Protein AF-A0A7X7FBD9-F1 (afdb_monomer)

Foldseek 3Di:
DDPVVVVVVVVVVVVVVVVVVVVVPDPAAEAEEEAEPDPPQWHQDPVRHIHHLVVLLVVVLCVVRRHHYDYDYDHLVVRLVCQLVVVGFKYWFDFDDPVVVVRWAFFDQFLDKKWKFKKFFPPDPDADPQSQAAWEEEEEPPDPRVVVVVVCCVVVVGDHHYHYDHDPVVQVVCRVVVVGGMYMDMPQSVQVVCVVPVRMDTYPDIDDTTGITMIGHVVPDPVSSVSSVVQSVVQLVDQPHSSQVSCCVGRVDHRPDDDDPVVVVVVVVVVVVVVVVVVVVVVVVVVVVVVVVVVVVVVVVVVVVVVVVVVVVVVVVVVVVVVVVVVVVVVVVVLVCVLVVLLVVLVVVLPPPPDDCPDPSVVVSVVSNVVSVVVVVVVVVVVVVVVVVVPDPDFWDWAFVLVLVVVLCVVCVVVVVVVCVVLVAEAAEAEAEDRDFTFTGDSVLVSLLVNLVVVVLSVQCSRYFYWYWYWDDDDQWIKTKIWHQGQWDDPVCVVCLLPFQDDPPPPVDRSCNNVSSQVRLVVQVWHWDKDTDGNRTIMIMIIGGGDDD

Structure (mmCIF, N/CA/C/O backbone):
data_AF-A0A7X7FBD9-F1
#
_entry.id   AF-A0A7X7FBD9-F1
#
loop_
_atom_site.group_PDB
_atom_site.id
_atom_site.type_symbol
_atom_site.label_atom_id
_atom_site.label_alt_id
_atom_site.label_comp_id
_atom_site.label_asym_id
_atom_site.label_entity_id
_atom_site.label_seq_id
_atom_site.pdbx_PDB_ins_code
_atom_site.Cartn_x
_atom_site.Cartn_y
_atom_site.Cartn_z
_atom_site.occupancy
_atom_site.B_iso_or_equiv
_atom_site.auth_seq_id
_atom_site.auth_comp_id
_atom_site.auth_asym_id
_atom_site.auth_atom_id
_atom_site.pdbx_PDB_model_num
ATOM 1 N N . MET A 1 1 ? -2.002 -64.927 -41.400 1.00 47.53 1 MET A N 1
ATOM 2 C CA . MET A 1 1 ? -1.441 -63.571 -41.613 1.00 47.53 1 MET A CA 1
ATOM 3 C C . MET A 1 1 ? -1.045 -63.448 -43.077 1.00 47.53 1 MET A C 1
ATOM 5 O O . MET A 1 1 ? -0.145 -64.154 -43.510 1.00 47.53 1 MET A O 1
ATOM 9 N N . ASN A 1 2 ? -1.786 -62.656 -43.859 1.00 50.75 2 ASN A N 1
ATOM 10 C CA . ASN A 1 2 ? -1.678 -62.627 -45.323 1.00 50.75 2 ASN A CA 1
ATOM 11 C C . ASN A 1 2 ? -0.542 -61.714 -45.808 1.00 50.75 2 ASN A C 1
ATOM 13 O O . ASN A 1 2 ? -0.454 -60.555 -45.403 1.00 50.75 2 ASN A O 1
ATOM 17 N N . LYS A 1 3 ? 0.275 -62.237 -46.736 1.00 54.22 3 LYS A N 1
ATOM 18 C CA . LYS A 1 3 ? 1.401 -61.556 -47.411 1.00 54.22 3 LYS A CA 1
ATOM 19 C C . LYS A 1 3 ? 1.015 -60.222 -48.072 1.00 54.22 3 L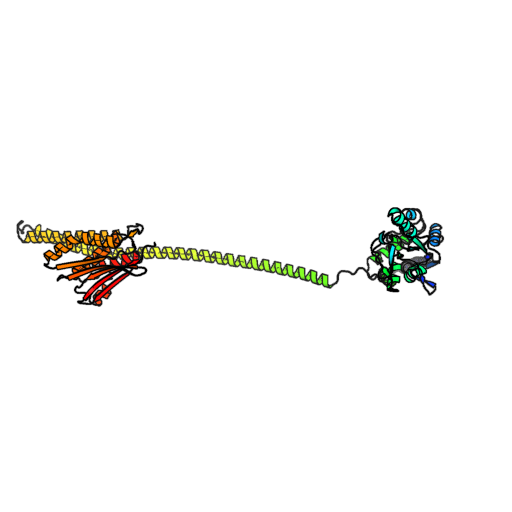YS A C 1
ATOM 21 O O . LYS A 1 3 ? 1.861 -59.352 -48.239 1.00 54.22 3 LYS A O 1
ATOM 26 N N . THR A 1 4 ? -0.264 -60.028 -48.380 1.00 56.97 4 THR A N 1
ATOM 27 C CA . THR A 1 4 ? -0.814 -58.810 -48.989 1.00 56.97 4 THR A CA 1
ATOM 28 C C . THR A 1 4 ? -0.741 -57.587 -48.066 1.00 56.97 4 THR A C 1
ATOM 30 O O . THR A 1 4 ? -0.561 -56.475 -48.549 1.00 56.97 4 THR A O 1
ATOM 33 N N . GLY A 1 5 ? -0.805 -57.775 -46.741 1.00 56.00 5 GLY A N 1
ATOM 34 C CA . GLY A 1 5 ? -0.718 -56.665 -45.781 1.00 56.00 5 GLY A CA 1
ATOM 35 C C . GLY A 1 5 ? 0.683 -56.055 -45.671 1.00 56.00 5 GLY A C 1
ATOM 36 O O . GLY A 1 5 ? 0.817 -54.860 -45.435 1.00 56.00 5 GLY A O 1
ATOM 37 N N . TRP A 1 6 ? 1.731 -56.854 -45.902 1.00 58.47 6 TRP A N 1
ATOM 38 C CA . TRP A 1 6 ? 3.123 -56.396 -45.818 1.00 58.47 6 TRP A CA 1
ATOM 39 C C . TRP A 1 6 ? 3.533 -55.536 -47.020 1.00 58.47 6 TRP A C 1
ATOM 41 O O . TRP A 1 6 ? 4.253 -54.556 -46.855 1.00 58.47 6 TRP A O 1
ATOM 51 N N . ILE A 1 7 ? 3.027 -55.850 -48.216 1.00 68.94 7 ILE A N 1
ATOM 52 C CA . ILE A 1 7 ? 3.335 -55.094 -49.441 1.00 68.94 7 ILE A CA 1
ATOM 53 C C . ILE A 1 7 ? 2.689 -53.704 -49.391 1.00 68.94 7 ILE A C 1
ATOM 55 O O . ILE A 1 7 ? 3.352 -52.714 -49.681 1.00 68.94 7 ILE A O 1
ATOM 59 N N . VAL A 1 8 ? 1.437 -53.608 -48.929 1.00 68.31 8 VAL A N 1
ATOM 60 C CA . VAL A 1 8 ? 0.748 -52.314 -48.777 1.00 68.31 8 VAL A CA 1
ATOM 61 C C . VAL A 1 8 ? 1.434 -51.443 -47.719 1.00 68.31 8 VAL A C 1
ATOM 63 O O . VAL A 1 8 ? 1.601 -50.245 -47.933 1.00 68.31 8 VAL A O 1
ATOM 66 N N . PHE A 1 9 ? 1.909 -52.034 -46.617 1.00 66.50 9 PHE A N 1
ATOM 67 C CA . PHE A 1 9 ? 2.610 -51.293 -45.566 1.00 66.50 9 PHE A CA 1
ATOM 68 C C . PHE A 1 9 ? 3.991 -50.790 -46.020 1.00 66.50 9 PHE A C 1
ATOM 70 O O . PHE A 1 9 ? 4.345 -49.644 -45.754 1.00 66.50 9 PHE A O 1
ATOM 77 N N . ILE A 1 10 ? 4.748 -51.604 -46.764 1.00 73.00 10 ILE A N 1
ATOM 78 C CA . ILE A 1 10 ? 6.050 -51.209 -47.326 1.00 73.00 10 ILE A CA 1
ATOM 79 C C . ILE A 1 10 ? 5.884 -50.127 -48.397 1.00 73.00 10 ILE A C 1
ATOM 81 O O . ILE A 1 10 ? 6.628 -49.150 -48.381 1.00 73.00 10 ILE A O 1
ATOM 85 N N . SER A 1 11 ? 4.896 -50.249 -49.289 1.00 67.62 11 SER A N 1
ATOM 86 C CA . SER A 1 11 ? 4.621 -49.230 -50.308 1.00 67.62 11 SER A CA 1
ATOM 87 C C . SER A 1 11 ? 4.173 -47.903 -49.693 1.00 67.62 11 SER A C 1
ATOM 89 O O . SER A 1 11 ? 4.606 -46.851 -50.158 1.00 67.62 11 SER A O 1
ATOM 91 N N . PHE A 1 12 ? 3.386 -47.934 -48.611 1.00 69.81 12 PHE A N 1
ATOM 92 C CA . PHE A 1 12 ? 3.003 -46.726 -47.877 1.00 69.81 12 PHE A CA 1
ATOM 93 C C . PHE A 1 12 ? 4.204 -46.093 -47.157 1.00 69.81 12 PHE A C 1
ATOM 95 O O . PHE A 1 12 ? 4.378 -44.879 -47.197 1.00 69.81 12 PHE A O 1
ATOM 102 N N . PHE A 1 13 ? 5.088 -46.906 -46.568 1.00 68.00 13 PHE A N 1
ATOM 103 C CA . PHE A 1 13 ? 6.296 -46.425 -45.891 1.00 68.00 13 PHE A CA 1
ATOM 104 C C . PHE A 1 13 ? 7.337 -45.847 -46.868 1.00 68.00 13 PHE A C 1
ATOM 106 O O . PHE A 1 13 ? 7.975 -44.840 -46.564 1.00 68.00 13 PHE A O 1
ATOM 113 N N . LEU A 1 14 ? 7.477 -46.431 -48.064 1.00 66.12 14 LEU A N 1
ATOM 114 C CA . LEU A 1 14 ? 8.334 -45.914 -49.138 1.00 66.12 14 LEU A CA 1
ATOM 115 C C . LEU A 1 14 ? 7.771 -44.634 -49.766 1.00 66.12 14 LEU A C 1
ATOM 117 O O . LEU A 1 14 ? 8.535 -43.693 -49.958 1.00 66.12 14 LEU A O 1
ATOM 121 N N . MET A 1 15 ? 6.456 -44.541 -50.002 1.00 59.59 15 MET A N 1
ATOM 122 C CA . MET A 1 15 ? 5.829 -43.276 -50.420 1.00 59.59 15 MET A CA 1
ATOM 123 C C . MET A 1 15 ? 6.022 -42.183 -49.367 1.00 59.59 15 MET A C 1
ATOM 125 O O . MET A 1 15 ? 6.382 -41.062 -49.713 1.00 59.59 15 MET A O 1
ATOM 129 N N . PHE A 1 16 ? 5.846 -42.508 -48.084 1.00 61.47 16 PHE A N 1
ATOM 130 C CA . PHE A 1 16 ? 6.025 -41.549 -46.994 1.00 61.47 16 PHE A CA 1
ATOM 131 C C . PHE A 1 16 ? 7.481 -41.068 -46.888 1.00 61.47 16 PHE A C 1
ATOM 133 O O . PHE A 1 16 ? 7.728 -39.885 -46.672 1.00 61.47 16 PHE A O 1
ATOM 140 N N . ARG A 1 17 ? 8.458 -41.955 -47.130 1.00 56.06 17 ARG A N 1
ATOM 141 C CA . ARG A 1 17 ? 9.882 -41.591 -47.213 1.00 56.06 17 ARG A CA 1
ATOM 142 C C . ARG A 1 17 ? 10.233 -40.774 -48.455 1.00 56.06 17 ARG A C 1
ATOM 144 O O . ARG A 1 17 ? 11.061 -39.880 -48.342 1.00 56.06 17 ARG A O 1
ATOM 151 N N . CYS A 1 18 ? 9.600 -41.021 -49.600 1.00 52.38 18 CYS A N 1
ATOM 152 C CA . CYS A 1 18 ? 9.787 -40.195 -50.795 1.00 52.38 18 CYS A CA 1
ATOM 153 C C . CYS A 1 18 ? 9.169 -38.796 -50.645 1.00 52.38 18 CYS A C 1
ATOM 155 O O . CYS A 1 18 ? 9.758 -37.834 -51.121 1.00 52.38 18 CYS A O 1
ATOM 157 N N . VAL A 1 19 ? 8.038 -38.660 -49.943 1.00 54.84 19 VAL A N 1
ATOM 158 C CA . VAL A 1 19 ? 7.425 -37.351 -49.643 1.00 54.84 19 VAL A CA 1
ATOM 159 C C . VAL A 1 19 ? 8.254 -36.560 -48.621 1.00 54.84 19 VAL A C 1
ATOM 161 O O . VAL A 1 19 ? 8.403 -35.352 -48.772 1.00 54.84 19 VAL A O 1
ATOM 164 N N . LEU A 1 20 ? 8.861 -37.231 -47.635 1.00 50.38 20 LEU A N 1
ATOM 165 C CA . LEU A 1 20 ? 9.806 -36.606 -46.697 1.00 50.38 20 LEU A CA 1
ATOM 166 C C . LEU A 1 20 ? 11.130 -36.206 -47.368 1.00 50.38 20 LEU A C 1
ATOM 168 O O . LEU A 1 20 ? 11.629 -35.119 -47.109 1.00 50.38 20 LEU A O 1
ATOM 172 N N . ALA A 1 21 ? 11.666 -37.035 -48.268 1.00 45.22 21 ALA A N 1
ATOM 173 C CA . ALA A 1 21 ? 12.884 -36.712 -49.015 1.00 45.22 21 ALA A CA 1
ATOM 174 C C . ALA A 1 21 ? 12.668 -35.604 -50.066 1.00 45.22 21 ALA A C 1
ATOM 176 O O . ALA A 1 21 ? 13.599 -34.875 -50.392 1.00 45.22 21 ALA A O 1
ATOM 177 N N . ALA A 1 22 ? 11.443 -35.436 -50.575 1.00 42.47 22 ALA A N 1
ATOM 178 C CA . ALA A 1 22 ? 11.100 -34.361 -51.506 1.00 42.47 22 ALA A CA 1
ATOM 179 C C . ALA A 1 22 ? 10.991 -32.973 -50.839 1.00 42.47 22 ALA A C 1
ATOM 181 O O . ALA A 1 22 ? 10.987 -31.972 -51.551 1.00 42.47 22 ALA A O 1
ATOM 182 N N . GLN A 1 23 ? 10.933 -32.886 -49.501 1.00 44.50 23 GLN A N 1
ATOM 183 C CA . GLN A 1 23 ? 10.957 -31.607 -48.774 1.00 44.50 23 GLN A CA 1
ATOM 184 C C . GLN A 1 23 ? 12.370 -31.084 -48.461 1.00 44.50 23 GLN A C 1
ATOM 186 O O . GLN A 1 23 ? 12.501 -29.937 -48.047 1.00 44.50 23 GLN A O 1
ATOM 191 N N . GLU A 1 24 ? 13.431 -31.864 -48.681 1.00 42.84 24 GLU A N 1
ATOM 192 C CA . GLU A 1 24 ? 14.817 -31.451 -48.382 1.00 42.84 24 GLU A CA 1
ATOM 193 C C . GLU A 1 24 ? 15.517 -30.733 -49.560 1.00 42.84 24 GLU A C 1
ATOM 195 O O . GLU A 1 24 ? 16.733 -30.556 -49.551 1.00 42.84 24 GLU A O 1
ATOM 200 N N . GLY A 1 25 ? 14.762 -30.308 -50.581 1.00 41.03 25 GLY A N 1
ATOM 201 C CA . GLY A 1 25 ? 15.294 -29.820 -51.861 1.00 41.03 25 GLY A CA 1
ATOM 202 C C . GLY A 1 25 ? 14.973 -28.373 -52.255 1.00 41.03 25 GLY A C 1
ATOM 203 O O . GLY A 1 25 ? 15.138 -28.049 -53.429 1.00 41.03 25 GLY A O 1
ATOM 204 N N . GLU A 1 26 ? 14.521 -27.498 -51.352 1.00 52.09 26 GLU A N 1
ATOM 205 C CA . GLU A 1 26 ? 14.501 -26.051 -51.631 1.00 52.09 26 GLU A CA 1
ATOM 206 C C . GLU A 1 26 ? 15.860 -25.452 -51.250 1.00 52.09 26 GLU A C 1
ATOM 208 O O . GLU A 1 26 ? 16.254 -25.460 -50.084 1.00 52.09 26 GLU A O 1
ATOM 213 N N . GLY A 1 27 ? 16.613 -24.966 -52.242 1.00 58.50 27 GLY A N 1
ATOM 214 C CA . GLY A 1 27 ? 17.882 -24.278 -52.004 1.00 58.50 27 GLY A CA 1
ATOM 215 C C . GLY A 1 27 ? 17.705 -23.146 -50.989 1.00 58.50 27 GLY A C 1
ATOM 216 O O . GLY A 1 27 ? 16.727 -22.403 -51.058 1.00 58.50 27 GLY A O 1
ATOM 217 N N . ALA A 1 28 ? 18.642 -23.031 -50.042 1.00 72.62 28 ALA A N 1
ATOM 218 C CA . ALA A 1 28 ? 18.588 -22.021 -48.989 1.00 72.62 28 ALA A CA 1
ATOM 219 C C . ALA A 1 28 ? 18.350 -20.632 -49.597 1.00 72.62 28 ALA A C 1
ATOM 221 O O . ALA A 1 28 ? 19.135 -20.159 -50.422 1.00 72.62 28 ALA A O 1
ATOM 222 N N . ARG A 1 29 ? 17.250 -19.987 -49.196 1.00 87.62 29 ARG A N 1
ATOM 223 C CA . ARG A 1 29 ? 16.892 -18.640 -49.642 1.00 87.62 29 ARG A CA 1
ATOM 224 C C . ARG A 1 29 ? 18.055 -17.687 -49.363 1.00 87.62 29 ARG A C 1
ATOM 226 O O . ARG A 1 29 ? 18.434 -17.525 -48.205 1.00 87.62 29 ARG A O 1
ATOM 233 N N . ILE A 1 30 ? 18.588 -17.038 -50.397 1.00 94.31 30 ILE A N 1
ATOM 234 C CA . ILE A 1 30 ? 19.600 -15.990 -50.233 1.00 94.31 30 ILE A CA 1
ATOM 235 C C . ILE A 1 30 ? 18.884 -14.681 -49.893 1.00 94.31 30 ILE A C 1
ATOM 237 O O . ILE A 1 30 ? 17.932 -14.309 -50.573 1.00 94.31 30 ILE A O 1
ATOM 241 N N . VAL A 1 31 ? 19.323 -14.006 -48.833 1.00 96.25 31 VAL A N 1
ATOM 242 C CA . VAL A 1 31 ? 18.813 -12.701 -48.405 1.00 96.25 31 VAL A CA 1
ATOM 243 C C . VAL A 1 31 ? 19.967 -11.707 -48.386 1.00 96.25 31 VAL A C 1
ATOM 245 O O . VAL A 1 31 ? 20.907 -11.836 -47.595 1.00 96.25 31 VAL A O 1
ATOM 248 N N . LYS A 1 32 ? 19.884 -10.697 -49.249 1.00 97.50 32 LYS A N 1
ATOM 249 C CA . LYS A 1 32 ? 20.846 -9.604 -49.364 1.00 97.50 32 LYS A CA 1
ATOM 250 C C . LYS A 1 32 ? 20.523 -8.502 -48.365 1.00 97.50 32 LYS A C 1
ATOM 252 O O . LYS A 1 32 ? 19.458 -7.891 -48.420 1.00 97.50 32 LYS A O 1
ATOM 257 N N . VAL A 1 33 ? 21.454 -8.219 -47.462 1.00 97.88 33 VAL A N 1
ATOM 258 C CA . VAL A 1 33 ? 21.277 -7.256 -46.371 1.00 97.88 33 VAL A CA 1
ATOM 259 C C . VAL A 1 33 ? 22.287 -6.122 -46.504 1.00 97.88 33 VAL A C 1
ATOM 261 O O . VAL A 1 33 ? 23.493 -6.356 -46.553 1.00 97.88 33 VAL A O 1
ATOM 264 N N . GLY A 1 34 ? 21.809 -4.882 -46.533 1.00 97.44 34 GLY A N 1
ATOM 265 C CA . GLY A 1 34 ? 22.657 -3.693 -46.548 1.00 97.44 34 GLY A CA 1
ATOM 266 C C . GLY A 1 34 ? 23.445 -3.524 -45.247 1.00 97.44 34 GLY A C 1
ATOM 267 O O . GLY A 1 34 ? 22.921 -3.753 -44.158 1.00 97.44 34 GLY A O 1
ATOM 268 N N . VAL A 1 35 ? 24.703 -3.092 -45.348 1.00 96.19 35 VAL A N 1
ATOM 269 C CA . VAL A 1 35 ? 25.569 -2.781 -44.199 1.00 96.19 35 VAL A CA 1
ATOM 270 C C . VAL A 1 35 ? 26.308 -1.471 -44.451 1.00 96.19 35 VAL A C 1
ATOM 272 O O . VAL A 1 35 ? 26.928 -1.283 -45.497 1.00 96.19 35 VAL A O 1
ATOM 275 N N . TYR A 1 36 ? 26.269 -0.576 -43.469 1.00 92.56 36 TYR A N 1
ATOM 276 C CA . TYR A 1 36 ? 26.965 0.712 -43.474 1.00 92.56 36 TYR A CA 1
ATOM 277 C C . TYR A 1 36 ? 27.557 0.988 -42.090 1.00 92.56 36 TYR A C 1
ATOM 279 O O . TYR A 1 36 ? 27.255 0.267 -41.145 1.00 92.56 36 TYR A O 1
ATOM 287 N N . GLN A 1 37 ? 28.406 2.007 -41.961 1.00 90.75 37 GLN A N 1
ATOM 288 C CA . GLN A 1 37 ? 29.139 2.281 -40.724 1.00 90.75 37 GLN A CA 1
ATOM 289 C C . GLN A 1 37 ? 28.299 3.072 -39.702 1.00 90.75 37 GLN A C 1
ATOM 291 O O . GLN A 1 37 ? 28.312 4.301 -39.704 1.00 90.75 37 GLN A O 1
ATOM 296 N N . ASN A 1 38 ? 27.586 2.374 -38.810 1.00 90.38 38 ASN A N 1
ATOM 297 C CA . ASN A 1 38 ? 26.875 2.967 -37.667 1.00 90.38 38 ASN A CA 1
ATOM 298 C C . ASN A 1 38 ? 26.948 2.086 -36.400 1.00 90.38 38 ASN A C 1
ATOM 300 O O . ASN A 1 38 ? 25.963 1.441 -36.004 1.00 90.38 38 ASN A O 1
ATOM 304 N N . PRO A 1 39 ? 28.124 2.000 -35.752 1.00 90.94 39 PRO A N 1
ATOM 305 C CA . PRO A 1 39 ? 28.258 1.234 -34.524 1.00 90.94 39 PRO A CA 1
ATOM 306 C C . PRO A 1 39 ? 27.417 1.845 -33.385 1.00 90.94 39 PRO A C 1
ATOM 308 O O . PRO A 1 39 ? 27.215 3.054 -33.342 1.00 90.94 39 PRO A O 1
ATOM 311 N N . PRO A 1 40 ? 26.904 1.034 -32.446 1.00 92.75 40 PRO A N 1
ATOM 312 C CA . PRO A 1 40 ? 26.991 -0.423 -32.389 1.00 92.75 40 PRO A CA 1
ATOM 313 C C . PRO A 1 40 ? 25.793 -1.136 -33.063 1.00 92.75 40 PRO A C 1
ATOM 315 O O . PRO A 1 40 ? 25.562 -2.325 -32.839 1.00 92.75 40 PRO A O 1
ATOM 318 N N . LYS A 1 41 ? 24.982 -0.428 -33.864 1.00 93.56 41 LYS A N 1
ATOM 319 C CA . LYS A 1 41 ? 23.730 -0.960 -34.432 1.00 93.56 41 LYS A CA 1
ATOM 320 C C . LYS A 1 41 ? 23.961 -1.864 -35.640 1.00 93.56 41 LYS A C 1
ATOM 322 O O . LYS A 1 41 ? 23.413 -2.963 -35.695 1.00 93.56 41 LYS A O 1
ATOM 327 N N . CYS A 1 42 ? 24.746 -1.386 -36.596 1.00 94.12 42 CYS A N 1
ATOM 328 C CA . CYS A 1 42 ? 25.107 -2.073 -37.829 1.00 94.12 42 CYS A CA 1
ATOM 329 C C . CYS A 1 42 ? 26.394 -1.429 -38.339 1.00 94.12 42 CYS A C 1
ATOM 331 O O . CYS A 1 42 ? 26.420 -0.220 -38.537 1.00 94.12 42 CYS A O 1
ATOM 333 N N . PHE A 1 43 ? 27.464 -2.200 -38.491 1.00 94.38 43 PHE A N 1
ATOM 334 C CA . PHE A 1 43 ? 28.764 -1.705 -38.941 1.00 94.38 43 PHE A CA 1
ATOM 335 C C . PHE A 1 43 ? 29.639 -2.853 -39.442 1.00 94.38 43 PHE A C 1
ATOM 337 O O . PHE A 1 43 ? 29.275 -4.021 -39.307 1.00 94.38 43 PHE A O 1
ATOM 344 N N . VAL A 1 44 ? 30.788 -2.522 -40.025 1.00 93.50 44 VAL A N 1
ATOM 345 C CA . VAL A 1 44 ? 31.835 -3.501 -40.334 1.00 93.50 44 VAL A CA 1
ATOM 346 C C . VAL A 1 44 ? 32.924 -3.360 -39.277 1.00 93.50 44 VAL A C 1
ATOM 348 O O . VAL A 1 44 ? 33.411 -2.257 -39.026 1.00 93.50 44 VAL A O 1
ATOM 351 N N . ASP A 1 45 ? 33.260 -4.456 -38.600 1.00 90.69 45 ASP A N 1
ATOM 352 C CA . ASP A 1 45 ? 34.268 -4.444 -37.545 1.00 90.69 45 ASP A CA 1
ATOM 353 C C . ASP A 1 45 ? 35.704 -4.411 -38.103 1.00 90.69 45 ASP A C 1
ATOM 355 O O . ASP A 1 45 ? 35.941 -4.430 -39.312 1.00 90.69 45 ASP A O 1
ATOM 359 N N . LYS A 1 46 ? 36.695 -4.366 -37.205 1.00 87.75 46 LYS A N 1
ATOM 360 C CA . LYS A 1 46 ? 38.118 -4.307 -37.579 1.00 87.75 46 LYS A CA 1
ATOM 361 C C . LYS A 1 46 ? 38.608 -5.549 -38.336 1.00 87.75 46 LYS A C 1
ATOM 363 O O . LYS A 1 46 ? 39.637 -5.466 -38.996 1.00 87.75 46 LYS A O 1
ATOM 368 N N . SER A 1 47 ? 37.909 -6.681 -38.229 1.00 90.31 47 SER A N 1
ATOM 369 C CA . SER A 1 47 ? 38.220 -7.902 -38.985 1.00 90.31 47 SER A CA 1
ATOM 370 C C . SER A 1 47 ? 37.629 -7.887 -40.397 1.00 90.31 47 SER A C 1
ATOM 372 O O . SER A 1 47 ? 37.951 -8.747 -41.211 1.00 90.31 47 SER A O 1
ATOM 374 N N . GLY A 1 48 ? 36.809 -6.880 -40.708 1.00 89.88 48 GLY A N 1
ATOM 375 C CA . GLY A 1 48 ? 36.114 -6.766 -41.977 1.00 89.88 48 GLY A CA 1
ATOM 376 C C . GLY A 1 48 ? 34.773 -7.492 -41.993 1.00 89.88 48 GL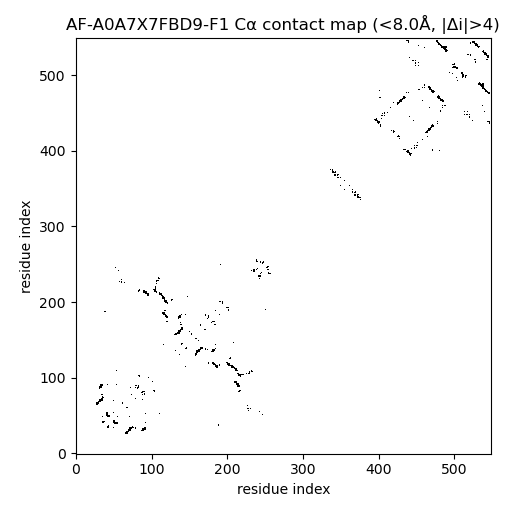Y A C 1
ATOM 377 O O . GLY A 1 48 ? 34.181 -7.579 -43.065 1.00 89.88 48 GLY A O 1
ATOM 378 N N . GLU A 1 49 ? 34.268 -7.974 -40.857 1.00 94.31 49 GLU A N 1
ATOM 379 C CA . GLU A 1 49 ? 32.998 -8.696 -40.771 1.00 94.31 49 GLU A CA 1
ATOM 380 C C . GLU A 1 49 ? 31.837 -7.772 -40.365 1.00 94.31 49 GLU A C 1
ATOM 382 O O . GLU A 1 49 ? 32.010 -6.878 -39.531 1.00 94.31 49 GLU A O 1
ATOM 387 N N . PRO A 1 50 ? 30.622 -7.969 -40.913 1.00 96.44 50 PRO A N 1
ATOM 388 C CA . PRO A 1 50 ? 29.429 -7.284 -40.430 1.00 96.44 50 PRO A CA 1
ATOM 389 C C . PRO A 1 50 ? 29.153 -7.604 -38.957 1.00 96.44 50 PRO A C 1
ATOM 391 O O . PRO A 1 50 ? 29.136 -8.770 -38.544 1.00 96.44 50 PRO A O 1
ATOM 394 N N . ALA A 1 51 ? 28.883 -6.566 -38.173 1.00 96.12 51 ALA A N 1
ATOM 395 C CA . ALA A 1 51 ? 28.662 -6.633 -36.738 1.00 96.12 51 ALA A CA 1
ATOM 396 C C . ALA A 1 51 ? 27.607 -5.615 -36.274 1.00 96.12 51 ALA A C 1
ATOM 398 O O . ALA A 1 51 ? 27.259 -4.662 -36.974 1.00 96.12 51 ALA A O 1
ATOM 399 N N . GLY A 1 52 ? 27.084 -5.831 -35.069 1.00 95.69 52 GLY A N 1
ATOM 400 C CA . GLY A 1 52 ? 26.120 -4.949 -34.417 1.00 95.69 52 GLY A CA 1
ATOM 401 C C . GLY A 1 52 ? 24.783 -5.617 -34.125 1.00 95.69 52 GLY A C 1
ATOM 402 O O . GLY A 1 52 ? 24.541 -6.771 -34.486 1.00 95.69 52 GLY A O 1
ATOM 403 N N . VAL A 1 53 ? 23.904 -4.874 -33.452 1.00 96.75 53 VAL A N 1
ATOM 404 C CA . VAL A 1 53 ? 22.607 -5.387 -32.988 1.00 96.75 53 VAL A CA 1
ATOM 405 C C . VAL A 1 53 ? 21.756 -5.930 -34.136 1.00 96.75 53 VAL A C 1
ATOM 407 O O . VAL A 1 53 ? 21.285 -7.061 -34.052 1.00 96.75 53 VAL A O 1
ATOM 410 N N . PHE A 1 54 ? 21.585 -5.172 -35.221 1.00 97.69 54 PHE A N 1
ATOM 411 C CA . PHE A 1 54 ? 20.788 -5.611 -36.371 1.00 97.69 54 PHE A CA 1
ATOM 412 C C . PHE A 1 54 ? 21.399 -6.850 -37.036 1.00 97.69 54 PHE A C 1
ATOM 414 O O . PHE A 1 54 ? 20.672 -7.774 -37.395 1.00 97.69 54 PHE A O 1
ATOM 421 N N . ILE A 1 55 ? 22.728 -6.911 -37.134 1.00 97.88 55 ILE A N 1
ATOM 422 C CA . ILE A 1 55 ? 23.435 -8.028 -37.766 1.00 97.88 55 ILE A CA 1
ATOM 423 C C . ILE A 1 55 ? 23.290 -9.320 -36.953 1.00 97.88 55 ILE A C 1
ATOM 425 O O . ILE A 1 55 ? 22.953 -10.364 -37.511 1.00 97.88 55 ILE A O 1
ATOM 429 N N . ASP A 1 56 ? 23.480 -9.256 -35.633 1.00 97.62 56 ASP A N 1
ATOM 430 C CA . ASP A 1 56 ? 23.320 -10.420 -34.752 1.00 97.62 56 ASP A CA 1
ATOM 431 C C . ASP A 1 56 ? 21.877 -10.962 -34.804 1.00 97.62 56 ASP A C 1
ATOM 433 O O . ASP A 1 56 ? 21.660 -12.173 -34.739 1.00 97.62 56 ASP A O 1
ATOM 437 N N . LEU A 1 57 ? 20.881 -10.079 -34.954 1.00 97.69 57 LEU A N 1
ATOM 438 C CA . LEU A 1 57 ? 19.475 -10.475 -35.042 1.00 97.69 57 LEU A CA 1
ATOM 439 C C . LEU A 1 57 ? 19.115 -11.093 -36.387 1.00 97.69 57 LEU A C 1
ATOM 441 O O . LEU A 1 57 ? 18.467 -12.137 -36.392 1.00 97.69 57 LEU A O 1
ATOM 445 N N . ILE A 1 58 ? 19.534 -10.502 -37.510 1.00 97.69 58 ILE A N 1
ATOM 446 C CA . ILE A 1 58 ? 19.214 -11.069 -38.826 1.00 97.69 58 ILE A CA 1
ATOM 447 C C . ILE A 1 58 ? 19.935 -12.399 -39.054 1.00 97.69 58 ILE A C 1
ATOM 449 O O . ILE A 1 58 ? 19.322 -13.315 -39.591 1.00 97.69 58 ILE A O 1
ATOM 453 N N . ARG A 1 59 ? 21.169 -12.565 -38.550 1.00 97.69 59 ARG A N 1
ATOM 454 C CA . ARG A 1 59 ? 21.858 -13.870 -38.515 1.00 97.69 59 ARG A CA 1
ATOM 455 C C . ARG A 1 59 ? 21.048 -14.903 -37.736 1.00 97.69 59 ARG A C 1
ATOM 457 O O . ARG A 1 59 ? 20.771 -15.978 -38.247 1.00 97.69 59 ARG A O 1
ATOM 464 N N . ALA A 1 60 ? 20.573 -14.550 -36.541 1.00 97.19 60 ALA A N 1
ATOM 465 C CA . ALA A 1 60 ? 19.757 -15.459 -35.740 1.00 97.19 60 ALA A CA 1
ATOM 466 C C . ALA A 1 60 ? 18.394 -15.791 -36.378 1.00 97.19 60 ALA A C 1
ATOM 468 O O . ALA A 1 60 ? 17.858 -16.871 -36.129 1.00 97.19 60 ALA A O 1
ATOM 469 N N . VAL A 1 61 ? 17.812 -14.876 -37.163 1.00 96.88 61 VAL A N 1
ATOM 470 C CA . VAL A 1 61 ? 16.602 -15.153 -37.956 1.00 96.88 61 VAL A CA 1
ATOM 471 C C . VAL A 1 61 ? 16.942 -16.102 -39.102 1.00 96.88 61 VAL A C 1
ATOM 473 O O . VAL A 1 61 ? 16.272 -17.120 -39.246 1.00 96.88 61 VAL A O 1
ATOM 476 N N . ALA A 1 62 ? 18.003 -15.817 -39.857 1.00 96.50 62 ALA A N 1
ATOM 477 C CA . ALA A 1 62 ? 18.462 -16.640 -40.969 1.00 96.50 62 ALA A CA 1
ATOM 478 C C . ALA A 1 62 ? 18.764 -18.079 -40.537 1.00 96.50 62 ALA A C 1
ATOM 480 O O . ALA A 1 62 ? 18.250 -19.011 -41.145 1.00 96.50 62 ALA A O 1
ATOM 481 N N . ASP A 1 63 ? 19.464 -18.267 -39.416 1.00 95.81 63 ASP A N 1
ATOM 482 C CA . ASP A 1 63 ? 19.741 -19.588 -38.839 1.00 95.81 63 ASP A CA 1
ATOM 483 C C . ASP A 1 63 ? 18.458 -20.368 -38.498 1.00 95.81 63 ASP A C 1
ATOM 485 O O . ASP A 1 63 ? 18.439 -21.599 -38.515 1.00 95.81 63 ASP A O 1
ATOM 489 N N . LYS A 1 64 ? 17.375 -19.668 -38.132 1.00 95.38 64 LYS A N 1
ATOM 490 C CA . LYS A 1 64 ? 16.090 -20.282 -37.760 1.00 95.38 64 LYS A CA 1
ATOM 491 C C . LYS A 1 64 ? 15.163 -20.529 -38.939 1.00 95.38 64 LYS A C 1
ATOM 493 O O . LYS A 1 64 ? 14.323 -21.419 -38.837 1.00 95.38 64 LYS A O 1
ATOM 498 N N . GLU A 1 65 ? 15.286 -19.736 -39.991 1.00 94.81 65 GLU A N 1
ATOM 499 C CA . GLU A 1 65 ? 14.463 -19.822 -41.199 1.00 94.81 65 GLU A CA 1
ATOM 500 C C . GLU A 1 65 ? 15.209 -20.516 -42.360 1.00 94.81 65 GLU A C 1
ATOM 502 O O . GLU A 1 65 ? 14.633 -20.706 -43.425 1.00 94.81 65 GLU A O 1
ATOM 507 N N . GLY A 1 66 ? 16.471 -20.921 -42.161 1.00 94.25 66 GLY A N 1
ATOM 508 C CA . GLY A 1 66 ? 17.288 -21.611 -43.165 1.00 94.25 66 GLY A CA 1
ATOM 509 C C . GLY A 1 66 ? 17.780 -20.706 -44.300 1.00 94.25 66 GLY A C 1
ATOM 510 O O . GLY A 1 66 ? 17.925 -21.169 -45.430 1.00 94.25 66 GLY A O 1
ATOM 511 N N . TRP A 1 67 ? 17.995 -19.415 -44.035 1.00 95.62 67 TRP A N 1
ATOM 512 C CA . TRP A 1 67 ? 18.433 -18.448 -45.049 1.00 95.62 67 TRP A CA 1
ATOM 513 C C . TRP A 1 67 ? 19.958 -18.356 -45.133 1.00 95.62 67 TRP A C 1
ATOM 515 O O . TRP A 1 67 ? 20.655 -18.412 -44.121 1.00 95.62 67 TRP A O 1
ATOM 525 N N . ALA A 1 68 ? 20.473 -18.127 -46.337 1.00 96.19 68 ALA A N 1
ATOM 526 C CA . ALA A 1 68 ? 21.848 -17.704 -46.564 1.00 96.19 68 ALA A CA 1
ATOM 527 C C . ALA A 1 68 ? 21.899 -16.171 -46.621 1.00 96.19 68 ALA A C 1
ATOM 529 O O . ALA A 1 68 ? 21.145 -15.555 -47.369 1.00 96.19 68 ALA A O 1
ATOM 530 N N . LEU A 1 69 ? 22.769 -15.535 -45.836 1.00 96.56 69 LEU A N 1
ATOM 531 C CA . LEU A 1 69 ? 22.883 -14.074 -45.815 1.00 96.56 69 LEU A CA 1
ATOM 532 C C . LEU A 1 69 ? 24.039 -13.589 -46.688 1.00 96.56 69 LEU A C 1
ATOM 534 O O . LEU A 1 69 ? 25.169 -14.050 -46.534 1.00 96.56 69 LEU A O 1
ATOM 538 N N . GLU A 1 70 ? 23.769 -12.596 -47.530 1.00 97.12 70 GLU A N 1
ATOM 539 C CA . GLU A 1 70 ? 24.779 -11.860 -48.290 1.00 97.12 70 GLU A CA 1
ATOM 540 C C . GLU A 1 70 ? 24.784 -10.399 -47.832 1.00 97.12 70 GLU A C 1
ATOM 542 O O . GLU A 1 70 ? 23.786 -9.693 -47.951 1.00 97.12 70 GLU A O 1
ATOM 547 N N . PHE A 1 71 ? 25.900 -9.922 -47.284 1.00 97.44 71 PHE A N 1
ATOM 548 C CA . PHE A 1 71 ? 25.985 -8.555 -46.772 1.00 97.44 71 PHE A CA 1
ATOM 549 C C . PHE A 1 71 ? 26.566 -7.602 -47.816 1.00 97.44 71 PHE A C 1
ATOM 551 O O . PHE A 1 71 ? 27.733 -7.710 -48.195 1.00 97.44 71 PHE A O 1
ATOM 558 N N . VAL A 1 72 ? 25.769 -6.619 -48.227 1.00 96.88 72 VAL A N 1
ATOM 559 C CA . VAL A 1 72 ? 26.126 -5.649 -49.263 1.00 96.88 72 VAL A CA 1
ATOM 560 C C . VAL A 1 72 ? 26.546 -4.332 -48.614 1.00 96.88 72 VAL A C 1
ATOM 562 O O . VAL A 1 72 ? 25.750 -3.645 -47.974 1.00 96.88 72 VAL A O 1
ATOM 565 N N . ARG A 1 73 ? 27.818 -3.963 -48.784 1.00 95.00 73 ARG A N 1
ATOM 566 C CA . ARG A 1 73 ? 28.410 -2.771 -48.156 1.00 95.00 73 ARG A CA 1
ATOM 567 C C . ARG A 1 73 ? 28.107 -1.502 -48.954 1.00 95.00 73 ARG A C 1
ATOM 569 O O . ARG A 1 73 ? 28.091 -1.519 -50.188 1.00 95.00 73 ARG A O 1
ATOM 576 N N . GLY A 1 74 ? 27.911 -0.389 -48.255 1.00 91.31 74 GLY A N 1
ATOM 577 C CA . GLY A 1 74 ? 27.716 0.921 -48.873 1.00 91.31 74 GLY A CA 1
ATOM 578 C C . GLY A 1 74 ? 27.456 2.029 -47.857 1.00 91.31 74 GLY A C 1
ATOM 579 O O . GLY A 1 74 ? 27.537 1.818 -46.647 1.00 91.31 74 GLY A O 1
ATOM 580 N N . SER A 1 75 ? 27.135 3.223 -48.353 1.00 89.69 75 SER A N 1
ATOM 581 C CA . SER A 1 75 ? 26.578 4.282 -47.510 1.00 89.69 75 SER A CA 1
ATOM 582 C C . SER A 1 75 ? 25.113 3.987 -47.189 1.00 89.69 75 SER A C 1
ATOM 584 O O . SER A 1 75 ? 24.445 3.224 -47.890 1.00 89.69 75 SER A O 1
ATOM 586 N N . TRP A 1 76 ? 24.583 4.628 -46.150 1.00 89.31 76 TRP A N 1
ATOM 587 C CA . TRP A 1 76 ? 23.178 4.472 -45.777 1.00 89.31 76 TRP A CA 1
ATOM 588 C C . TRP A 1 76 ? 22.219 4.868 -46.918 1.00 89.31 76 TRP A C 1
ATOM 590 O O . TRP A 1 76 ? 21.258 4.155 -47.201 1.00 89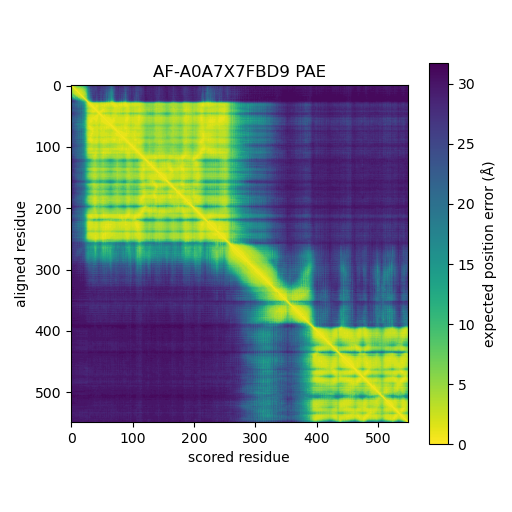.31 76 TRP A O 1
ATOM 600 N N . MET A 1 77 ? 22.524 5.953 -47.641 1.00 87.94 77 MET A N 1
ATOM 601 C CA . MET A 1 77 ? 21.725 6.405 -48.789 1.00 87.94 77 MET A CA 1
ATOM 602 C C . MET A 1 77 ? 21.804 5.475 -49.994 1.00 87.94 77 MET A C 1
ATOM 604 O O . MET A 1 77 ? 20.806 5.283 -50.686 1.00 87.94 77 MET A O 1
ATOM 608 N N . GLU A 1 78 ? 22.970 4.886 -50.243 1.00 92.56 78 GLU A N 1
ATOM 609 C CA . GLU A 1 78 ? 23.118 3.862 -51.271 1.00 92.56 78 GLU A CA 1
ATOM 610 C C . GLU A 1 78 ? 22.294 2.617 -50.915 1.00 92.56 78 GLU A C 1
ATOM 612 O O . GLU A 1 78 ? 21.543 2.130 -51.752 1.00 92.56 78 GLU A O 1
ATOM 617 N N . GLY A 1 79 ? 22.347 2.158 -49.659 1.00 93.62 79 GLY A N 1
ATOM 618 C CA . GLY A 1 79 ? 21.536 1.032 -49.186 1.00 93.62 79 GLY A CA 1
ATOM 619 C C . GLY A 1 79 ? 20.031 1.266 -49.348 1.00 93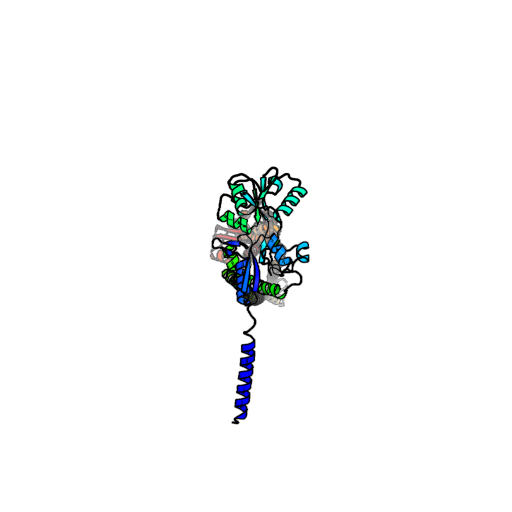.62 79 GLY A C 1
ATOM 620 O O . GLY A 1 79 ? 19.322 0.390 -49.837 1.00 93.62 79 GLY A O 1
ATOM 621 N N . LEU A 1 80 ? 19.547 2.471 -49.031 1.00 92.88 80 LEU A N 1
ATOM 622 C CA . LEU A 1 80 ? 18.146 2.838 -49.251 1.00 92.88 80 LEU A CA 1
ATOM 623 C C . LEU A 1 80 ? 17.747 2.836 -50.736 1.00 92.88 80 LEU A C 1
ATOM 625 O O . LEU A 1 80 ? 16.695 2.305 -51.086 1.00 92.88 80 LEU A O 1
ATOM 629 N N . ARG A 1 81 ? 18.603 3.345 -51.630 1.00 94.62 81 ARG A N 1
ATOM 630 C CA . ARG A 1 81 ? 18.353 3.254 -53.079 1.00 94.62 81 ARG A CA 1
ATOM 631 C C . ARG A 1 81 ? 18.326 1.803 -53.566 1.00 94.62 81 ARG A C 1
ATOM 633 O O . ARG A 1 81 ? 17.444 1.451 -54.342 1.00 94.62 81 ARG A O 1
ATOM 640 N N . ARG A 1 82 ? 19.238 0.958 -53.073 1.00 96.62 82 ARG A N 1
ATOM 641 C CA . ARG A 1 82 ? 19.324 -0.467 -53.434 1.00 96.62 82 ARG A CA 1
ATOM 642 C C . ARG A 1 82 ? 18.116 -1.277 -52.976 1.00 96.62 82 ARG A C 1
ATOM 644 O O . ARG A 1 82 ? 17.649 -2.133 -53.718 1.00 96.62 82 ARG A O 1
ATOM 651 N N . VAL A 1 83 ? 17.586 -1.024 -51.776 1.00 95.94 83 VAL A N 1
ATOM 652 C CA . VAL A 1 83 ? 16.380 -1.737 -51.313 1.00 95.94 83 VAL A CA 1
ATOM 653 C C . VAL A 1 83 ? 15.133 -1.255 -52.056 1.00 95.94 83 VAL A C 1
ATOM 655 O O . VAL A 1 83 ? 14.233 -2.046 -52.328 1.00 95.94 83 VAL A O 1
ATOM 658 N N . GLN A 1 84 ? 15.093 0.020 -52.459 1.00 95.44 84 GLN A N 1
ATOM 659 C CA . GLN A 1 84 ? 14.017 0.546 -53.299 1.00 95.44 84 GLN A CA 1
ATOM 660 C C . GLN A 1 84 ? 14.021 -0.081 -54.701 1.00 95.44 84 GLN A C 1
ATOM 662 O O . GLN A 1 84 ? 12.955 -0.386 -55.229 1.00 95.44 84 GLN A O 1
ATOM 667 N N . SER A 1 85 ? 15.201 -0.279 -55.302 1.00 94.44 85 SER A N 1
ATOM 668 C CA . SER A 1 85 ? 15.351 -0.907 -56.622 1.00 94.44 85 SER A CA 1
ATOM 669 C C . SER A 1 85 ? 15.274 -2.439 -56.600 1.00 94.44 85 SER A C 1
ATOM 671 O O . SER A 1 85 ? 15.210 -3.048 -57.665 1.00 94.44 85 SER A O 1
ATOM 673 N N . GLY A 1 86 ? 15.284 -3.060 -55.414 1.00 93.56 86 GLY A N 1
ATOM 674 C CA . GLY A 1 86 ? 15.299 -4.516 -55.243 1.00 93.56 86 GLY A CA 1
ATOM 675 C C . GLY A 1 86 ? 16.675 -5.167 -55.444 1.00 93.56 86 GLY A C 1
ATOM 676 O O . GLY A 1 86 ? 16.763 -6.379 -55.606 1.00 93.56 86 GLY A O 1
ATOM 677 N N . GLU A 1 87 ? 17.763 -4.389 -55.449 1.00 95.31 87 GLU A N 1
ATOM 678 C CA . GLU A 1 87 ? 19.137 -4.913 -55.516 1.00 95.31 87 GLU A CA 1
ATOM 679 C C . GLU A 1 87 ? 19.561 -5.600 -54.204 1.00 95.31 87 GLU A C 1
ATOM 681 O O . GLU A 1 87 ? 20.344 -6.555 -54.221 1.00 95.31 87 GLU A O 1
ATOM 686 N N . ILE A 1 88 ? 19.018 -5.133 -53.074 1.00 96.75 88 ILE A N 1
ATOM 687 C CA . ILE A 1 88 ? 19.104 -5.792 -51.765 1.00 96.75 88 ILE A CA 1
ATOM 688 C C . ILE A 1 88 ? 17.700 -6.034 -51.209 1.00 96.75 88 ILE A C 1
ATOM 690 O O . ILE A 1 88 ? 16.794 -5.237 -51.444 1.00 96.75 88 ILE A O 1
ATOM 694 N N . ASP A 1 89 ? 17.538 -7.097 -50.427 1.00 96.38 89 ASP A N 1
ATOM 695 C CA . ASP A 1 89 ? 16.248 -7.487 -49.852 1.00 96.38 89 ASP A CA 1
ATOM 696 C C . ASP A 1 89 ? 15.921 -6.713 -48.572 1.00 96.38 89 ASP A C 1
ATOM 698 O O . ASP A 1 89 ? 14.756 -6.452 -48.276 1.00 96.38 89 ASP A O 1
ATOM 702 N N . LEU A 1 90 ? 16.950 -6.369 -47.790 1.00 97.38 90 LEU A N 1
ATOM 703 C CA . LEU A 1 90 ? 16.800 -5.747 -46.481 1.00 97.38 90 LEU A CA 1
ATOM 704 C C . LEU A 1 90 ? 17.775 -4.602 -46.258 1.00 97.38 90 LEU A C 1
ATOM 706 O O . LEU A 1 90 ? 18.986 -4.766 -46.399 1.00 97.38 90 LEU A O 1
ATOM 710 N N . MET A 1 91 ? 17.260 -3.484 -45.756 1.00 97.06 91 MET A N 1
ATOM 711 C CA . MET A 1 91 ? 18.072 -2.415 -45.184 1.00 97.06 91 MET A CA 1
ATOM 712 C C . MET A 1 91 ? 17.797 -2.288 -43.673 1.00 97.06 91 MET A C 1
ATOM 714 O O . MET A 1 91 ? 16.648 -2.053 -43.292 1.00 97.06 91 MET A O 1
ATOM 718 N N . PRO A 1 92 ? 18.804 -2.465 -42.795 1.00 96.75 92 PRO A N 1
ATOM 719 C CA . PRO A 1 92 ? 18.663 -2.281 -41.349 1.00 96.75 92 PRO A CA 1
ATOM 720 C C . PRO A 1 92 ? 18.703 -0.803 -40.928 1.00 96.75 92 PRO A C 1
ATOM 722 O O . PRO A 1 92 ? 19.097 0.068 -41.700 1.00 96.75 92 PRO A O 1
ATOM 725 N N . ASP A 1 93 ? 18.369 -0.545 -39.657 1.00 94.06 93 ASP A N 1
ATOM 726 C CA . ASP A 1 93 ? 18.484 0.766 -38.992 1.00 94.06 93 ASP A CA 1
ATOM 727 C C . ASP A 1 93 ? 17.749 1.906 -39.722 1.00 94.06 93 ASP A C 1
ATOM 729 O O . ASP A 1 93 ? 18.247 3.024 -39.868 1.00 94.06 93 ASP A O 1
ATOM 733 N N . VAL A 1 94 ? 16.532 1.630 -40.200 1.00 93.19 94 VAL A N 1
ATOM 734 C CA . VAL A 1 94 ? 15.707 2.630 -40.887 1.00 93.19 94 VAL A CA 1
ATOM 735 C C . VAL A 1 94 ? 14.593 3.116 -39.970 1.00 93.19 94 VAL A C 1
ATOM 737 O O . VAL A 1 94 ? 13.769 2.339 -39.486 1.00 93.19 94 VAL A O 1
ATOM 740 N N . ALA A 1 95 ? 14.560 4.429 -39.736 1.00 90.88 95 ALA A N 1
ATOM 741 C CA . ALA A 1 95 ? 13.490 5.069 -38.979 1.00 90.88 95 ALA A CA 1
ATOM 742 C C . ALA A 1 95 ? 12.183 5.102 -39.784 1.00 90.88 95 ALA A C 1
ATOM 744 O O . ALA A 1 95 ? 12.185 5.517 -40.949 1.00 90.88 95 ALA A O 1
ATOM 745 N N . HIS A 1 96 ? 11.084 4.715 -39.135 1.00 88.25 96 HIS A N 1
ATOM 746 C CA . HIS A 1 96 ? 9.737 4.748 -39.705 1.00 88.25 96 HIS A CA 1
ATOM 747 C C . HIS A 1 96 ? 9.201 6.184 -39.800 1.00 88.25 96 HIS A C 1
ATOM 749 O O . HIS A 1 96 ? 9.045 6.861 -38.781 1.00 88.25 96 HIS A O 1
ATOM 755 N N . THR A 1 97 ? 8.874 6.642 -41.010 1.00 86.00 97 THR A N 1
ATOM 756 C CA . THR A 1 97 ? 8.242 7.947 -41.271 1.00 86.00 97 THR A CA 1
ATOM 757 C C . THR A 1 97 ? 7.174 7.801 -42.359 1.00 86.00 97 THR A C 1
ATOM 759 O O . THR A 1 97 ? 7.338 6.926 -43.209 1.00 86.00 97 THR A O 1
ATOM 762 N N . PRO A 1 98 ? 6.132 8.659 -42.399 1.00 85.25 98 PRO A N 1
ATOM 763 C CA . PRO A 1 98 ? 5.086 8.568 -43.425 1.00 85.25 98 PRO A CA 1
ATOM 764 C C . PRO A 1 98 ? 5.645 8.574 -44.855 1.00 85.25 98 PRO A C 1
ATOM 766 O O . PRO A 1 98 ? 5.326 7.705 -45.652 1.00 85.25 98 PRO A O 1
ATOM 769 N N . LEU A 1 99 ? 6.598 9.472 -45.140 1.00 85.69 99 LEU A N 1
ATOM 770 C CA . LEU A 1 99 ? 7.260 9.547 -46.449 1.00 85.69 99 LEU A CA 1
ATOM 771 C C . LEU A 1 99 ? 7.990 8.246 -46.833 1.00 85.69 99 LEU A C 1
ATOM 773 O O . LEU A 1 99 ? 8.105 7.923 -48.008 1.00 85.69 99 LEU A O 1
ATOM 777 N N . ARG A 1 100 ? 8.535 7.512 -45.856 1.00 89.44 100 ARG A N 1
ATOM 778 C CA . ARG A 1 100 ? 9.247 6.251 -46.110 1.00 89.44 100 ARG A CA 1
ATOM 779 C C . ARG A 1 100 ? 8.311 5.059 -46.192 1.00 89.44 100 ARG A C 1
ATOM 781 O O . ARG A 1 100 ? 8.649 4.110 -46.883 1.00 89.44 100 ARG A O 1
ATOM 788 N N . GLU A 1 101 ? 7.174 5.095 -45.514 1.00 88.50 101 GLU A N 1
ATOM 789 C CA . GLU A 1 101 ? 6.148 4.052 -45.596 1.00 88.50 101 GLU A CA 1
ATOM 790 C C . GLU A 1 101 ? 5.554 3.954 -47.014 1.00 88.50 101 GLU A C 1
ATOM 792 O O . GLU A 1 101 ? 5.231 2.864 -47.488 1.00 88.50 101 GLU A O 1
ATOM 797 N N . ASP A 1 102 ? 5.526 5.077 -47.740 1.00 90.88 102 ASP A N 1
ATOM 798 C CA . ASP A 1 102 ? 5.166 5.108 -49.161 1.00 90.88 102 ASP A CA 1
ATOM 799 C C . ASP A 1 102 ? 6.230 4.450 -50.062 1.00 90.88 102 ASP A C 1
ATOM 801 O O . ASP A 1 102 ? 5.900 3.880 -51.104 1.00 90.88 102 ASP A O 1
ATOM 805 N N . LEU A 1 103 ? 7.507 4.501 -49.665 1.00 92.06 103 LEU A N 1
ATOM 806 C CA . LEU A 1 103 ? 8.651 4.057 -50.474 1.00 92.06 103 LEU A CA 1
ATOM 807 C C . LEU A 1 103 ? 9.144 2.641 -50.143 1.00 92.06 103 LEU A C 1
ATOM 809 O O . LEU A 1 103 ? 9.727 1.985 -51.005 1.00 92.06 103 LEU A O 1
ATOM 813 N N . TYR A 1 104 ? 8.930 2.167 -48.916 1.00 95.38 104 TYR A N 1
ATOM 814 C CA . TYR A 1 104 ? 9.492 0.919 -48.399 1.00 95.38 104 TYR A CA 1
ATOM 815 C C . TYR A 1 104 ? 8.456 0.115 -47.613 1.00 95.38 104 TYR A C 1
ATOM 817 O O . TYR A 1 104 ? 7.530 0.666 -47.025 1.00 95.38 104 TYR A O 1
ATOM 825 N N . ALA A 1 105 ? 8.635 -1.204 -47.556 1.00 95.81 105 ALA A N 1
ATOM 826 C CA . ALA A 1 105 ? 7.857 -2.065 -46.674 1.00 95.81 105 ALA A CA 1
ATOM 827 C C . ALA A 1 105 ? 8.548 -2.183 -45.305 1.00 95.81 105 ALA A C 1
ATOM 829 O O . ALA A 1 105 ? 9.714 -2.570 -45.221 1.00 95.81 105 ALA A O 1
ATOM 830 N N . PHE A 1 106 ? 7.827 -1.861 -44.231 1.00 95.69 106 PHE A N 1
ATOM 831 C CA . PHE A 1 106 ? 8.298 -1.991 -42.851 1.00 95.69 106 PHE A CA 1
ATOM 832 C C . PHE A 1 106 ? 7.692 -3.232 -42.196 1.00 95.69 106 PHE A C 1
ATOM 834 O O . PHE A 1 106 ? 6.498 -3.493 -42.332 1.00 95.69 106 PHE A O 1
ATOM 841 N N . HIS A 1 107 ? 8.492 -3.965 -41.422 1.00 95.38 107 HIS A N 1
ATOM 842 C CA . HIS A 1 107 ? 7.940 -4.924 -40.460 1.00 95.38 107 HIS A CA 1
ATOM 843 C C . HIS A 1 107 ? 7.394 -4.182 -39.223 1.00 95.38 107 HIS A C 1
ATOM 845 O O . HIS A 1 107 ? 7.825 -3.067 -38.920 1.00 95.38 107 HIS A O 1
ATOM 851 N N . ALA A 1 108 ? 6.453 -4.772 -38.489 1.00 94.19 108 ALA A N 1
ATOM 852 C CA . ALA A 1 108 ? 5.683 -4.075 -37.458 1.00 94.19 108 ALA A CA 1
ATOM 853 C C . ALA A 1 108 ? 6.418 -3.912 -36.114 1.00 94.19 108 ALA A C 1
ATOM 855 O O . ALA A 1 108 ? 6.250 -2.900 -35.432 1.00 94.19 108 ALA A O 1
ATOM 856 N N . GLU A 1 109 ? 7.199 -4.905 -35.691 1.00 95.38 109 GLU A N 1
ATOM 857 C CA . GLU A 1 109 ? 7.864 -4.924 -34.384 1.00 95.38 109 GLU A CA 1
ATOM 858 C C . GLU A 1 109 ? 9.227 -4.222 -34.465 1.00 95.38 109 GLU A C 1
ATOM 860 O O . GLU A 1 109 ? 10.152 -4.824 -34.990 1.00 95.38 109 GLU A O 1
ATOM 865 N N . PRO A 1 110 ? 9.430 -3.004 -33.930 1.00 96.25 110 PRO A N 1
ATOM 866 C CA . PRO A 1 110 ? 10.696 -2.282 -34.091 1.00 96.25 110 PRO A CA 1
ATOM 867 C C . PRO A 1 110 ? 11.880 -3.063 -33.524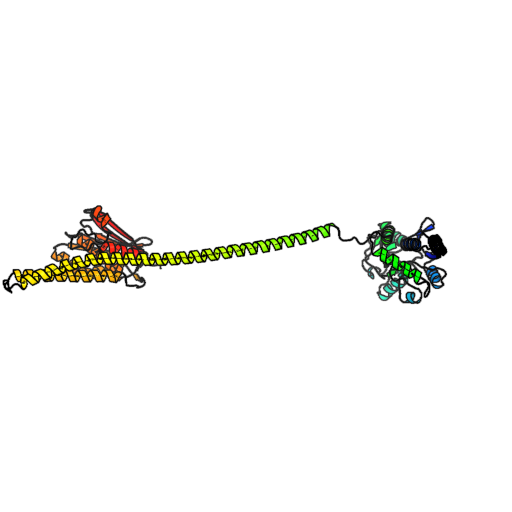 1.00 96.25 110 PRO A C 1
ATOM 869 O O . PRO A 1 110 ? 11.766 -3.697 -32.480 1.00 96.25 110 PRO A O 1
ATOM 872 N N . VAL A 1 111 ? 13.050 -2.980 -34.145 1.00 96.00 111 VAL A N 1
ATOM 873 C CA . VAL A 1 111 ? 14.265 -3.609 -33.612 1.00 96.00 111 VAL A CA 1
ATOM 874 C C . VAL A 1 111 ? 14.795 -2.813 -32.423 1.00 96.00 111 VAL A C 1
ATOM 876 O O . VAL A 1 111 ? 15.040 -3.387 -31.369 1.00 96.00 111 VAL A O 1
ATOM 879 N N . LEU A 1 112 ? 14.924 -1.492 -32.565 1.00 93.81 112 LEU A N 1
ATOM 880 C CA . LEU A 1 112 ? 15.409 -0.585 -31.522 1.00 93.81 112 LEU A CA 1
ATOM 881 C C . LEU A 1 112 ? 14.550 0.682 -31.457 1.00 93.81 112 LEU A C 1
ATOM 883 O O . LEU A 1 112 ? 13.930 1.077 -32.445 1.00 93.81 112 LEU A O 1
ATOM 887 N N . SER A 1 113 ? 14.566 1.333 -30.295 1.00 92.50 113 SER A N 1
ATOM 888 C CA . SER A 1 113 ? 14.068 2.701 -30.118 1.00 92.50 113 SER A CA 1
ATOM 889 C C . SER A 1 113 ? 15.241 3.617 -29.799 1.00 92.50 113 SER A C 1
ATOM 891 O O . SER A 1 113 ? 16.004 3.338 -28.868 1.00 92.50 113 SER A O 1
ATOM 893 N N . ASP A 1 114 ? 15.367 4.697 -30.556 1.00 92.06 114 ASP A N 1
ATOM 894 C CA . ASP A 1 114 ? 16.517 5.596 -30.547 1.00 92.06 114 ASP A CA 1
ATOM 895 C C . ASP A 1 114 ? 16.083 7.065 -30.525 1.00 92.06 114 ASP A C 1
ATOM 897 O O . ASP A 1 114 ? 14.905 7.378 -30.693 1.00 92.06 114 ASP A O 1
ATOM 901 N N . TRP A 1 115 ? 17.033 7.960 -30.291 1.00 94.19 115 TRP A N 1
ATOM 902 C CA . TRP A 1 115 ? 16.876 9.409 -30.380 1.00 94.19 115 TRP A CA 1
ATOM 903 C C . TRP A 1 115 ? 18.237 10.059 -30.620 1.00 94.19 115 TRP A C 1
ATOM 905 O O . TRP A 1 115 ? 19.285 9.448 -30.382 1.00 94.19 115 TRP A O 1
ATOM 915 N N . PHE A 1 116 ? 18.224 11.312 -31.062 1.00 94.31 116 PHE A N 1
ATOM 916 C CA . PHE A 1 116 ? 19.428 12.131 -31.096 1.00 94.31 116 PHE A CA 1
ATOM 917 C C . PHE A 1 116 ? 19.642 12.799 -29.747 1.00 94.31 116 PHE A C 1
ATOM 919 O O . PHE A 1 116 ? 18.687 13.213 -29.085 1.00 94.31 116 PHE A O 1
ATOM 926 N N . GLN A 1 117 ? 20.902 12.873 -29.340 1.00 94.25 117 GLN A N 1
ATOM 927 C CA . GLN A 1 117 ? 21.317 13.457 -28.077 1.00 94.25 117 GLN A CA 1
ATOM 928 C C . GLN A 1 117 ? 22.578 14.286 -28.290 1.00 94.25 117 GLN A C 1
ATOM 930 O O . GLN A 1 117 ? 23.409 13.974 -29.150 1.00 94.25 117 GLN A O 1
ATOM 935 N N . ILE A 1 118 ? 22.686 15.357 -27.514 1.00 94.12 118 ILE A N 1
ATOM 936 C CA . ILE A 1 118 ? 23.811 16.284 -27.577 1.00 94.12 118 ILE A CA 1
ATOM 937 C C . ILE A 1 118 ? 24.839 15.887 -26.521 1.00 94.12 118 ILE A C 1
ATOM 939 O O . ILE A 1 118 ? 24.489 15.650 -25.362 1.00 94.12 118 ILE A O 1
ATOM 943 N N . TYR A 1 119 ? 26.097 15.824 -26.937 1.00 93.06 119 TYR A N 1
ATOM 944 C CA . TYR A 1 119 ? 27.251 15.560 -26.089 1.00 93.06 119 TYR A CA 1
ATOM 945 C C . TYR A 1 119 ? 28.159 16.780 -26.079 1.00 93.06 119 TYR A C 1
ATOM 947 O O . TYR A 1 119 ? 28.368 17.417 -27.114 1.00 93.06 119 TYR A O 1
ATOM 955 N N . VAL A 1 120 ? 28.697 17.089 -24.908 1.00 93.31 120 VAL A N 1
ATOM 956 C CA . VAL A 1 120 ? 29.567 18.242 -24.666 1.00 93.31 120 VAL A CA 1
ATOM 957 C C . VAL A 1 120 ? 30.813 17.790 -23.917 1.00 93.31 120 VAL A C 1
ATOM 959 O O . VAL A 1 120 ? 30.876 16.669 -23.414 1.00 93.31 120 VAL A O 1
ATOM 962 N N . ARG A 1 121 ? 31.830 18.647 -23.855 1.00 90.88 121 ARG A N 1
ATOM 963 C CA . ARG A 1 121 ? 32.995 18.407 -22.998 1.00 90.88 121 ARG A CA 1
ATOM 964 C C . ARG A 1 121 ? 32.576 18.411 -21.525 1.00 90.88 121 ARG A C 1
ATOM 966 O O . ARG A 1 121 ? 31.724 19.211 -21.145 1.00 90.88 121 ARG A O 1
ATOM 973 N N . ASP A 1 122 ? 33.208 17.564 -20.719 1.00 85.25 122 ASP A N 1
ATOM 974 C CA . ASP A 1 122 ? 33.014 17.543 -19.265 1.00 85.25 122 ASP A CA 1
ATOM 975 C C . ASP A 1 122 ? 33.169 18.952 -18.653 1.00 85.25 122 ASP A C 1
ATOM 977 O O . ASP A 1 122 ? 34.125 19.679 -18.953 1.00 85.25 122 ASP A O 1
ATOM 981 N N . GLY A 1 123 ? 32.190 19.358 -17.840 1.00 83.56 123 GLY A N 1
ATOM 982 C CA . GLY A 1 123 ? 32.123 20.684 -17.217 1.00 83.56 123 GLY A CA 1
ATOM 983 C C . GLY A 1 123 ? 31.537 21.809 -18.083 1.00 83.56 123 GLY A C 1
ATOM 984 O O . GLY A 1 123 ? 31.523 22.962 -17.643 1.00 83.56 123 GLY A O 1
ATOM 985 N N . ALA A 1 124 ? 31.048 21.525 -19.294 1.00 87.44 124 ALA A N 1
ATOM 986 C CA . ALA A 1 124 ? 30.322 22.508 -20.097 1.00 87.44 124 ALA A CA 1
ATOM 987 C C . ALA A 1 124 ? 28.906 22.761 -19.537 1.00 87.44 124 ALA A C 1
ATOM 989 O O . ALA A 1 124 ? 28.129 21.834 -19.325 1.00 87.44 124 ALA A O 1
ATOM 990 N N . ASP A 1 125 ? 28.530 24.030 -19.343 1.00 88.31 125 ASP A N 1
ATOM 991 C CA . ASP A 1 125 ? 27.197 24.407 -18.845 1.00 88.31 125 ASP A CA 1
ATOM 992 C C . ASP A 1 125 ? 26.174 24.461 -19.995 1.00 88.31 125 ASP A C 1
ATOM 994 O O . ASP A 1 125 ? 25.836 25.532 -20.496 1.00 88.31 125 ASP A O 1
ATOM 998 N N . VAL A 1 126 ? 25.734 23.287 -20.462 1.00 91.81 126 VAL A N 1
ATOM 999 C CA . VAL A 1 126 ? 24.705 23.131 -21.507 1.00 91.81 126 VAL A CA 1
ATOM 1000 C C . VAL A 1 126 ? 23.597 22.219 -20.984 1.00 91.81 126 VAL A C 1
ATOM 1002 O O . VAL A 1 126 ? 23.728 20.995 -20.965 1.00 91.81 126 VAL A O 1
ATOM 1005 N N . LYS A 1 127 ? 22.486 22.814 -20.543 1.00 90.31 127 LYS A N 1
ATOM 1006 C CA . LYS A 1 127 ? 21.345 22.105 -19.932 1.00 90.31 127 LYS A CA 1
ATOM 1007 C C . LYS A 1 127 ? 20.091 22.155 -20.796 1.00 90.31 127 LYS A C 1
ATOM 1009 O O . LYS A 1 127 ? 19.226 21.288 -20.680 1.00 90.31 127 LYS A O 1
ATOM 1014 N N . SER A 1 128 ? 19.988 23.162 -21.653 1.00 90.88 128 SER A N 1
ATOM 1015 C CA . SER A 1 128 ? 18.854 23.431 -22.522 1.00 90.88 128 SER A CA 1
ATOM 1016 C C . SER A 1 128 ? 19.302 23.663 -23.964 1.00 90.88 128 SER A C 1
ATOM 1018 O O . SER A 1 128 ? 20.449 24.013 -24.234 1.00 90.88 128 SER A O 1
ATOM 1020 N N . ILE A 1 129 ? 18.380 23.482 -24.912 1.00 87.94 129 ILE A N 1
ATOM 1021 C CA . ILE A 1 129 ? 18.659 23.701 -26.338 1.00 87.94 129 ILE A CA 1
ATOM 1022 C C . ILE A 1 129 ? 19.099 25.148 -26.629 1.00 87.94 129 ILE A C 1
ATOM 1024 O O . ILE A 1 129 ? 19.909 25.366 -27.522 1.00 87.94 129 ILE A O 1
ATOM 1028 N N . THR A 1 130 ? 18.615 26.122 -25.852 1.00 88.19 130 THR A N 1
ATOM 1029 C CA . THR A 1 130 ? 18.980 27.540 -25.981 1.00 88.19 130 THR A CA 1
ATOM 1030 C C . THR A 1 130 ? 20.395 27.841 -25.490 1.00 88.19 130 THR A C 1
ATOM 1032 O O . THR A 1 130 ? 20.988 28.805 -25.952 1.00 88.19 130 THR A O 1
ATOM 1035 N N . ASP A 1 131 ? 20.990 26.991 -24.645 1.00 92.25 131 ASP A N 1
ATOM 1036 C CA . ASP A 1 131 ? 22.384 27.160 -24.189 1.00 92.25 131 ASP A CA 1
ATOM 1037 C C . ASP A 1 131 ? 23.406 26.895 -25.317 1.00 92.25 131 ASP A C 1
ATOM 1039 O O . ASP A 1 131 ? 24.608 27.120 -25.156 1.00 92.25 131 ASP A O 1
ATOM 1043 N N . LEU A 1 132 ? 22.927 26.423 -26.476 1.00 92.00 132 LEU A N 1
ATOM 1044 C CA . LEU A 1 132 ? 23.697 26.290 -27.715 1.00 92.00 132 LEU A CA 1
ATOM 1045 C C . LEU A 1 132 ? 23.813 27.604 -28.498 1.00 92.00 132 LEU A C 1
ATOM 1047 O O . LEU A 1 132 ? 24.415 27.623 -29.573 1.00 92.00 132 LEU A O 1
ATOM 1051 N N . GLU A 1 133 ? 23.235 28.697 -28.001 1.00 92.25 133 GLU A N 1
ATOM 1052 C CA . GLU A 1 133 ? 23.350 29.999 -28.643 1.00 92.25 133 GLU A CA 1
ATOM 1053 C C . GLU A 1 133 ? 24.824 30.429 -28.758 1.00 92.25 133 GLU A C 1
ATOM 1055 O O . GLU A 1 133 ? 25.598 30.366 -27.803 1.00 92.25 133 GLU A O 1
ATOM 1060 N N . ASN A 1 134 ? 25.223 30.846 -29.960 1.00 92.12 134 ASN A N 1
ATOM 1061 C CA . ASN A 1 134 ? 26.587 31.206 -30.353 1.00 92.12 134 ASN A CA 1
ATOM 1062 C C . ASN A 1 134 ? 27.635 30.087 -30.182 1.00 92.12 134 ASN A C 1
ATOM 1064 O O . ASN A 1 134 ? 28.835 30.362 -30.191 1.00 92.12 134 ASN A O 1
ATOM 1068 N N . ARG A 1 135 ? 27.207 28.827 -30.044 1.00 94.06 135 ARG A N 1
ATOM 1069 C CA . ARG A 1 135 ? 28.090 27.654 -29.966 1.00 94.06 135 ARG A CA 1
ATOM 1070 C C . ARG A 1 135 ? 28.276 27.008 -31.338 1.00 94.06 135 ARG A C 1
ATOM 1072 O O . ARG A 1 135 ? 27.385 27.068 -32.190 1.00 94.06 135 ARG A O 1
ATOM 1079 N N . ARG A 1 136 ? 29.407 26.320 -31.518 1.00 95.38 136 ARG A N 1
ATOM 1080 C CA . ARG A 1 136 ? 29.673 25.447 -32.670 1.00 95.38 136 ARG A CA 1
ATOM 1081 C C . ARG A 1 136 ? 29.177 24.041 -32.369 1.00 95.38 136 ARG A C 1
ATOM 1083 O O . ARG A 1 136 ? 29.651 23.407 -31.427 1.00 95.38 136 ARG A O 1
ATOM 1090 N N . VAL A 1 137 ? 28.236 23.549 -33.163 1.00 95.44 137 VAL A N 1
ATOM 1091 C CA . VAL A 1 137 ? 27.600 22.244 -32.964 1.00 95.44 137 VAL A CA 1
ATOM 1092 C C . VAL A 1 137 ? 27.895 21.346 -34.157 1.00 95.44 137 VAL A C 1
ATOM 1094 O O . VAL A 1 137 ? 27.451 21.614 -35.273 1.00 95.44 137 VAL A O 1
ATOM 1097 N N . ALA A 1 138 ? 28.636 20.265 -33.922 1.00 95.00 138 ALA A N 1
ATOM 1098 C CA . ALA A 1 138 ? 28.953 19.265 -34.930 1.00 95.00 138 ALA A CA 1
ATOM 1099 C C . ALA A 1 138 ? 27.748 18.369 -35.236 1.00 95.00 138 ALA A C 1
ATOM 1101 O O . ALA A 1 138 ? 27.155 17.767 -34.332 1.00 95.00 138 ALA A O 1
ATOM 1102 N N . VAL A 1 139 ? 27.413 18.224 -36.521 1.00 94.19 139 VAL A N 1
ATOM 1103 C CA . VAL A 1 139 ? 26.279 17.410 -36.977 1.00 94.19 139 VAL A CA 1
ATOM 1104 C C . VAL A 1 139 ? 26.642 16.618 -38.239 1.00 94.19 139 VAL A C 1
ATOM 1106 O O . VAL A 1 139 ? 27.175 17.173 -39.190 1.00 94.19 139 VAL A O 1
ATOM 1109 N N . LEU A 1 140 ? 26.342 15.316 -38.270 1.00 90.62 140 LEU A N 1
ATOM 1110 C CA . LEU A 1 140 ? 26.585 14.433 -39.412 1.00 90.62 140 LEU A CA 1
ATOM 1111 C C . LEU A 1 140 ? 25.870 14.950 -40.664 1.00 90.62 140 LEU A C 1
ATOM 1113 O O . LEU A 1 140 ? 24.643 15.062 -40.667 1.00 90.62 140 LEU A O 1
ATOM 1117 N N . GLU A 1 141 ? 26.613 15.210 -41.732 1.00 88.12 141 GLU A N 1
ATOM 1118 C CA . GLU A 1 141 ? 26.056 15.682 -43.000 1.00 88.12 141 GLU A CA 1
ATOM 1119 C C . GLU A 1 141 ? 25.167 14.624 -43.679 1.00 88.12 141 GLU A C 1
ATOM 1121 O O . GLU A 1 141 ? 25.302 13.423 -43.440 1.00 88.12 141 GLU A O 1
ATOM 1126 N N . ASN A 1 142 ? 24.245 15.065 -44.543 1.00 81.69 142 ASN A N 1
ATOM 1127 C CA . ASN A 1 142 ? 23.348 14.186 -45.311 1.00 81.69 142 ASN A CA 1
ATOM 1128 C C . ASN A 1 142 ? 22.560 13.183 -44.443 1.00 81.69 142 ASN A C 1
ATOM 1130 O O . ASN A 1 142 ? 22.355 12.027 -44.825 1.00 81.69 142 ASN A O 1
ATOM 1134 N N . SER A 1 143 ? 22.128 13.612 -43.254 1.00 83.62 143 SER A N 1
ATOM 1135 C CA . SER A 1 143 ? 21.457 12.754 -42.281 1.00 83.62 143 SER A CA 1
ATOM 1136 C C . SER A 1 143 ? 20.176 13.388 -41.738 1.00 83.62 143 SER A C 1
ATOM 1138 O O . SER A 1 143 ? 20.035 14.607 -41.674 1.00 83.62 143 SER A O 1
ATOM 1140 N N . VAL A 1 144 ? 19.256 12.545 -41.256 1.00 83.50 144 VAL A N 1
ATOM 1141 C CA . VAL A 1 144 ? 18.009 12.994 -40.603 1.00 83.50 144 VAL A CA 1
ATOM 1142 C C . VAL A 1 144 ? 18.298 13.926 -39.423 1.00 83.50 144 VAL A C 1
ATOM 1144 O O . VAL A 1 144 ? 17.522 14.837 -39.133 1.00 83.50 144 VAL A O 1
ATOM 1147 N N . GLN A 1 145 ? 19.419 13.697 -38.739 1.00 89.69 145 GLN A N 1
ATOM 1148 C CA . GLN A 1 145 ? 19.837 14.475 -37.582 1.00 89.69 145 GLN A CA 1
ATOM 1149 C C . GLN A 1 145 ? 20.193 15.917 -37.981 1.00 89.69 145 GLN A C 1
ATOM 1151 O O . GLN A 1 145 ? 19.840 16.843 -37.255 1.00 89.69 145 GLN A O 1
ATOM 1156 N N . PHE A 1 146 ? 20.808 16.105 -39.155 1.00 90.50 146 PHE A N 1
ATOM 1157 C CA . PHE A 1 146 ? 21.119 17.415 -39.725 1.00 90.50 146 PHE A CA 1
ATOM 1158 C C . PHE A 1 146 ? 19.842 18.185 -40.036 1.00 90.50 146 PHE A C 1
ATOM 1160 O O . PHE A 1 146 ? 19.606 19.239 -39.453 1.00 90.50 146 PHE A O 1
ATOM 1167 N N . ASP A 1 147 ? 18.959 17.600 -40.849 1.00 88.81 147 ASP A N 1
ATOM 1168 C CA . ASP A 1 147 ? 17.709 18.247 -41.262 1.00 88.81 147 ASP A CA 1
ATOM 1169 C C . ASP A 1 147 ? 16.825 18.626 -40.067 1.00 88.81 147 ASP A C 1
ATOM 1171 O O . ASP A 1 147 ? 16.206 19.694 -40.039 1.00 88.81 147 ASP A O 1
ATOM 1175 N N . THR A 1 148 ? 16.759 17.739 -39.068 1.00 89.56 148 THR A N 1
ATOM 1176 C CA . THR A 1 148 ? 15.943 17.952 -37.869 1.00 89.56 148 THR A CA 1
ATOM 1177 C C . THR A 1 148 ? 16.532 19.050 -36.995 1.00 89.56 148 THR A C 1
ATOM 1179 O O . THR A 1 148 ? 15.800 19.948 -36.585 1.00 89.56 148 THR A O 1
ATOM 1182 N N . PHE A 1 149 ? 17.841 19.020 -36.736 1.00 93.00 149 PHE A N 1
ATOM 1183 C CA . PHE A 1 149 ? 18.482 20.028 -35.899 1.00 93.00 149 PHE A CA 1
ATOM 1184 C C . PHE A 1 149 ? 18.471 21.407 -36.565 1.00 93.00 149 PHE A C 1
ATOM 1186 O O . PHE A 1 149 ? 18.074 22.379 -35.931 1.00 93.00 149 PHE A O 1
ATOM 1193 N N . THR A 1 150 ? 18.782 21.504 -37.863 1.00 92.31 150 THR A N 1
ATOM 1194 C CA . THR A 1 150 ? 18.700 22.769 -38.611 1.00 92.31 150 THR A CA 1
ATOM 1195 C C . THR A 1 150 ? 17.299 23.376 -38.548 1.00 92.31 150 THR A C 1
ATOM 1197 O O . THR A 1 150 ? 17.152 24.588 -38.386 1.00 92.31 150 THR A O 1
ATOM 1200 N N . ARG A 1 151 ? 16.254 22.544 -38.631 1.00 90.75 151 ARG A N 1
ATOM 1201 C CA . ARG A 1 151 ? 14.871 22.999 -38.465 1.00 90.75 151 ARG A CA 1
ATOM 1202 C C . ARG A 1 151 ? 14.594 23.483 -37.045 1.00 90.75 151 ARG A C 1
ATOM 1204 O O . ARG A 1 151 ? 14.033 24.560 -36.893 1.00 90.75 151 ARG A O 1
ATOM 1211 N N . MET A 1 152 ? 15.027 22.733 -36.032 1.00 90.38 152 MET A N 1
ATOM 1212 C CA . MET A 1 152 ? 14.866 23.115 -34.625 1.00 90.38 152 MET A CA 1
ATOM 1213 C C . MET A 1 152 ? 15.551 24.445 -34.297 1.00 90.38 152 MET A C 1
ATOM 1215 O O . MET A 1 152 ? 14.965 25.258 -33.593 1.00 90.38 152 MET A O 1
ATOM 1219 N N . VAL A 1 153 ? 16.749 24.693 -34.829 1.00 90.81 153 VAL A N 1
ATOM 1220 C CA . VAL A 1 153 ? 17.471 25.969 -34.671 1.00 90.81 153 VAL A CA 1
ATOM 1221 C C . VAL A 1 153 ? 16.689 27.107 -35.331 1.00 90.81 153 VAL A C 1
ATOM 1223 O O . VAL A 1 153 ? 16.432 28.139 -34.713 1.00 90.81 153 VAL A O 1
ATOM 1226 N N . LYS A 1 154 ? 16.232 26.895 -36.573 1.00 89.19 154 LYS A N 1
ATOM 1227 C CA . LYS A 1 154 ? 15.471 27.893 -37.336 1.00 89.19 154 LYS A CA 1
ATOM 1228 C C . LYS A 1 154 ? 14.124 28.242 -36.691 1.00 89.19 154 LYS A C 1
ATOM 1230 O O . LYS A 1 154 ? 13.750 29.409 -36.675 1.00 89.19 154 LYS A O 1
ATOM 1235 N N . GLU A 1 155 ? 13.390 27.248 -36.199 1.00 90.38 155 GLU A N 1
ATOM 1236 C CA . GLU A 1 155 ? 12.081 27.427 -35.553 1.00 90.38 155 GLU A CA 1
ATOM 1237 C C . GLU A 1 155 ? 12.211 27.905 -34.100 1.00 90.38 155 GLU A C 1
ATOM 1239 O O . GLU A 1 155 ? 11.362 28.654 -33.623 1.00 90.38 155 GLU A O 1
ATOM 1244 N N . GLY A 1 156 ? 13.276 27.495 -33.408 1.00 84.19 156 GLY A N 1
ATOM 1245 C CA . GLY A 1 156 ? 13.557 27.854 -32.019 1.00 84.19 156 GLY A CA 1
ATOM 1246 C C . GLY A 1 156 ? 14.098 29.271 -31.830 1.00 84.19 156 GLY A C 1
ATOM 1247 O O . GLY A 1 156 ? 14.083 29.769 -30.709 1.00 84.19 156 GLY A O 1
ATOM 1248 N N . GLY A 1 157 ? 14.554 29.931 -32.898 1.00 83.06 157 GLY A N 1
ATOM 1249 C CA . GLY A 1 157 ? 14.933 31.346 -32.869 1.00 83.06 157 GLY A CA 1
ATOM 1250 C C . GLY A 1 157 ? 16.247 31.658 -32.144 1.00 83.06 157 GLY A C 1
ATOM 1251 O O . GLY A 1 157 ? 16.451 32.808 -31.767 1.00 83.06 157 GLY A O 1
ATOM 1252 N N . PHE A 1 158 ? 17.131 30.673 -31.963 1.00 86.69 158 PHE A N 1
ATOM 1253 C CA . PHE A 1 158 ? 18.485 30.863 -31.429 1.00 86.69 158 PHE A CA 1
ATOM 1254 C C . PHE A 1 158 ? 19.520 30.637 -32.536 1.00 86.69 158 PHE A C 1
ATOM 1256 O O . PHE A 1 158 ? 19.322 29.810 -33.427 1.00 86.69 158 PHE A O 1
ATOM 1263 N N . ALA A 1 159 ? 20.623 31.382 -32.509 1.00 87.81 159 ALA A N 1
ATOM 1264 C CA . ALA A 1 159 ? 21.681 31.255 -33.507 1.00 87.81 159 ALA A CA 1
ATOM 1265 C C . ALA A 1 159 ? 22.757 30.280 -33.015 1.00 87.81 159 ALA A C 1
ATOM 1267 O O . ALA A 1 159 ? 23.361 30.516 -31.977 1.00 87.81 159 ALA A O 1
ATOM 1268 N N . CYS A 1 160 ? 23.037 29.212 -33.763 1.00 92.56 160 CYS A N 1
ATOM 1269 C CA . CYS A 1 160 ? 24.194 28.343 -33.525 1.00 92.56 160 CYS A CA 1
ATOM 1270 C C . CYS A 1 160 ? 24.930 28.057 -34.838 1.00 92.56 160 CYS A C 1
ATOM 1272 O O . CYS A 1 160 ? 24.309 27.971 -35.902 1.00 92.56 160 CYS A O 1
ATOM 1274 N N . GLU A 1 161 ? 26.246 27.873 -34.772 1.00 94.12 161 GLU A N 1
ATOM 1275 C CA . GLU A 1 161 ? 27.047 27.497 -35.935 1.00 94.12 161 GLU A CA 1
ATOM 1276 C C . GLU A 1 161 ? 26.988 25.976 -36.118 1.00 94.12 161 GLU A C 1
ATOM 1278 O O . GLU A 1 161 ? 27.519 25.218 -35.308 1.00 94.12 161 GLU A O 1
ATOM 1283 N N . ILE A 1 162 ? 26.314 25.515 -37.174 1.00 94.06 162 ILE A N 1
ATOM 1284 C CA . ILE A 1 162 ? 26.228 24.087 -37.500 1.00 94.06 162 ILE A CA 1
ATOM 1285 C C . ILE A 1 162 ? 27.472 23.696 -38.296 1.00 94.06 162 ILE A C 1
ATOM 1287 O O . ILE A 1 162 ? 27.647 24.139 -39.431 1.00 94.06 162 ILE A O 1
ATOM 1291 N N . VAL A 1 163 ? 28.304 22.832 -37.718 1.00 94.62 163 VAL A N 1
ATOM 1292 C CA . VAL A 1 163 ? 29.537 22.340 -38.338 1.00 94.62 163 VAL A CA 1
ATOM 1293 C C . VAL A 1 163 ? 29.288 20.926 -38.886 1.00 94.62 163 VAL A C 1
ATOM 1295 O O . VAL A 1 163 ? 29.172 19.979 -38.104 1.00 94.62 163 VAL A O 1
ATOM 1298 N N . PRO A 1 164 ? 29.152 20.740 -40.212 1.00 92.75 164 PRO A N 1
ATOM 1299 C CA . PRO A 1 164 ? 28.925 19.419 -40.784 1.00 92.75 164 PRO A CA 1
ATOM 1300 C C . PRO A 1 164 ? 30.167 18.528 -40.652 1.00 92.75 164 PRO A C 1
ATOM 1302 O O . PRO A 1 164 ? 31.294 19.001 -40.800 1.00 92.75 164 PRO A O 1
ATOM 1305 N N . PHE A 1 165 ? 29.967 17.228 -40.428 1.00 90.25 165 PHE A N 1
ATOM 1306 C CA . PHE A 1 165 ? 31.038 16.229 -40.512 1.00 90.25 165 PHE A CA 1
ATOM 1307 C C . PHE A 1 165 ? 30.616 15.006 -41.344 1.00 90.25 165 PHE A C 1
ATOM 1309 O O . PHE A 1 165 ? 29.440 14.635 -41.319 1.00 90.25 165 PHE A O 1
ATOM 1316 N N . PRO A 1 166 ? 31.552 14.338 -42.049 1.00 84.00 166 PRO A N 1
ATOM 1317 C CA . PRO A 1 166 ? 31.229 13.278 -43.010 1.00 84.00 166 PRO A CA 1
ATOM 1318 C C . PRO A 1 166 ? 30.952 11.906 -42.381 1.00 84.00 166 PRO A C 1
ATOM 1320 O O . PRO A 1 166 ? 30.258 11.076 -42.966 1.00 84.00 166 PRO A O 1
ATOM 1323 N N . ASN A 1 167 ? 31.526 11.618 -41.210 1.00 81.38 167 ASN A N 1
ATOM 1324 C CA . ASN A 1 167 ? 31.381 10.325 -40.543 1.00 81.38 167 ASN A CA 1
ATOM 1325 C C . ASN A 1 167 ? 31.553 10.424 -39.021 1.00 81.38 167 ASN A C 1
ATOM 1327 O O . ASN A 1 167 ? 32.174 11.344 -38.492 1.00 81.38 167 ASN A O 1
ATOM 1331 N N . TYR A 1 168 ? 31.014 9.435 -38.311 1.00 81.44 168 TYR A N 1
ATOM 1332 C CA . TYR A 1 168 ? 31.008 9.405 -36.851 1.00 81.44 168 TYR A CA 1
ATOM 1333 C C . TYR A 1 168 ? 32.398 9.309 -36.195 1.00 81.44 168 TYR A C 1
ATOM 1335 O O . TYR A 1 168 ? 32.505 9.610 -35.004 1.00 81.44 168 TYR A O 1
ATOM 1343 N N . ASP A 1 169 ? 33.453 8.929 -36.921 1.00 75.00 169 ASP A N 1
ATOM 1344 C CA . ASP A 1 169 ? 34.806 8.828 -36.354 1.00 75.00 169 ASP A CA 1
ATOM 1345 C C . ASP A 1 169 ? 35.377 10.204 -35.981 1.00 75.00 169 ASP A C 1
ATOM 1347 O O . ASP A 1 169 ? 36.131 10.314 -35.018 1.00 75.00 169 ASP A O 1
ATOM 1351 N N . LEU A 1 170 ? 34.955 11.262 -36.682 1.00 81.12 170 LEU A N 1
ATOM 1352 C CA . LEU A 1 170 ? 35.351 12.644 -36.391 1.00 81.12 170 LEU A CA 1
ATOM 1353 C C . LEU A 1 170 ? 34.470 13.320 -35.331 1.00 81.12 170 LEU A C 1
ATOM 1355 O O . LEU A 1 170 ? 34.894 14.295 -34.719 1.00 81.12 170 LEU A O 1
ATOM 1359 N N . ALA A 1 171 ? 33.269 12.789 -35.082 1.00 80.00 171 ALA A N 1
ATOM 1360 C CA . ALA A 1 171 ? 32.239 13.424 -34.259 1.00 80.00 171 ALA A CA 1
ATOM 1361 C C . ALA A 1 171 ? 32.750 13.837 -32.864 1.00 80.00 171 ALA A C 1
ATOM 1363 O O . ALA A 1 171 ? 32.569 14.974 -32.437 1.00 80.00 171 ALA A O 1
ATOM 1364 N N . PHE A 1 172 ? 33.411 12.916 -32.161 1.00 81.94 172 PHE A N 1
ATOM 1365 C CA . PHE A 1 172 ? 33.901 13.156 -30.802 1.00 81.94 172 PHE A CA 1
ATOM 1366 C C . PHE A 1 172 ? 35.273 13.829 -30.766 1.00 81.94 172 PHE A C 1
ATOM 1368 O O . PHE A 1 172 ? 35.496 14.694 -29.921 1.00 81.94 172 PHE A O 1
ATOM 1375 N N . ALA A 1 173 ? 36.143 13.520 -31.734 1.00 84.94 173 ALA A N 1
ATOM 1376 C CA . ALA A 1 173 ? 37.459 14.144 -31.853 1.00 84.94 173 ALA A CA 1
ATOM 1377 C C . ALA A 1 173 ? 37.357 15.678 -31.938 1.00 84.94 173 ALA A C 1
ATOM 1379 O O . ALA A 1 173 ? 38.120 16.372 -31.275 1.00 84.94 173 ALA A O 1
ATOM 1380 N N . MET A 1 174 ? 36.353 16.200 -32.656 1.00 87.94 174 MET A N 1
ATOM 1381 C CA . MET A 1 174 ? 36.123 17.644 -32.798 1.00 87.94 174 MET A CA 1
ATOM 1382 C C . MET A 1 174 ? 35.715 18.345 -31.486 1.00 87.94 174 MET A C 1
ATOM 1384 O O . MET A 1 174 ? 35.942 19.543 -31.323 1.00 87.94 174 MET A O 1
ATOM 1388 N N . VAL A 1 175 ? 35.071 17.640 -30.548 1.00 88.69 175 VAL A N 1
ATOM 1389 C CA . VAL A 1 175 ? 34.719 18.202 -29.225 1.00 88.69 175 VAL A CA 1
ATOM 1390 C C . VAL A 1 175 ? 35.931 18.149 -28.292 1.00 88.69 175 VAL A C 1
ATOM 1392 O O . VAL A 1 175 ? 36.191 19.078 -27.518 1.00 88.69 175 VAL A O 1
ATOM 1395 N N . GLU A 1 176 ? 36.700 17.064 -28.378 1.00 85.38 176 GLU A N 1
ATOM 1396 C CA . GLU A 1 176 ? 37.917 16.846 -27.596 1.00 85.38 176 GLU A CA 1
ATOM 1397 C C . GLU A 1 176 ? 39.007 17.865 -27.949 1.00 85.38 176 GLU A C 1
ATOM 1399 O O . GLU A 1 176 ? 39.567 18.500 -27.054 1.00 85.38 176 GLU A O 1
ATOM 1404 N N . ASP A 1 177 ? 39.255 18.092 -29.241 1.00 87.50 177 ASP A N 1
ATOM 1405 C CA . ASP A 1 177 ? 40.247 19.060 -29.722 1.00 87.50 177 ASP A CA 1
ATOM 1406 C C . ASP A 1 177 ? 39.776 20.528 -29.626 1.00 87.50 177 ASP A C 1
ATOM 1408 O O . ASP A 1 177 ? 40.583 21.453 -29.730 1.00 87.50 177 ASP A O 1
ATOM 1412 N N . GLY A 1 178 ? 38.487 20.756 -29.343 1.00 87.38 178 GLY A N 1
ATOM 1413 C CA . GLY A 1 178 ? 37.890 22.085 -29.185 1.00 87.38 178 GLY A CA 1
ATOM 1414 C C . GLY A 1 178 ? 37.525 22.784 -30.495 1.00 87.38 178 GLY A C 1
ATOM 1415 O O . GLY A 1 178 ? 37.231 23.984 -30.486 1.00 87.38 178 GLY A O 1
ATOM 1416 N N . SER A 1 179 ? 37.512 22.059 -31.613 1.00 90.06 179 SER A N 1
ATOM 1417 C CA . SER A 1 179 ? 37.004 22.540 -32.902 1.00 90.06 179 SER A CA 1
ATOM 1418 C C . SER A 1 179 ? 35.504 22.830 -32.864 1.00 90.06 179 SER A C 1
ATOM 1420 O O . SER A 1 179 ? 35.037 23.699 -33.597 1.00 90.06 179 SER A O 1
ATOM 1422 N N . VAL A 1 180 ? 34.752 22.152 -31.993 1.00 94.00 180 VAL A N 1
ATOM 1423 C CA . VAL A 1 180 ? 33.333 22.424 -31.718 1.00 94.00 180 VAL A CA 1
ATOM 1424 C C . VAL A 1 180 ? 33.040 22.373 -30.219 1.00 94.00 180 VAL A C 1
ATOM 1426 O O . VAL A 1 180 ? 33.786 21.777 -29.444 1.00 94.00 180 VAL A O 1
ATOM 1429 N N . ASP A 1 181 ? 31.943 23.001 -29.809 1.00 93.44 181 ASP A N 1
ATOM 1430 C CA . ASP A 1 181 ? 31.495 23.046 -28.415 1.00 93.44 181 ASP A CA 1
ATOM 1431 C C . ASP A 1 181 ? 30.595 21.856 -28.046 1.00 93.44 181 ASP A C 1
ATOM 1433 O O . ASP A 1 181 ? 30.560 21.431 -26.890 1.00 93.44 181 ASP A O 1
ATOM 1437 N N . ALA A 1 182 ? 29.861 21.320 -29.023 1.00 94.12 182 ALA A N 1
ATOM 1438 C CA . ALA A 1 182 ? 28.945 20.201 -28.839 1.00 94.12 182 ALA A CA 1
ATOM 1439 C C . ALA A 1 182 ? 28.891 19.313 -30.087 1.00 94.12 182 ALA A C 1
ATOM 1441 O O . ALA A 1 182 ? 29.129 19.778 -31.201 1.00 94.12 182 ALA A O 1
ATOM 1442 N N . VAL A 1 183 ? 28.510 18.048 -29.917 1.00 94.06 183 VAL A N 1
ATOM 1443 C CA . VAL A 1 183 ? 28.248 17.122 -31.023 1.00 94.06 183 VAL A CA 1
ATOM 1444 C C . VAL A 1 183 ? 26.911 16.418 -30.859 1.00 94.06 183 VAL A C 1
ATOM 1446 O O . VAL A 1 183 ? 26.513 16.040 -29.758 1.00 94.06 183 VAL A O 1
ATOM 1449 N N . ILE A 1 184 ? 26.218 16.220 -31.977 1.00 94.69 184 ILE A N 1
ATOM 1450 C CA . ILE A 1 184 ? 24.952 15.493 -32.033 1.00 94.69 184 ILE A CA 1
ATOM 1451 C C . ILE A 1 184 ? 25.194 14.108 -32.613 1.00 94.69 184 ILE A C 1
ATOM 1453 O O . ILE A 1 184 ? 25.671 13.959 -33.742 1.00 94.69 184 ILE A O 1
ATOM 1457 N N . VAL A 1 185 ? 24.808 13.082 -31.862 1.00 92.81 185 VAL A N 1
ATOM 1458 C CA . VAL A 1 185 ? 24.862 11.688 -32.312 1.00 92.81 185 VAL A CA 1
ATOM 1459 C C . VAL A 1 185 ? 23.628 10.922 -31.845 1.00 92.81 185 VAL A C 1
ATOM 1461 O O . VAL A 1 185 ? 22.845 11.397 -31.022 1.00 92.81 185 VAL A O 1
ATOM 1464 N N . ASN A 1 186 ? 23.432 9.716 -32.379 1.00 92.25 186 ASN A N 1
ATOM 1465 C CA . ASN A 1 186 ? 22.416 8.812 -31.851 1.00 92.25 186 ASN A CA 1
ATOM 1466 C C . ASN A 1 186 ? 22.803 8.288 -30.457 1.00 92.25 186 ASN A C 1
ATOM 1468 O O . ASN A 1 186 ? 23.994 8.133 -30.165 1.00 92.25 186 ASN A O 1
ATOM 1472 N N . ARG A 1 187 ? 21.809 7.967 -29.617 1.00 91.75 187 ARG A N 1
ATOM 1473 C CA . ARG A 1 187 ? 22.026 7.525 -28.226 1.00 91.75 187 ARG A CA 1
ATOM 1474 C C . ARG A 1 187 ? 23.017 6.373 -28.123 1.00 91.75 187 ARG A C 1
ATOM 1476 O O . ARG A 1 187 ? 23.849 6.343 -27.218 1.00 91.75 187 ARG A O 1
ATOM 1483 N N . PHE A 1 188 ? 22.896 5.385 -29.007 1.00 90.38 188 PHE A N 1
ATOM 1484 C CA . PHE A 1 188 ? 23.705 4.172 -28.921 1.00 90.38 188 PHE A CA 1
ATOM 1485 C C . PHE A 1 188 ? 25.180 4.448 -29.217 1.00 90.38 188 PHE A C 1
ATOM 1487 O O . PHE A 1 188 ? 26.037 3.985 -28.463 1.00 90.38 188 PHE A O 1
ATOM 1494 N N . TYR A 1 189 ? 25.476 5.228 -30.260 1.00 89.25 189 TYR A N 1
ATOM 1495 C CA . TYR A 1 189 ? 26.844 5.636 -30.579 1.00 89.25 189 TYR A CA 1
ATOM 1496 C C . TYR A 1 189 ? 27.426 6.526 -29.478 1.00 89.25 189 TYR A C 1
ATOM 1498 O O . TYR A 1 189 ? 28.535 6.277 -29.005 1.00 89.25 189 TYR A O 1
ATOM 1506 N N . GLY A 1 190 ? 26.657 7.515 -29.014 1.00 88.69 190 GLY A N 1
ATOM 1507 C CA . GLY A 1 190 ? 27.140 8.457 -28.013 1.00 88.69 190 GLY A CA 1
ATOM 1508 C C . GLY A 1 190 ? 27.444 7.814 -26.667 1.00 88.69 190 GLY A C 1
ATOM 1509 O O . GLY A 1 190 ? 28.522 8.015 -26.112 1.00 88.69 190 GLY A O 1
ATOM 1510 N N . ARG A 1 191 ? 26.563 6.933 -26.184 1.00 86.69 191 ARG A N 1
ATOM 1511 C CA . ARG A 1 191 ? 26.793 6.179 -24.945 1.00 86.69 191 ARG A CA 1
ATOM 1512 C C . ARG A 1 191 ? 27.961 5.198 -25.060 1.00 86.69 191 ARG A C 1
ATOM 1514 O O . ARG A 1 191 ? 28.677 4.997 -24.081 1.00 86.69 191 ARG A O 1
ATOM 1521 N N . MET A 1 192 ? 28.146 4.560 -26.218 1.00 86.31 192 MET A N 1
ATOM 1522 C CA . MET A 1 192 ? 29.297 3.682 -26.460 1.00 86.31 192 MET A CA 1
ATOM 1523 C C . MET A 1 192 ? 30.607 4.471 -26.342 1.00 86.31 192 MET A C 1
ATOM 1525 O O . MET A 1 192 ? 31.496 4.055 -25.607 1.00 86.31 192 MET A O 1
ATOM 1529 N N . ARG A 1 193 ? 30.691 5.638 -26.992 1.00 85.19 193 ARG A N 1
ATOM 1530 C CA . ARG A 1 193 ? 31.889 6.490 -26.985 1.00 85.19 193 ARG A CA 1
ATOM 1531 C C . ARG A 1 193 ? 32.149 7.174 -25.647 1.00 85.19 193 ARG A C 1
ATOM 1533 O O . ARG A 1 193 ? 33.280 7.141 -25.190 1.00 85.19 193 ARG A O 1
ATOM 1540 N N . SER A 1 194 ? 31.128 7.700 -24.973 1.00 82.06 194 SER A N 1
ATOM 1541 C CA . SER A 1 194 ? 31.277 8.300 -23.634 1.00 82.06 194 SER A CA 1
ATOM 1542 C C . SER A 1 194 ? 31.776 7.286 -22.585 1.00 82.06 194 SER A C 1
ATOM 1544 O O . SER A 1 194 ? 32.507 7.640 -21.666 1.00 82.06 194 SER A O 1
ATOM 1546 N N . ARG A 1 195 ? 31.479 5.985 -22.746 1.00 81.31 195 ARG A N 1
ATOM 1547 C CA . ARG A 1 195 ? 32.089 4.927 -21.913 1.00 81.31 195 ARG A CA 1
ATOM 1548 C C . ARG A 1 195 ? 33.562 4.666 -22.232 1.00 81.31 195 ARG A C 1
ATOM 1550 O O . ARG A 1 195 ? 34.296 4.255 -21.339 1.00 81.31 195 ARG A O 1
ATOM 1557 N N . GLU A 1 196 ? 33.968 4.831 -23.488 1.00 82.56 196 GLU A N 1
ATOM 1558 C CA . GLU A 1 196 ? 35.361 4.681 -23.929 1.00 82.56 196 GLU A CA 1
ATOM 1559 C C . GLU A 1 196 ? 36.203 5.920 -23.590 1.00 82.56 196 GLU A C 1
ATOM 1561 O O . GLU A 1 196 ? 37.395 5.782 -23.317 1.00 82.56 196 GLU A O 1
ATOM 1566 N N . ASN A 1 197 ? 35.589 7.109 -23.574 1.00 78.38 197 ASN A N 1
ATOM 1567 C CA . ASN A 1 197 ? 36.235 8.377 -23.260 1.00 78.38 197 ASN A CA 1
ATOM 1568 C C . ASN A 1 197 ? 35.449 9.182 -22.198 1.00 78.38 197 ASN A C 1
ATOM 1570 O O . ASN A 1 197 ? 34.432 9.794 -22.530 1.00 78.38 197 ASN A O 1
ATOM 1574 N N . PRO A 1 198 ? 35.930 9.243 -20.940 1.00 73.19 198 PRO A N 1
ATOM 1575 C CA . PRO A 1 198 ? 35.247 9.934 -19.846 1.00 73.19 198 PRO A CA 1
ATOM 1576 C C . PRO A 1 198 ? 35.295 11.472 -19.918 1.00 73.19 198 PRO A C 1
ATOM 1578 O O . PRO A 1 198 ? 34.661 12.114 -19.091 1.00 73.19 198 PRO A O 1
ATOM 1581 N N . GLY A 1 199 ? 36.012 12.083 -20.873 1.00 80.44 199 GLY A N 1
ATOM 1582 C CA . GLY A 1 199 ? 36.086 13.549 -21.029 1.00 80.44 199 GLY A CA 1
ATOM 1583 C C . GLY A 1 199 ? 34.860 14.207 -21.684 1.00 80.44 199 GLY A C 1
ATOM 1584 O O . GLY A 1 199 ? 34.893 15.400 -21.998 1.00 80.44 199 GLY A O 1
ATOM 1585 N N . LEU A 1 200 ? 33.801 13.433 -21.930 1.00 83.31 200 LEU A N 1
ATOM 1586 C CA . LEU A 1 200 ? 32.582 13.838 -22.629 1.00 83.31 200 LEU A CA 1
ATOM 1587 C C . LEU A 1 200 ? 31.346 13.517 -21.790 1.00 83.31 200 LEU A C 1
ATOM 1589 O O . LEU A 1 200 ? 31.150 12.375 -21.363 1.00 83.31 200 LEU A O 1
ATOM 1593 N N . GLU A 1 201 ? 30.477 14.509 -21.640 1.00 87.75 201 GLU A N 1
ATOM 1594 C CA . GLU A 1 201 ? 29.243 14.434 -20.866 1.00 87.75 201 GLU A CA 1
ATOM 1595 C C . GLU A 1 201 ? 28.018 14.324 -21.788 1.00 87.75 201 GLU A C 1
ATOM 1597 O O . GLU A 1 201 ? 27.900 15.020 -22.804 1.00 87.75 201 GLU A O 1
ATOM 1602 N N . GLU A 1 202 ? 27.091 13.426 -21.437 1.00 90.31 202 GLU A N 1
ATOM 1603 C CA . GLU A 1 202 ? 25.787 13.327 -22.093 1.00 90.31 202 GLU A CA 1
ATOM 1604 C C . GLU A 1 202 ? 24.829 14.389 -21.534 1.00 90.31 202 GLU A C 1
ATOM 1606 O O . GLU A 1 202 ? 24.525 14.399 -20.344 1.00 90.31 202 GLU A O 1
ATOM 1611 N N . THR A 1 203 ? 24.311 15.279 -22.384 1.00 92.81 203 THR A N 1
ATOM 1612 C CA . THR A 1 203 ? 23.333 16.285 -21.931 1.00 92.81 203 THR A CA 1
ATOM 1613 C C . THR A 1 203 ? 21.930 15.683 -21.825 1.00 92.81 203 THR A C 1
ATOM 1615 O O . THR A 1 203 ? 21.610 14.677 -22.465 1.00 92.81 203 THR A O 1
ATOM 1618 N N . GLY A 1 204 ? 21.032 16.339 -21.086 1.00 91.44 204 GLY A N 1
ATOM 1619 C CA . GLY A 1 204 ? 19.603 15.992 -21.063 1.00 91.44 204 GLY A CA 1
ATOM 1620 C C . GLY A 1 204 ? 18.835 16.362 -22.341 1.00 91.44 204 GLY A C 1
ATOM 1621 O O . GLY A 1 204 ? 17.634 16.103 -22.427 1.00 91.44 204 GLY A O 1
ATOM 1622 N N . ILE A 1 205 ? 19.496 16.975 -23.330 1.00 92.31 205 ILE A N 1
ATOM 1623 C CA . ILE A 1 205 ? 18.862 17.466 -24.554 1.00 92.31 205 ILE A CA 1
ATOM 1624 C C . ILE A 1 205 ? 18.717 16.301 -25.535 1.00 92.31 205 ILE A C 1
ATOM 1626 O O . ILE A 1 205 ? 19.653 15.937 -26.251 1.00 92.31 205 ILE A O 1
ATOM 1630 N N . ILE A 1 206 ? 17.518 15.719 -25.559 1.00 93.75 206 ILE A N 1
ATOM 1631 C CA . ILE A 1 206 ? 17.134 14.644 -26.476 1.00 93.75 206 ILE A CA 1
ATOM 1632 C C . ILE A 1 206 ? 16.075 15.129 -27.463 1.00 93.75 206 ILE A C 1
ATOM 1634 O O . ILE A 1 206 ? 15.191 15.910 -27.110 1.00 93.75 206 ILE A O 1
ATOM 1638 N N . PHE A 1 207 ? 16.126 14.642 -28.699 1.00 92.25 207 PHE A N 1
ATOM 1639 C CA . PHE A 1 207 ? 15.119 14.966 -29.705 1.00 92.25 207 PHE A CA 1
ATOM 1640 C C . PHE A 1 207 ? 14.971 13.863 -30.754 1.00 92.25 207 PHE A C 1
ATOM 1642 O O . PHE A 1 207 ? 15.817 12.984 -30.904 1.00 92.25 207 PHE A O 1
ATOM 1649 N N . HIS A 1 208 ? 13.854 13.917 -31.480 1.00 90.31 208 HIS A N 1
ATOM 1650 C CA . HIS A 1 208 ? 13.500 12.972 -32.539 1.00 90.31 208 HIS A CA 1
ATOM 1651 C C . HIS A 1 208 ? 13.512 11.490 -32.099 1.00 90.31 208 HIS A C 1
ATOM 1653 O O . HIS A 1 208 ? 14.304 10.692 -32.608 1.00 90.31 208 HIS A O 1
ATOM 1659 N N . PRO A 1 209 ? 12.632 11.088 -31.158 1.00 92.00 209 PRO A N 1
ATOM 1660 C CA . PRO A 1 209 ? 12.470 9.682 -30.816 1.00 92.00 209 PRO A CA 1
ATOM 1661 C C . PRO A 1 209 ? 12.003 8.899 -32.047 1.00 92.00 209 PRO A C 1
ATOM 1663 O O . PRO A 1 209 ? 10.974 9.207 -32.650 1.00 92.00 209 PRO A O 1
ATOM 1666 N N . THR A 1 210 ? 12.762 7.876 -32.420 1.00 90.19 210 THR A N 1
ATOM 1667 C CA . THR A 1 210 ? 12.535 7.076 -33.622 1.00 90.19 210 THR A CA 1
ATOM 1668 C C . THR A 1 210 ? 12.508 5.594 -33.299 1.00 90.19 210 THR A C 1
ATOM 1670 O O . THR A 1 210 ? 13.217 5.088 -32.430 1.00 90.19 210 THR A O 1
ATOM 1673 N N . ARG A 1 211 ? 11.648 4.882 -34.023 1.00 93.44 211 ARG A N 1
ATOM 1674 C CA . ARG A 1 211 ? 11.592 3.424 -34.024 1.00 93.44 211 ARG A CA 1
ATOM 1675 C C . ARG A 1 211 ? 12.315 2.932 -35.265 1.00 93.44 211 ARG A C 1
ATOM 1677 O O . ARG A 1 211 ? 12.019 3.397 -36.366 1.00 93.44 211 ARG A O 1
ATOM 1684 N N . LEU A 1 212 ? 13.270 2.035 -35.065 1.00 94.94 212 LEU A N 1
ATOM 1685 C CA . LEU A 1 212 ? 14.188 1.565 -36.092 1.00 94.94 212 LEU A CA 1
ATOM 1686 C C . LEU A 1 212 ? 13.814 0.148 -36.503 1.00 94.94 212 LEU A C 1
ATOM 1688 O O . LEU A 1 212 ? 13.655 -0.730 -35.653 1.00 94.94 212 LEU A O 1
ATOM 1692 N N . HIS A 1 213 ? 13.694 -0.063 -37.804 1.00 96.88 213 HIS A N 1
ATOM 1693 C CA . HIS A 1 213 ? 13.233 -1.306 -38.405 1.00 96.88 213 HIS A CA 1
ATOM 1694 C C . HIS A 1 213 ? 14.227 -1.778 -39.468 1.00 96.88 213 HIS A C 1
ATOM 1696 O O . HIS A 1 213 ? 15.066 -1.010 -39.947 1.00 96.88 213 HIS A O 1
ATOM 1702 N N . PHE A 1 214 ? 14.117 -3.047 -39.841 1.00 97.12 214 PHE A N 1
ATOM 1703 C CA . PHE A 1 214 ? 14.478 -3.471 -41.183 1.00 97.12 214 PHE A CA 1
ATOM 1704 C C . PHE A 1 214 ? 13.405 -2.987 -42.158 1.00 97.12 214 PHE A C 1
ATOM 1706 O O . PHE A 1 214 ? 12.213 -2.987 -41.841 1.00 97.12 214 PHE A O 1
ATOM 1713 N N . VAL A 1 215 ? 13.817 -2.609 -43.356 1.00 96.62 215 VAL A N 1
ATOM 1714 C CA . VAL A 1 215 ? 12.891 -2.334 -44.454 1.00 96.62 215 VAL A CA 1
ATOM 1715 C C . VAL A 1 215 ? 13.209 -3.222 -45.635 1.00 96.62 215 VAL A C 1
ATOM 1717 O O . VAL A 1 215 ? 14.378 -3.520 -45.877 1.00 96.62 215 VAL A O 1
ATOM 1720 N N . GLY A 1 216 ? 12.168 -3.630 -46.349 1.00 96.38 216 GLY A N 1
ATOM 1721 C CA . GLY A 1 216 ? 12.265 -4.306 -47.637 1.00 96.38 216 GLY A CA 1
ATOM 1722 C C . GLY A 1 216 ? 11.678 -3.457 -48.762 1.00 96.38 216 GLY A C 1
ATOM 1723 O O . GLY A 1 216 ? 11.133 -2.370 -48.536 1.00 96.38 216 GLY A O 1
ATOM 1724 N N . THR A 1 217 ? 11.775 -3.962 -49.988 1.00 95.00 217 THR A N 1
ATOM 1725 C CA . THR A 1 217 ? 11.174 -3.330 -51.169 1.00 95.00 217 THR A CA 1
ATOM 1726 C C . THR A 1 217 ? 9.654 -3.228 -51.018 1.00 95.00 217 THR A C 1
ATOM 1728 O O . THR A 1 217 ? 8.993 -4.165 -50.563 1.00 95.00 217 THR A O 1
ATOM 1731 N N . ARG A 1 218 ? 9.068 -2.086 -51.397 1.00 91.19 218 ARG A N 1
ATOM 1732 C CA . ARG A 1 218 ? 7.613 -1.887 -51.348 1.00 91.19 218 ARG A CA 1
ATOM 1733 C C . ARG A 1 218 ? 6.906 -2.857 -52.300 1.00 91.19 218 ARG A C 1
ATOM 1735 O O . ARG A 1 218 ? 7.255 -2.926 -53.472 1.00 91.19 218 ARG A O 1
ATOM 1742 N N . GLY A 1 219 ? 5.911 -3.592 -51.793 1.00 84.75 219 GLY A N 1
ATOM 1743 C CA . GLY A 1 219 ? 5.226 -4.641 -52.563 1.00 84.75 219 GLY A CA 1
ATOM 1744 C C . GLY A 1 219 ? 6.109 -5.857 -52.877 1.00 84.75 219 GLY A C 1
ATOM 1745 O O . GLY A 1 219 ? 5.771 -6.629 -53.770 1.00 84.75 219 GLY A O 1
ATOM 1746 N N . GLY A 1 220 ? 7.248 -5.986 -52.188 1.00 83.31 220 GLY A N 1
ATOM 1747 C CA . GLY A 1 220 ? 8.163 -7.117 -52.288 1.00 83.31 220 GLY A CA 1
ATOM 1748 C C . GLY A 1 220 ? 7.747 -8.285 -51.391 1.00 83.31 220 GLY A C 1
ATOM 1749 O O . GLY A 1 220 ? 6.572 -8.625 -51.275 1.00 83.31 220 GLY A O 1
ATOM 1750 N N . ASP A 1 221 ? 8.725 -8.931 -50.760 1.00 83.44 221 ASP A N 1
ATOM 1751 C CA . ASP A 1 221 ? 8.488 -10.143 -49.976 1.00 83.44 221 ASP A CA 1
ATOM 1752 C C . ASP A 1 221 ? 8.022 -9.852 -48.539 1.00 83.44 221 ASP A C 1
ATOM 1754 O O . ASP A 1 221 ? 8.816 -9.714 -47.601 1.00 83.44 221 ASP A O 1
ATOM 1758 N N . ASP A 1 222 ? 6.704 -9.825 -48.355 1.00 87.12 222 ASP A N 1
ATOM 1759 C CA . ASP A 1 222 ? 6.080 -9.660 -47.040 1.00 87.12 222 ASP A CA 1
ATOM 1760 C C . ASP A 1 222 ? 6.350 -10.842 -46.089 1.00 87.12 222 ASP A C 1
ATOM 1762 O O . ASP A 1 222 ? 6.338 -10.673 -44.864 1.00 87.12 222 ASP A O 1
ATOM 1766 N N . ALA A 1 223 ? 6.623 -12.046 -46.608 1.00 90.81 223 ALA A N 1
ATOM 1767 C CA . ALA A 1 223 ? 6.880 -13.224 -45.780 1.00 90.81 223 ALA A CA 1
ATOM 1768 C C . ALA A 1 223 ? 8.217 -13.106 -45.035 1.00 90.81 223 ALA A C 1
ATOM 1770 O O . ALA A 1 223 ? 8.319 -13.531 -43.878 1.00 90.81 223 ALA A O 1
ATOM 1771 N N . LEU A 1 224 ? 9.213 -12.478 -45.663 1.00 93.56 224 LEU A N 1
ATOM 1772 C CA . LEU A 1 224 ? 10.501 -12.172 -45.049 1.00 93.56 224 LEU A CA 1
ATOM 1773 C C . LEU A 1 224 ? 10.352 -11.199 -43.870 1.00 93.56 224 LEU A C 1
ATOM 1775 O O . LEU A 1 224 ? 10.848 -11.475 -42.774 1.00 93.56 224 LEU A O 1
ATOM 1779 N N . LEU A 1 225 ? 9.618 -10.098 -44.053 1.00 95.81 225 LEU A N 1
ATOM 1780 C CA . LEU A 1 225 ? 9.371 -9.117 -42.988 1.00 95.81 225 LEU A CA 1
ATOM 1781 C C . LEU A 1 225 ? 8.517 -9.715 -41.857 1.00 95.81 225 LEU A C 1
ATOM 1783 O O . LEU A 1 225 ? 8.824 -9.537 -40.674 1.00 95.81 225 LEU A O 1
ATOM 1787 N N . ALA A 1 226 ? 7.502 -10.512 -42.203 1.00 96.12 226 ALA A N 1
ATOM 1788 C CA . ALA A 1 226 ? 6.682 -11.224 -41.228 1.00 96.12 226 ALA A CA 1
ATOM 1789 C C . ALA A 1 226 ? 7.493 -12.244 -40.409 1.00 96.12 226 ALA A C 1
ATOM 1791 O O . ALA A 1 226 ? 7.230 -12.434 -39.217 1.00 96.12 226 ALA A O 1
ATOM 1792 N N . ALA A 1 227 ? 8.489 -12.904 -41.010 1.00 95.81 227 ALA A N 1
ATOM 1793 C CA . ALA A 1 227 ? 9.379 -13.810 -40.291 1.00 95.81 227 ALA A CA 1
ATOM 1794 C C . ALA A 1 227 ? 10.217 -13.072 -39.239 1.00 95.81 227 ALA A C 1
ATOM 1796 O O . ALA A 1 227 ? 10.275 -13.518 -38.088 1.00 95.81 227 ALA A O 1
ATOM 1797 N N . ILE A 1 228 ? 10.773 -11.907 -39.588 1.00 97.00 228 ILE A N 1
ATOM 1798 C CA . ILE A 1 228 ? 11.492 -11.041 -38.641 1.00 97.00 228 ILE A CA 1
ATOM 1799 C C . ILE A 1 228 ? 10.582 -10.676 -37.457 1.00 97.00 228 ILE A C 1
ATOM 1801 O O . ILE A 1 228 ? 10.966 -10.893 -36.304 1.00 97.00 228 ILE A O 1
ATOM 1805 N N . ASP A 1 229 ? 9.346 -10.234 -37.712 1.00 97.69 229 ASP A N 1
ATOM 1806 C CA . ASP A 1 229 ? 8.381 -9.899 -36.655 1.00 97.69 229 ASP A CA 1
ATOM 1807 C C . ASP A 1 229 ? 8.079 -11.078 -35.718 1.00 97.69 229 ASP A C 1
ATOM 1809 O O . ASP A 1 229 ? 8.069 -10.919 -34.491 1.00 97.69 229 ASP A O 1
ATOM 1813 N N . ARG A 1 230 ? 7.863 -12.286 -36.264 1.00 97.31 230 ARG A N 1
ATOM 1814 C CA . ARG A 1 230 ? 7.613 -13.493 -35.452 1.00 97.31 230 ARG A CA 1
ATOM 1815 C C . ARG A 1 230 ? 8.767 -13.790 -34.497 1.00 97.31 230 ARG A C 1
ATOM 1817 O O . ARG A 1 230 ? 8.535 -14.245 -33.372 1.00 97.31 230 ARG A O 1
ATOM 1824 N N . HIS A 1 231 ? 10.013 -13.606 -34.930 1.00 97.50 231 HIS A N 1
ATOM 1825 C CA . HIS A 1 231 ? 11.186 -13.844 -34.083 1.00 97.50 231 HIS A CA 1
ATOM 1826 C C . HIS A 1 231 ? 11.394 -12.729 -33.066 1.00 97.50 231 HIS A C 1
ATOM 1828 O O . HIS A 1 231 ? 11.544 -13.030 -31.879 1.00 97.50 231 HIS A O 1
ATOM 1834 N N . LEU A 1 232 ? 11.311 -11.463 -33.484 1.00 97.12 232 LEU A N 1
ATOM 1835 C CA . LEU A 1 232 ? 11.487 -10.315 -32.593 1.00 97.12 232 LEU A CA 1
ATOM 1836 C C . LEU A 1 232 ? 10.474 -10.322 -31.447 1.00 97.12 232 LEU A C 1
ATOM 1838 O O . LEU A 1 232 ? 10.883 -10.227 -30.288 1.00 97.12 232 LEU A O 1
ATOM 1842 N N . ARG A 1 233 ? 9.180 -10.538 -31.730 1.00 96.62 233 ARG A N 1
ATOM 1843 C CA . ARG A 1 233 ? 8.145 -10.632 -30.683 1.00 96.62 233 ARG A CA 1
ATOM 1844 C C . ARG A 1 233 ? 8.474 -11.732 -29.674 1.00 96.62 233 ARG A C 1
ATOM 1846 O O . ARG A 1 233 ? 8.476 -11.500 -28.466 1.00 96.62 233 ARG A O 1
ATOM 1853 N N . ARG A 1 234 ? 8.839 -12.930 -30.149 1.00 95.25 234 ARG A N 1
ATOM 1854 C CA . ARG A 1 234 ? 9.211 -14.057 -29.273 1.00 95.25 234 ARG A CA 1
ATOM 1855 C C . ARG A 1 234 ? 10.440 -13.759 -28.417 1.00 95.25 234 ARG A C 1
ATOM 1857 O O . ARG A 1 234 ? 10.477 -14.155 -27.251 1.00 95.25 234 ARG A O 1
ATOM 1864 N N . TRP A 1 235 ? 11.452 -13.101 -28.977 1.00 96.00 235 TRP A N 1
ATOM 1865 C CA . TRP A 1 235 ? 12.684 -12.792 -28.258 1.00 96.00 235 TRP A CA 1
ATOM 1866 C C . TRP A 1 235 ? 12.506 -11.664 -27.242 1.00 96.00 235 TRP A C 1
ATOM 1868 O O . TRP A 1 235 ? 13.017 -11.784 -26.128 1.00 96.00 235 TRP A O 1
ATOM 1878 N N . LYS A 1 236 ? 11.732 -10.623 -27.557 1.00 93.25 236 LYS A N 1
ATOM 1879 C CA . LYS A 1 236 ? 11.458 -9.516 -26.629 1.00 93.25 236 LYS A CA 1
ATOM 1880 C C . LYS A 1 236 ? 10.653 -9.929 -25.396 1.00 93.25 236 LYS A C 1
ATOM 1882 O O . LYS A 1 236 ? 10.849 -9.364 -24.329 1.00 93.25 236 LYS A O 1
ATOM 1887 N N . HIS A 1 237 ? 9.824 -10.969 -25.479 1.00 90.62 237 HIS A N 1
ATOM 1888 C CA . HIS A 1 237 ? 9.135 -11.514 -24.299 1.00 90.62 237 HIS A CA 1
ATOM 1889 C C . HIS A 1 237 ? 10.031 -12.354 -23.369 1.00 90.62 237 HIS A C 1
ATOM 1891 O O . HIS A 1 237 ? 9.585 -12.770 -22.301 1.00 90.62 237 HIS A O 1
ATOM 1897 N N . ARG A 1 238 ? 11.283 -12.645 -23.752 1.00 90.50 238 ARG A N 1
ATOM 1898 C CA . ARG A 1 238 ? 12.182 -13.531 -22.998 1.00 90.50 238 ARG A CA 1
ATOM 1899 C C . ARG A 1 238 ? 13.502 -12.821 -22.680 1.00 90.50 238 ARG A C 1
ATOM 1901 O O . ARG A 1 238 ? 14.351 -12.752 -23.564 1.00 90.50 238 ARG A O 1
ATOM 1908 N N . PRO A 1 239 ? 13.746 -12.393 -21.426 1.00 87.75 239 PRO A N 1
ATOM 1909 C CA . PRO A 1 239 ? 14.988 -11.728 -21.006 1.00 87.75 239 PRO A CA 1
ATOM 1910 C C . PRO A 1 239 ? 16.299 -12.437 -21.392 1.00 87.75 239 PRO A C 1
ATOM 1912 O O . PRO A 1 239 ? 17.312 -11.780 -21.590 1.00 87.75 239 PRO A O 1
ATOM 1915 N N . GLY A 1 240 ? 16.296 -13.771 -21.517 1.00 89.31 240 GLY A N 1
ATOM 1916 C CA . GLY A 1 240 ? 17.466 -14.567 -21.926 1.00 89.31 240 GLY A CA 1
ATOM 1917 C C . GLY A 1 240 ? 17.616 -14.790 -23.439 1.00 89.31 240 GLY A C 1
ATOM 1918 O O . GLY A 1 240 ? 18.420 -15.621 -23.858 1.00 89.31 240 GLY A O 1
ATOM 1919 N N . SER A 1 241 ? 16.812 -14.130 -24.273 1.00 94.69 241 SER A N 1
ATOM 1920 C CA . SER A 1 241 ? 16.830 -14.321 -25.726 1.00 94.69 241 SER A CA 1
ATOM 1921 C C . SER A 1 241 ? 18.096 -13.768 -26.392 1.00 94.69 241 SER A C 1
ATOM 1923 O O . SER A 1 241 ? 18.884 -13.035 -25.795 1.00 94.69 241 SER A O 1
ATOM 1925 N N . ILE A 1 242 ? 18.306 -14.108 -27.671 1.00 95.50 242 ILE A N 1
ATOM 1926 C CA . ILE A 1 242 ? 19.375 -13.493 -28.475 1.00 95.50 242 ILE A CA 1
ATOM 1927 C C . ILE A 1 242 ? 19.225 -11.969 -28.564 1.00 95.50 242 ILE A C 1
ATOM 1929 O O . ILE A 1 242 ? 20.237 -11.281 -28.548 1.00 95.50 242 ILE A O 1
ATOM 1933 N N . TYR A 1 243 ? 17.991 -11.452 -28.544 1.00 95.75 243 TYR A N 1
ATOM 1934 C CA . TYR A 1 243 ? 17.718 -10.016 -28.545 1.00 95.75 243 TYR A CA 1
ATOM 1935 C C . TYR A 1 243 ? 18.400 -9.293 -27.392 1.00 95.75 243 TYR A C 1
ATOM 1937 O O . TYR A 1 243 ? 19.228 -8.417 -27.621 1.00 95.75 243 TYR A O 1
ATOM 1945 N N . TYR A 1 244 ? 18.134 -9.713 -26.158 1.00 94.06 244 TYR A N 1
ATOM 1946 C CA . TYR A 1 244 ? 18.734 -9.062 -24.998 1.00 94.06 244 TYR A CA 1
ATOM 1947 C C . TYR A 1 244 ? 20.219 -9.375 -24.827 1.00 94.06 244 TYR A C 1
ATOM 1949 O O . TYR A 1 244 ? 20.949 -8.530 -24.322 1.00 94.06 244 TYR A O 1
ATOM 1957 N N . ARG A 1 245 ? 20.699 -10.543 -25.277 1.00 94.81 245 ARG A N 1
ATOM 1958 C CA . ARG A 1 245 ? 22.142 -10.844 -25.294 1.00 94.81 245 ARG A CA 1
ATOM 1959 C C . ARG A 1 245 ? 22.898 -9.933 -26.261 1.00 94.81 245 ARG A C 1
ATOM 1961 O O . ARG A 1 245 ? 23.940 -9.406 -25.889 1.00 94.81 245 ARG A O 1
ATOM 1968 N N . SER A 1 246 ? 22.360 -9.730 -27.465 1.00 95.19 246 SER A N 1
ATOM 1969 C CA . SER A 1 246 ? 22.907 -8.806 -28.463 1.00 95.19 246 SER A CA 1
ATOM 1970 C C . SER A 1 246 ? 22.837 -7.360 -27.964 1.00 95.19 246 SER A C 1
ATOM 1972 O O . SER A 1 246 ? 23.848 -6.661 -27.955 1.00 95.19 246 SER A O 1
ATOM 1974 N N . LEU A 1 247 ? 21.685 -6.940 -27.431 1.00 92.94 247 LEU A N 1
ATOM 1975 C CA . LEU A 1 247 ? 21.509 -5.605 -26.867 1.00 92.94 247 LEU A CA 1
ATOM 1976 C C . LEU A 1 247 ? 22.498 -5.340 -25.719 1.00 92.94 247 LEU A C 1
ATOM 1978 O O . LEU A 1 247 ? 23.174 -4.314 -25.724 1.00 92.94 247 LEU A O 1
ATOM 1982 N N . LEU A 1 248 ? 22.654 -6.280 -24.783 1.00 91.88 248 LEU A N 1
ATOM 1983 C CA . LEU A 1 248 ? 23.616 -6.171 -23.685 1.00 91.88 248 LEU A CA 1
ATOM 1984 C C . LEU A 1 248 ? 25.064 -6.126 -24.190 1.00 91.88 248 LEU A C 1
ATOM 1986 O O . LEU A 1 248 ? 25.828 -5.283 -23.732 1.00 91.88 248 LEU A O 1
ATOM 1990 N N . LYS A 1 249 ? 25.433 -6.993 -25.143 1.00 92.69 249 LYS A N 1
ATOM 1991 C CA . LYS A 1 249 ? 26.776 -7.043 -25.747 1.00 92.69 249 LYS A CA 1
ATOM 1992 C C . LYS A 1 249 ? 27.166 -5.708 -26.383 1.00 92.69 249 LYS A C 1
ATOM 1994 O O . LYS A 1 249 ? 28.281 -5.245 -26.182 1.00 92.69 249 LYS A O 1
ATOM 1999 N N . TRP A 1 250 ? 26.256 -5.110 -27.147 1.00 91.81 250 TRP A N 1
ATOM 2000 C CA . TRP A 1 250 ? 26.552 -3.957 -27.999 1.00 91.81 250 TRP A CA 1
ATOM 2001 C C . TRP A 1 250 ? 26.253 -2.603 -27.354 1.00 91.81 250 TRP A C 1
ATOM 2003 O O . TRP A 1 250 ? 26.891 -1.612 -27.690 1.00 91.81 250 TRP A O 1
ATOM 2013 N N . THR A 1 251 ? 25.295 -2.537 -26.429 1.00 87.81 251 THR A N 1
ATOM 2014 C CA . THR A 1 251 ? 24.830 -1.267 -25.833 1.00 87.81 251 THR A CA 1
ATOM 2015 C C . THR A 1 251 ? 25.011 -1.223 -24.313 1.00 87.81 251 THR A C 1
ATOM 2017 O O . THR A 1 251 ? 24.937 -0.161 -23.689 1.00 87.81 251 THR A O 1
ATOM 2020 N N . GLY A 1 252 ? 25.266 -2.370 -23.675 1.00 84.31 252 GLY A N 1
ATOM 2021 C CA . GLY A 1 252 ? 25.298 -2.515 -22.218 1.00 84.31 252 GLY A CA 1
ATOM 2022 C C . GLY A 1 252 ? 23.927 -2.401 -21.544 1.00 84.31 252 GLY A C 1
ATOM 2023 O O . GLY A 1 252 ? 23.862 -2.323 -20.317 1.00 84.31 252 GLY A O 1
ATOM 2024 N N . GLU A 1 253 ? 22.832 -2.367 -22.309 1.00 82.25 253 GLU A N 1
ATOM 2025 C CA . GLU A 1 253 ? 21.480 -2.341 -21.752 1.00 82.25 253 GLU A CA 1
ATOM 2026 C C . GLU A 1 253 ? 21.084 -3.710 -21.220 1.00 82.25 253 GLU A C 1
ATOM 2028 O O . GLU A 1 253 ? 21.159 -4.733 -21.904 1.00 82.25 253 GLU A O 1
ATOM 2033 N N . LYS A 1 254 ? 20.657 -3.721 -19.958 1.00 82.81 254 LYS A N 1
ATOM 2034 C CA . LYS A 1 254 ? 20.222 -4.937 -19.282 1.00 82.81 254 LYS A CA 1
ATOM 2035 C C . LYS A 1 254 ? 18.776 -5.248 -19.665 1.00 82.81 254 LYS A C 1
ATOM 2037 O O . LYS A 1 254 ? 17.972 -4.323 -19.805 1.00 82.81 254 LYS A O 1
ATOM 2042 N N . PRO A 1 255 ? 18.417 -6.534 -19.806 1.00 82.56 255 PRO A N 1
ATOM 2043 C CA . PRO A 1 255 ? 17.026 -6.906 -19.991 1.00 82.56 255 PRO A CA 1
ATOM 2044 C C . PRO A 1 255 ? 16.174 -6.411 -18.814 1.00 82.56 255 PRO A C 1
ATOM 2046 O O . PRO A 1 255 ? 16.677 -6.351 -17.686 1.00 82.56 255 PRO A O 1
ATOM 2049 N N . PRO A 1 256 ? 14.884 -6.109 -19.041 1.00 76.75 256 PRO A N 1
ATOM 2050 C CA . PRO A 1 256 ? 13.962 -5.809 -17.959 1.00 76.75 256 PRO A CA 1
ATOM 2051 C C . PRO A 1 256 ? 13.960 -6.982 -16.975 1.00 76.75 256 PRO A C 1
ATOM 2053 O O . PRO A 1 256 ? 13.678 -8.129 -17.335 1.00 76.75 256 PRO A O 1
ATOM 2056 N N . THR A 1 257 ? 14.337 -6.706 -15.730 1.00 70.44 257 THR A N 1
ATOM 2057 C CA . THR A 1 257 ? 14.360 -7.713 -14.674 1.00 70.44 257 THR A CA 1
ATOM 2058 C C . THR A 1 257 ? 12.940 -7.941 -14.179 1.00 70.44 257 THR A C 1
ATOM 2060 O O . THR A 1 257 ? 12.252 -6.988 -13.813 1.00 70.44 257 THR A O 1
ATOM 2063 N N . ALA A 1 258 ? 12.502 -9.200 -14.127 1.00 66.69 258 ALA A N 1
ATOM 2064 C CA . ALA A 1 258 ? 11.309 -9.555 -13.367 1.00 66.69 258 ALA A CA 1
ATOM 2065 C C . ALA A 1 258 ? 11.487 -9.133 -11.899 1.00 66.69 258 ALA A C 1
ATOM 2067 O O . ALA A 1 258 ? 12.620 -9.064 -11.408 1.00 66.69 258 ALA A O 1
ATOM 2068 N N . LEU A 1 259 ? 10.375 -8.871 -11.202 1.00 73.12 259 LEU A N 1
ATOM 2069 C CA . LEU A 1 259 ? 10.408 -8.567 -9.773 1.00 73.12 259 LEU A CA 1
ATOM 2070 C C . LEU A 1 259 ? 11.261 -9.612 -9.032 1.00 73.12 259 LEU A C 1
ATOM 2072 O O . LEU A 1 259 ? 11.148 -10.812 -9.320 1.00 73.12 259 LEU A O 1
ATOM 2076 N N . PRO A 1 260 ? 12.109 -9.182 -8.085 1.00 80.50 260 PRO A N 1
ATOM 2077 C CA . PRO A 1 260 ? 12.956 -10.096 -7.340 1.00 80.50 260 PRO A CA 1
ATOM 2078 C C . PRO A 1 260 ? 12.132 -11.206 -6.685 1.00 80.50 260 PRO A C 1
ATOM 2080 O O . PRO A 1 260 ? 11.058 -10.946 -6.144 1.00 80.50 260 PRO A O 1
ATOM 2083 N N . LYS A 1 261 ? 12.644 -12.443 -6.657 1.00 81.81 261 LYS A N 1
ATOM 2084 C CA . LYS A 1 261 ? 11.926 -13.579 -6.042 1.00 81.81 261 LYS A CA 1
ATOM 2085 C C . LYS A 1 261 ? 11.542 -13.319 -4.577 1.00 81.81 261 LYS A C 1
ATOM 2087 O O . LYS A 1 261 ? 10.499 -13.789 -4.135 1.00 81.81 261 LYS A O 1
ATOM 2092 N N . TYR A 1 262 ? 12.339 -12.534 -3.844 1.00 84.88 262 TYR A N 1
ATOM 2093 C CA . TYR A 1 262 ? 12.024 -12.152 -2.465 1.00 84.88 262 TYR A CA 1
ATOM 2094 C C . TYR A 1 262 ? 10.765 -11.280 -2.358 1.00 84.88 262 TYR A C 1
ATOM 2096 O O . TYR A 1 262 ? 10.074 -11.360 -1.351 1.00 84.88 262 TYR A O 1
ATOM 2104 N N . ALA A 1 263 ? 10.421 -10.490 -3.382 1.00 88.62 263 ALA A N 1
ATOM 2105 C CA . ALA A 1 263 ? 9.224 -9.649 -3.364 1.00 88.62 263 ALA A CA 1
ATOM 2106 C C . ALA A 1 263 ? 7.947 -10.501 -3.293 1.00 88.62 263 ALA A C 1
ATOM 2108 O O . ALA A 1 263 ? 7.018 -10.167 -2.562 1.00 88.62 263 ALA A O 1
ATOM 2109 N N . TRP A 1 264 ? 7.937 -11.653 -3.974 1.00 88.75 264 TRP A N 1
ATOM 2110 C CA . TRP A 1 264 ? 6.851 -12.631 -3.871 1.00 88.75 264 TRP A CA 1
ATOM 2111 C C . TRP A 1 264 ? 6.768 -13.265 -2.481 1.00 88.75 264 TRP A C 1
ATOM 2113 O O . TRP A 1 264 ? 5.672 -13.416 -1.949 1.00 88.75 264 TRP A O 1
ATOM 2123 N N . ALA A 1 265 ? 7.909 -13.589 -1.866 1.00 91.69 265 ALA A N 1
ATOM 2124 C CA . ALA A 1 265 ? 7.941 -14.113 -0.501 1.00 91.69 265 ALA A CA 1
ATOM 2125 C C . ALA A 1 265 ? 7.431 -13.082 0.523 1.00 91.69 265 ALA A C 1
ATOM 2127 O O . ALA A 1 265 ? 6.648 -13.430 1.403 1.00 91.69 265 ALA A O 1
ATOM 2128 N N . VAL A 1 266 ? 7.814 -11.808 0.373 1.00 95.00 266 VAL A N 1
ATOM 2129 C CA . VAL A 1 266 ? 7.313 -10.700 1.203 1.00 95.00 266 VAL A CA 1
ATOM 2130 C C . VAL A 1 266 ? 5.804 -10.532 1.030 1.00 95.00 266 VAL A C 1
ATOM 2132 O O . VAL A 1 266 ? 5.089 -10.451 2.025 1.00 95.00 266 VAL A O 1
ATOM 2135 N N . ALA A 1 267 ? 5.300 -10.538 -0.207 1.00 93.44 267 ALA A N 1
ATOM 2136 C CA . ALA A 1 267 ? 3.865 -10.448 -0.473 1.00 93.44 267 ALA A CA 1
ATOM 2137 C C . ALA A 1 267 ? 3.089 -11.604 0.180 1.00 93.44 267 ALA A C 1
ATOM 2139 O O . ALA A 1 267 ? 2.081 -11.373 0.846 1.00 93.44 267 ALA A O 1
ATOM 2140 N N . LEU A 1 268 ? 3.593 -12.837 0.063 1.00 95.88 268 LEU A N 1
ATOM 2141 C CA . LEU A 1 268 ? 2.997 -14.006 0.711 1.00 95.88 268 LEU A CA 1
ATOM 2142 C C . LEU A 1 268 ? 3.007 -13.873 2.245 1.00 95.88 268 LEU A C 1
ATOM 2144 O O . LEU A 1 268 ? 2.013 -14.182 2.900 1.00 95.88 268 LEU A O 1
ATOM 2148 N N . GLY A 1 269 ? 4.107 -13.365 2.812 1.00 96.81 269 GLY A N 1
ATOM 2149 C CA . GLY A 1 269 ? 4.238 -13.092 4.243 1.00 96.81 269 GLY A CA 1
ATOM 2150 C C . GLY A 1 269 ? 3.232 -12.055 4.745 1.00 96.81 269 GLY A C 1
ATOM 2151 O O . GLY A 1 269 ? 2.612 -12.264 5.785 1.00 96.81 269 GLY A O 1
ATOM 2152 N N . LEU A 1 270 ? 3.002 -10.980 3.987 1.00 96.62 270 LEU A N 1
ATOM 2153 C CA . LEU A 1 270 ? 1.996 -9.962 4.313 1.00 96.62 270 LEU A CA 1
ATOM 2154 C C . LEU A 1 270 ? 0.574 -10.534 4.290 1.00 96.62 270 LEU A C 1
ATOM 2156 O O . LEU A 1 270 ? -0.215 -10.253 5.192 1.00 96.62 270 LEU A O 1
ATOM 2160 N N . VAL A 1 271 ? 0.254 -11.377 3.304 1.00 97.38 271 VAL A N 1
ATOM 2161 C CA . VAL A 1 271 ? -1.048 -12.059 3.228 1.00 97.38 271 VAL A CA 1
ATOM 2162 C C . VAL A 1 271 ? -1.243 -13.003 4.418 1.00 97.38 271 VAL A C 1
ATOM 2164 O O . VAL A 1 271 ? -2.305 -12.994 5.041 1.00 97.38 271 VAL A O 1
ATOM 2167 N N . ALA A 1 272 ? -0.217 -13.776 4.786 1.00 97.31 272 ALA A N 1
ATOM 2168 C CA . ALA A 1 272 ? -0.266 -14.662 5.948 1.00 97.31 272 ALA A CA 1
ATOM 2169 C C . ALA A 1 272 ? -0.424 -13.883 7.267 1.00 97.31 272 ALA A C 1
ATOM 2171 O O . ALA A 1 272 ? -1.240 -14.258 8.110 1.00 97.31 272 ALA A O 1
ATOM 2172 N N . ALA A 1 273 ? 0.301 -12.772 7.428 1.00 97.25 273 ALA A N 1
ATOM 2173 C CA . ALA A 1 273 ? 0.185 -11.897 8.592 1.00 97.25 273 ALA A CA 1
ATOM 2174 C C . ALA A 1 273 ? -1.221 -11.287 8.710 1.00 97.25 273 ALA A C 1
ATOM 2176 O O . ALA A 1 273 ? -1.792 -11.263 9.801 1.00 97.25 273 ALA A O 1
ATOM 2177 N N . LEU A 1 274 ? -1.815 -10.861 7.590 1.00 97.50 274 LEU A N 1
ATOM 2178 C CA . LEU A 1 274 ? -3.186 -10.353 7.560 1.00 97.50 274 LEU A CA 1
ATOM 2179 C C . LEU A 1 274 ? -4.200 -11.438 7.951 1.00 97.50 274 LEU A C 1
ATOM 2181 O O . LEU A 1 274 ? -5.089 -11.182 8.763 1.00 97.50 274 LEU A O 1
ATOM 2185 N N . ALA A 1 275 ? -4.053 -12.655 7.424 1.00 97.31 275 ALA A N 1
ATOM 2186 C CA . ALA A 1 275 ? -4.919 -13.778 7.777 1.00 97.31 275 ALA A CA 1
ATOM 2187 C C . ALA A 1 275 ? -4.828 -14.125 9.274 1.00 97.31 275 ALA A C 1
ATOM 2189 O O . ALA A 1 275 ? -5.857 -14.317 9.925 1.00 97.31 275 ALA A O 1
ATOM 2190 N N . LEU A 1 276 ? -3.616 -14.133 9.840 1.00 97.81 276 LEU A N 1
ATOM 2191 C CA . LEU A 1 276 ? -3.388 -14.332 11.274 1.00 97.81 276 LEU A CA 1
ATOM 2192 C C . LEU A 1 276 ? -4.031 -13.225 12.117 1.00 97.81 276 LEU A C 1
ATOM 2194 O O . LEU A 1 276 ? -4.699 -13.525 13.105 1.00 97.81 276 LEU A O 1
ATOM 2198 N N . ALA A 1 277 ? -3.886 -11.961 11.716 1.00 97.38 277 ALA A N 1
ATOM 2199 C CA . ALA A 1 277 ? -4.504 -10.836 12.412 1.00 97.38 277 ALA A CA 1
ATOM 2200 C C . ALA A 1 277 ? -6.039 -10.936 12.404 1.00 97.38 277 ALA A C 1
ATOM 2202 O O . ALA A 1 277 ? -6.681 -10.754 13.439 1.00 97.38 277 ALA A O 1
ATOM 2203 N N . LEU A 1 278 ? -6.637 -11.293 11.263 1.00 97.62 278 LEU A N 1
ATOM 2204 C CA . LEU A 1 278 ? -8.084 -11.494 11.147 1.00 97.62 278 LEU A CA 1
ATOM 2205 C C . LEU A 1 278 ? -8.573 -12.674 11.997 1.00 97.62 278 LEU A C 1
ATOM 2207 O O . LEU A 1 278 ? -9.577 -12.543 12.702 1.00 97.62 278 LEU A O 1
ATOM 2211 N N . ALA A 1 279 ? -7.851 -13.797 11.987 1.00 97.25 279 ALA A N 1
ATOM 2212 C CA . ALA A 1 279 ? -8.155 -14.949 12.834 1.00 97.25 279 ALA A CA 1
ATOM 2213 C C . ALA A 1 279 ? -8.068 -14.591 14.327 1.00 97.25 279 ALA A C 1
ATOM 2215 O O . ALA A 1 279 ? -8.943 -14.965 15.110 1.00 97.25 279 ALA A O 1
ATOM 2216 N N . PHE A 1 280 ? -7.064 -13.803 14.717 1.00 97.44 280 PHE A N 1
ATOM 2217 C CA . PHE A 1 280 ? -6.904 -13.318 16.084 1.00 97.44 280 PHE A CA 1
ATOM 2218 C C . PHE A 1 280 ? -8.062 -12.404 16.512 1.00 97.44 280 PHE A C 1
ATOM 2220 O O . PHE A 1 280 ? -8.640 -12.597 17.582 1.00 97.44 280 PHE A O 1
ATOM 2227 N N . VAL A 1 281 ? -8.478 -11.463 15.657 1.00 97.56 281 VAL A N 1
ATOM 2228 C CA . VAL A 1 281 ? -9.649 -10.604 15.913 1.00 97.56 281 VAL A CA 1
ATOM 2229 C C . VAL A 1 281 ? -10.930 -11.433 16.044 1.00 97.56 281 VAL A C 1
ATOM 2231 O O . VAL A 1 281 ? -11.747 -11.169 16.931 1.00 97.56 281 VAL A O 1
ATOM 2234 N N . ALA A 1 282 ? -11.116 -12.452 15.204 1.00 96.75 282 ALA A N 1
ATOM 2235 C CA . ALA A 1 282 ? -12.264 -13.352 15.292 1.00 96.75 282 ALA A CA 1
ATOM 2236 C C . ALA A 1 282 ? -12.273 -14.143 16.612 1.00 96.75 282 ALA A C 1
ATOM 2238 O O . ALA A 1 282 ? -13.309 -14.206 17.280 1.00 96.75 282 ALA A O 1
ATOM 2239 N N . LEU A 1 283 ? -11.118 -14.670 17.032 1.00 97.25 283 LEU A N 1
ATOM 2240 C CA . LEU A 1 283 ? -10.949 -15.374 18.305 1.00 97.25 283 LEU A CA 1
ATOM 2241 C C . LEU A 1 283 ? -11.256 -14.462 19.505 1.00 97.25 283 LEU A C 1
ATOM 2243 O O . LEU A 1 283 ? -11.983 -14.864 20.416 1.00 97.25 283 LEU A O 1
ATOM 2247 N N . LEU A 1 284 ? -10.757 -13.220 19.496 1.00 96.75 284 LEU A N 1
ATOM 2248 C CA . LEU A 1 284 ? -11.047 -12.232 20.539 1.00 96.75 284 LEU A CA 1
ATOM 2249 C C . LEU A 1 284 ? -12.542 -11.923 20.620 1.00 96.75 284 LEU A C 1
ATOM 2251 O O . LEU A 1 284 ? -13.116 -11.951 21.708 1.00 96.75 284 LEU A O 1
ATOM 2255 N N . ARG A 1 285 ? -13.200 -11.685 19.479 1.00 96.31 285 ARG A N 1
ATOM 2256 C CA . ARG A 1 285 ? -14.651 -11.440 19.438 1.00 96.31 285 ARG A CA 1
ATOM 2257 C C . ARG A 1 285 ? -15.443 -12.627 19.972 1.00 96.31 285 ARG A C 1
ATOM 2259 O O . ARG A 1 285 ? -16.405 -12.429 20.712 1.00 96.31 285 ARG A O 1
ATOM 2266 N N . TRP A 1 286 ? -15.039 -13.846 19.626 1.00 95.38 286 TRP A N 1
ATOM 2267 C CA . TRP A 1 286 ? -15.652 -15.059 20.159 1.00 95.38 286 TRP A CA 1
ATOM 2268 C C . TRP A 1 286 ? -15.495 -15.148 21.683 1.00 95.38 286 TRP A C 1
ATOM 2270 O O . TRP A 1 286 ? -16.478 -15.380 22.385 1.00 95.38 286 TRP A O 1
ATOM 2280 N N . ARG A 1 287 ? -14.298 -14.861 22.210 1.00 95.75 287 ARG A N 1
ATOM 2281 C CA . ARG A 1 287 ? -14.012 -14.898 23.653 1.00 95.75 287 ARG A CA 1
ATOM 2282 C C . ARG A 1 287 ? -14.733 -13.811 24.452 1.00 95.75 287 ARG A C 1
ATOM 2284 O O . ARG A 1 287 ? -15.173 -14.061 25.571 1.00 95.75 287 ARG A O 1
ATOM 2291 N N . VAL A 1 288 ? -14.887 -12.617 23.882 1.00 96.12 288 VAL A N 1
ATOM 2292 C CA . VAL A 1 288 ? -15.680 -11.542 24.496 1.00 96.12 288 VAL A CA 1
ATOM 2293 C C . VAL A 1 288 ? -17.154 -11.937 24.555 1.00 96.12 288 VAL A C 1
ATOM 2295 O O . VAL A 1 288 ? -17.785 -11.762 25.594 1.00 96.12 288 VAL A O 1
ATOM 2298 N N . ARG A 1 289 ? -17.709 -12.520 23.484 1.00 95.06 289 ARG A N 1
ATOM 2299 C CA . ARG A 1 289 ? -19.112 -12.970 23.457 1.00 95.06 289 ARG A CA 1
ATOM 2300 C C . ARG A 1 289 ? -19.404 -14.059 24.487 1.00 95.06 289 ARG A C 1
ATOM 2302 O O . ARG A 1 289 ? -20.419 -13.984 25.168 1.00 95.06 289 ARG A O 1
ATOM 2309 N N . THR A 1 290 ? -18.518 -15.040 24.640 1.00 93.31 290 THR A N 1
ATOM 2310 C CA . THR A 1 290 ? -18.708 -16.104 25.639 1.00 93.31 290 THR A CA 1
ATOM 2311 C C . THR A 1 290 ? -18.625 -15.569 27.068 1.00 93.31 290 THR A C 1
ATOM 2313 O O . THR A 1 290 ? -19.500 -15.872 27.874 1.00 93.31 290 THR A O 1
ATOM 2316 N N . ARG A 1 291 ? -17.650 -14.703 27.378 1.00 92.12 291 ARG A N 1
ATOM 2317 C CA . ARG A 1 291 ? -17.536 -14.088 28.715 1.00 92.12 291 ARG A CA 1
ATOM 2318 C C . ARG A 1 291 ? -18.668 -13.122 29.044 1.00 92.12 291 ARG A C 1
ATOM 2320 O O . ARG A 1 291 ? -19.119 -13.092 30.181 1.00 92.12 291 ARG A O 1
ATOM 2327 N N . THR A 1 292 ? -19.135 -12.342 28.073 1.00 94.19 292 THR A N 1
ATOM 2328 C CA . THR A 1 292 ? -20.275 -11.432 28.282 1.00 94.19 292 THR A CA 1
ATOM 2329 C C . THR A 1 292 ? -21.576 -12.193 28.518 1.00 94.19 292 THR A C 1
ATOM 2331 O O . THR A 1 292 ? -22.373 -11.760 29.344 1.00 94.19 292 THR A O 1
ATOM 2334 N N . ALA A 1 293 ? -21.775 -13.342 27.865 1.00 93.81 293 ALA A N 1
ATOM 2335 C CA . ALA A 1 293 ? -22.906 -14.222 28.152 1.00 93.81 293 ALA A CA 1
ATOM 2336 C C . ALA A 1 293 ? -22.827 -14.821 29.569 1.00 93.81 293 ALA A C 1
ATOM 2338 O O . ALA A 1 293 ? -23.806 -14.765 30.303 1.00 93.81 293 ALA A O 1
ATOM 2339 N N . GLU A 1 294 ? -21.658 -15.324 29.981 1.00 94.06 294 GLU A N 1
ATOM 2340 C CA . GLU A 1 294 ? -21.444 -15.870 31.332 1.00 94.06 294 GLU A CA 1
ATOM 2341 C C . GLU A 1 294 ? -21.647 -14.809 32.430 1.00 94.06 294 GLU A C 1
ATOM 2343 O O . GLU A 1 294 ? -22.291 -15.075 33.443 1.00 94.06 294 GLU A O 1
ATOM 2348 N N . LEU A 1 295 ? -21.141 -13.589 32.215 1.00 93.38 295 LEU A N 1
ATOM 2349 C CA . LEU A 1 295 ? -21.320 -12.474 33.146 1.00 93.38 295 LEU A CA 1
ATOM 2350 C C . LEU A 1 295 ? -22.788 -12.080 33.300 1.00 93.38 295 LEU A C 1
ATOM 2352 O O . LEU A 1 295 ? -23.205 -11.844 34.426 1.00 93.38 295 LEU A O 1
ATOM 2356 N N . ARG A 1 296 ? -23.562 -12.049 32.206 1.00 93.69 296 ARG A N 1
ATOM 2357 C CA . ARG A 1 296 ? -25.000 -11.736 32.256 1.00 93.69 296 ARG A CA 1
ATOM 2358 C C . ARG A 1 296 ? -25.775 -12.719 33.125 1.00 93.69 296 ARG A C 1
ATOM 2360 O O . ARG A 1 296 ? -26.549 -12.291 33.972 1.00 93.69 296 ARG A O 1
ATOM 2367 N N . VAL A 1 297 ? -25.506 -14.015 32.964 1.00 94.50 297 VAL A N 1
ATOM 2368 C CA . VAL A 1 297 ? -26.136 -15.052 33.794 1.00 94.50 297 VAL A CA 1
ATOM 2369 C C . VAL A 1 297 ? -25.787 -14.842 35.269 1.00 94.50 297 VAL A C 1
ATOM 2371 O O . VAL A 1 297 ? -26.680 -14.821 36.108 1.00 94.50 297 VAL A O 1
ATOM 2374 N N . ARG A 1 298 ? -24.512 -14.587 35.599 1.00 91.12 298 ARG A N 1
ATOM 2375 C CA . ARG A 1 298 ? -24.118 -14.328 36.994 1.00 91.12 298 ARG A CA 1
ATOM 2376 C C . ARG A 1 298 ? -24.708 -13.047 37.572 1.00 91.12 298 ARG A C 1
ATOM 2378 O O . ARG A 1 298 ? -25.003 -13.020 38.760 1.00 91.12 298 ARG A O 1
ATOM 2385 N N . THR A 1 299 ? -24.841 -11.982 36.782 1.00 94.25 299 THR A N 1
ATOM 2386 C CA . THR A 1 299 ? -25.467 -10.742 37.263 1.00 94.25 299 THR A CA 1
ATOM 2387 C C . THR A 1 299 ? -26.945 -10.951 37.556 1.00 94.25 299 THR A C 1
ATOM 2389 O O . THR A 1 299 ? -27.399 -10.518 38.606 1.00 94.25 299 THR A O 1
ATOM 2392 N N . GLU A 1 300 ? -27.663 -11.685 36.700 1.00 94.62 300 GLU A N 1
ATOM 2393 C CA . GLU A 1 300 ? -29.071 -12.035 36.932 1.00 94.62 300 GLU A CA 1
ATOM 2394 C C . GLU A 1 300 ? -29.234 -12.927 38.178 1.00 94.62 300 GLU A C 1
ATOM 2396 O O . GLU A 1 300 ? -30.125 -12.703 38.996 1.00 94.62 300 GLU A O 1
ATOM 2401 N N . GLU A 1 301 ? -28.343 -13.907 38.376 1.00 94.69 301 GLU A N 1
ATOM 2402 C CA . GLU A 1 301 ? -28.315 -14.734 39.592 1.00 94.69 301 GLU A CA 1
ATOM 2403 C C . GLU A 1 301 ? -28.045 -13.904 40.854 1.00 94.69 301 GLU A C 1
ATOM 2405 O O . GLU A 1 301 ? -28.686 -14.122 41.885 1.00 94.69 301 GLU A O 1
ATOM 2410 N N . LEU A 1 302 ? -27.114 -12.946 40.783 1.00 93.31 302 LEU A N 1
ATOM 2411 C CA . LEU A 1 302 ? -26.761 -12.084 41.909 1.00 93.31 302 LEU A CA 1
ATOM 2412 C C . LEU A 1 302 ? -27.904 -11.127 42.265 1.00 93.31 302 LEU A C 1
ATOM 2414 O O . LEU A 1 302 ? -28.218 -10.978 43.443 1.00 93.31 302 LEU A O 1
ATOM 2418 N N . GLU A 1 303 ? -28.536 -10.503 41.268 1.00 93.75 303 GLU A N 1
ATOM 2419 C CA . GLU A 1 303 ? -29.704 -9.638 41.468 1.00 93.75 303 GLU A CA 1
ATOM 2420 C C . GLU A 1 303 ? -30.842 -10.409 42.134 1.00 93.75 303 GLU A C 1
ATOM 2422 O O . GLU A 1 303 ? -31.386 -9.958 43.142 1.00 93.75 303 GLU A O 1
ATOM 2427 N N . LYS A 1 304 ? -31.129 -11.623 41.654 1.00 94.75 304 LYS A N 1
ATOM 2428 C CA . LYS A 1 304 ? -32.139 -12.486 42.269 1.00 94.75 304 LYS A CA 1
ATOM 2429 C C . LYS A 1 304 ? -31.786 -12.852 43.713 1.00 94.75 304 LYS A C 1
ATOM 2431 O O . LYS A 1 304 ? -32.642 -12.771 44.588 1.00 94.75 304 LYS A O 1
ATOM 2436 N N . ALA A 1 305 ? -30.532 -13.217 43.981 1.00 93.81 305 ALA A N 1
ATOM 2437 C CA . ALA A 1 305 ? -30.082 -13.538 45.334 1.00 93.81 305 ALA A CA 1
ATOM 2438 C C . ALA A 1 305 ? -30.176 -12.330 46.286 1.00 93.81 305 ALA A C 1
ATOM 2440 O O . ALA A 1 305 ? -30.514 -12.497 47.458 1.00 93.81 305 ALA A O 1
ATOM 2441 N N . LEU A 1 306 ? -29.903 -11.116 45.794 1.00 94.44 306 LEU A N 1
ATOM 2442 C CA . LEU A 1 306 ? -30.055 -9.878 46.562 1.00 94.44 306 LEU A CA 1
ATOM 2443 C C . LEU A 1 306 ? -31.522 -9.579 46.880 1.00 94.44 306 LEU A C 1
ATOM 2445 O O . LEU A 1 306 ? -31.829 -9.237 48.024 1.00 94.44 306 LEU A O 1
ATOM 2449 N N . ASP A 1 307 ? -32.422 -9.740 45.911 1.00 94.12 307 ASP A N 1
ATOM 2450 C CA . ASP A 1 307 ? -33.861 -9.559 46.122 1.00 94.12 307 ASP A CA 1
ATOM 2451 C C . ASP A 1 307 ? -34.423 -10.589 47.112 1.00 94.12 307 ASP A C 1
ATOM 2453 O O . ASP A 1 307 ? -35.153 -10.228 48.043 1.00 94.12 307 ASP A O 1
ATOM 2457 N N . ASP A 1 308 ? -34.017 -11.854 46.984 1.00 93.19 308 ASP A N 1
ATOM 2458 C CA . ASP A 1 308 ? -34.390 -12.918 47.916 1.00 93.19 308 ASP A CA 1
ATOM 2459 C C . ASP A 1 308 ? -33.900 -12.593 49.336 1.00 93.19 308 ASP A C 1
ATOM 2461 O O . ASP A 1 308 ? -34.686 -12.644 50.288 1.00 93.19 308 ASP A O 1
ATOM 2465 N N . LEU A 1 309 ? -32.640 -12.167 49.485 1.00 93.38 309 LEU A N 1
ATOM 2466 C CA . LEU A 1 309 ? -32.057 -11.780 50.773 1.00 93.38 309 LEU A CA 1
ATOM 2467 C C . LEU A 1 309 ? -32.759 -10.560 51.381 1.00 93.38 309 LEU A C 1
ATOM 2469 O O . LEU A 1 309 ? -33.054 -10.549 52.578 1.00 93.38 309 LEU A O 1
ATOM 2473 N N . LYS A 1 310 ? -33.087 -9.550 50.569 1.00 90.31 310 LYS A N 1
ATOM 2474 C CA . LYS A 1 310 ? -33.844 -8.372 51.009 1.00 90.31 310 LYS A CA 1
ATOM 2475 C C . LYS A 1 310 ? -35.239 -8.762 51.492 1.00 90.31 310 LYS A C 1
ATOM 2477 O O . LYS A 1 310 ? -35.669 -8.307 52.552 1.00 90.31 310 LYS A O 1
ATOM 2482 N N . SER A 1 311 ? -35.929 -9.635 50.759 1.00 89.81 311 SER A N 1
ATOM 2483 C CA . SER A 1 311 ? -37.252 -10.128 51.150 1.00 89.81 311 SER A CA 1
ATOM 2484 C C . SER A 1 311 ? -37.203 -10.953 52.443 1.00 89.81 311 SER A C 1
ATOM 2486 O O . SER A 1 311 ? -38.078 -10.811 53.299 1.00 89.81 311 SER A O 1
ATOM 2488 N N . ALA A 1 312 ? -36.160 -11.771 52.624 1.00 89.25 312 ALA A N 1
ATOM 2489 C CA . ALA A 1 312 ? -35.941 -12.557 53.832 1.00 89.25 312 ALA A CA 1
ATOM 2490 C C . ALA A 1 312 ? -35.645 -11.661 55.042 1.00 89.25 312 ALA A C 1
ATOM 2492 O O . ALA A 1 312 ? -36.243 -11.854 56.097 1.00 89.25 312 ALA A O 1
ATOM 2493 N N . SER A 1 313 ? -34.799 -10.641 54.870 1.00 87.00 313 SER A N 1
ATOM 2494 C CA . SER A 1 313 ? -34.499 -9.649 55.908 1.00 87.00 313 SER A CA 1
ATOM 2495 C C . SER A 1 313 ? -35.756 -8.896 56.357 1.00 87.00 313 SER A C 1
ATOM 2497 O O . SER A 1 313 ? -36.045 -8.843 57.550 1.00 87.00 313 SER A O 1
ATOM 2499 N N . LEU A 1 314 ? -36.579 -8.413 55.414 1.00 86.12 314 LEU A N 1
ATOM 2500 C CA . LEU A 1 314 ? -37.850 -7.746 55.731 1.00 86.12 314 LEU A CA 1
ATOM 2501 C C . LEU A 1 314 ? -38.812 -8.664 56.497 1.00 86.12 314 LEU A C 1
ATOM 2503 O O . LEU A 1 314 ? -39.429 -8.239 57.475 1.00 86.12 314 LEU A O 1
ATOM 2507 N N . LYS A 1 315 ? -38.920 -9.936 56.092 1.00 82.75 315 LYS A N 1
ATOM 2508 C CA . LYS A 1 315 ? -39.731 -10.930 56.813 1.00 82.75 315 LYS A CA 1
ATOM 2509 C C . LYS A 1 315 ? -39.198 -11.178 58.220 1.00 82.75 315 LYS A C 1
ATOM 2511 O O . LYS A 1 315 ? -39.995 -11.261 59.150 1.00 82.75 315 LYS A O 1
ATOM 2516 N N . MET A 1 316 ? -37.881 -11.271 58.383 1.00 82.06 316 MET A N 1
ATOM 2517 C CA . MET A 1 316 ? -37.244 -11.493 59.679 1.00 82.06 316 MET A CA 1
ATOM 2518 C C . MET A 1 316 ? -37.463 -10.299 60.616 1.00 82.06 316 MET A C 1
ATOM 2520 O O . MET A 1 316 ? -37.902 -10.498 61.744 1.00 82.06 316 MET A O 1
ATOM 2524 N N . GLN A 1 317 ? -37.299 -9.066 60.126 1.00 76.81 317 GLN A N 1
ATOM 2525 C CA . GLN A 1 317 ? -37.627 -7.851 60.882 1.00 76.81 317 GLN A CA 1
ATOM 2526 C C . GLN A 1 317 ? -39.108 -7.803 61.283 1.00 76.81 317 GLN A C 1
ATOM 2528 O O . GLN A 1 317 ? -39.446 -7.435 62.407 1.00 76.81 317 GLN A O 1
ATOM 2533 N N . GLN A 1 318 ? -40.016 -8.198 60.385 1.00 73.00 318 GLN A N 1
ATOM 2534 C CA . GLN A 1 318 ? -41.444 -8.252 60.694 1.00 73.00 318 GLN A CA 1
ATOM 2535 C C . GLN A 1 318 ? -41.765 -9.326 61.743 1.00 73.00 318 GLN A C 1
ATOM 2537 O O . GLN A 1 318 ? -42.589 -9.087 62.625 1.00 73.00 318 GLN A O 1
ATOM 2542 N N . GLN A 1 319 ? -41.115 -10.490 61.677 1.00 73.19 319 GLN A N 1
ATOM 2543 C CA . GLN A 1 319 ? -41.256 -11.554 62.672 1.00 73.19 319 GLN A CA 1
ATOM 2544 C C . GLN A 1 319 ? -40.714 -11.136 64.037 1.00 73.19 319 GLN A C 1
ATOM 2546 O O . GLN A 1 319 ? -41.386 -11.354 65.040 1.00 73.19 319 GLN A O 1
ATOM 2551 N N . GLU A 1 320 ? -39.549 -10.493 64.082 1.00 69.44 320 GLU A N 1
ATOM 2552 C CA . GLU A 1 320 ? -38.964 -9.958 65.313 1.00 69.44 320 GLU A CA 1
ATOM 2553 C C . GLU A 1 320 ? -39.879 -8.898 65.939 1.00 69.44 320 GLU A C 1
ATOM 2555 O O . GLU A 1 320 ? -40.172 -8.952 67.134 1.00 69.44 320 GLU A O 1
ATOM 2560 N N . ARG A 1 321 ? -40.448 -8.010 65.112 1.00 69.69 321 ARG A N 1
ATOM 2561 C CA . ARG A 1 321 ? -41.454 -7.033 65.545 1.00 69.69 321 ARG A CA 1
ATOM 2562 C C . ARG A 1 321 ? -42.695 -7.710 66.122 1.00 69.69 321 ARG A C 1
ATOM 2564 O O . ARG A 1 321 ? -43.144 -7.327 67.197 1.00 69.69 321 ARG A O 1
ATOM 2571 N N . LEU A 1 322 ? -43.245 -8.715 65.440 1.00 66.19 322 LEU A N 1
ATOM 2572 C CA . LEU A 1 322 ? -44.405 -9.471 65.925 1.00 66.19 322 LEU A CA 1
ATOM 2573 C C . LEU A 1 322 ? -44.097 -10.216 67.227 1.00 66.19 322 LEU A C 1
ATOM 2575 O O . LEU A 1 322 ? -44.942 -10.263 68.117 1.00 66.19 322 LEU A O 1
ATOM 2579 N N . HIS A 1 323 ? -42.890 -10.764 67.361 1.00 66.81 323 HIS A N 1
ATOM 2580 C CA . HIS A 1 323 ? -42.460 -11.464 68.563 1.00 66.81 323 HIS A CA 1
ATOM 2581 C C . HIS A 1 323 ? -42.320 -10.513 69.757 1.00 66.81 323 HIS A C 1
ATOM 2583 O O . HIS A 1 323 ? -42.887 -10.781 70.817 1.00 66.81 323 HIS A O 1
ATOM 2589 N N . ALA A 1 324 ? -41.658 -9.366 69.569 1.00 64.94 324 ALA A N 1
ATOM 2590 C CA . ALA A 1 324 ? -41.563 -8.317 70.581 1.00 64.94 324 ALA A CA 1
ATOM 2591 C C . ALA A 1 324 ? -42.953 -7.783 70.971 1.00 64.94 324 ALA A C 1
ATOM 2593 O O . ALA A 1 324 ? -43.249 -7.639 72.156 1.00 64.94 324 ALA A O 1
ATOM 2594 N N . MET A 1 325 ? -43.847 -7.572 69.995 1.00 61.88 325 MET A N 1
ATOM 2595 C CA . MET A 1 325 ? -45.242 -7.194 70.255 1.00 61.88 325 MET A CA 1
ATOM 2596 C C . MET A 1 325 ? -45.989 -8.266 71.056 1.00 61.88 325 MET A C 1
ATOM 2598 O O . MET A 1 325 ? -46.736 -7.919 71.965 1.00 61.88 325 MET A O 1
ATOM 2602 N N . GLY A 1 326 ? -45.779 -9.552 70.762 1.00 64.81 326 GLY A N 1
ATOM 2603 C CA . GLY A 1 326 ? -46.388 -10.663 71.498 1.00 64.81 326 GLY A CA 1
ATOM 2604 C C . GLY A 1 326 ? -45.912 -10.747 72.951 1.00 64.81 326 GLY A C 1
ATOM 2605 O O . GLY A 1 326 ? -46.732 -10.877 73.860 1.00 64.81 326 GLY A O 1
ATOM 2606 N N . GLN A 1 327 ? -44.605 -10.600 73.185 1.00 61.66 327 GLN A N 1
ATOM 2607 C CA . GLN A 1 327 ? -44.040 -10.547 74.538 1.00 61.66 327 GLN A CA 1
ATOM 2608 C C . GLN A 1 327 ? -44.557 -9.331 75.321 1.00 61.66 327 GLN A C 1
ATOM 2610 O O . GLN A 1 327 ? -44.957 -9.464 76.478 1.00 61.66 327 GLN A O 1
ATOM 2615 N N . MET A 1 328 ? -44.628 -8.161 74.678 1.00 63.47 328 MET A N 1
ATOM 2616 C CA . MET A 1 328 ? -45.174 -6.946 75.289 1.00 63.47 328 MET A CA 1
ATOM 2617 C C . MET A 1 328 ? -46.670 -7.066 75.585 1.00 63.47 328 MET A C 1
ATOM 2619 O O . MET A 1 328 ? -47.098 -6.665 76.660 1.00 63.47 328 MET A O 1
ATOM 2623 N N . ALA A 1 329 ? -47.468 -7.635 74.678 1.00 60.91 329 ALA A N 1
ATOM 2624 C CA . ALA A 1 329 ? -48.897 -7.842 74.898 1.00 60.91 329 ALA A CA 1
ATOM 2625 C C . ALA A 1 329 ? -49.152 -8.736 76.119 1.00 60.91 329 ALA A C 1
ATOM 2627 O O . ALA A 1 329 ? -50.024 -8.423 76.922 1.00 60.91 329 ALA A O 1
ATOM 2628 N N . SER A 1 330 ? -48.344 -9.785 76.308 1.00 62.75 330 SER A N 1
ATOM 2629 C CA . SER A 1 330 ? -48.435 -10.651 77.488 1.00 62.75 330 SER A CA 1
ATOM 2630 C C . SER A 1 330 ? -48.128 -9.904 78.792 1.00 62.75 330 SER A C 1
ATOM 2632 O O . SER A 1 330 ? -48.849 -10.084 79.772 1.00 62.75 330 SER A O 1
ATOM 2634 N N . GLY A 1 331 ? -47.093 -9.054 78.809 1.00 63.88 331 GLY A N 1
ATOM 2635 C CA . GLY A 1 331 ? -46.766 -8.217 79.972 1.00 63.88 331 GLY A CA 1
ATOM 2636 C C . GLY A 1 331 ? -47.832 -7.151 80.248 1.00 63.88 331 GLY A C 1
ATOM 2637 O O . GLY A 1 331 ? -48.251 -6.964 81.383 1.00 63.88 331 GLY A O 1
ATOM 2638 N N . ILE A 1 332 ? -48.365 -6.529 79.193 1.00 69.50 332 ILE A N 1
ATOM 2639 C CA . ILE A 1 332 ? -49.435 -5.531 79.296 1.00 69.50 332 ILE A CA 1
ATOM 2640 C C . ILE A 1 332 ? -50.725 -6.160 79.826 1.00 69.50 332 ILE A C 1
ATOM 2642 O O . ILE A 1 332 ? -51.369 -5.579 80.693 1.00 69.50 332 ILE A O 1
ATOM 2646 N N . SER A 1 333 ? -51.110 -7.343 79.340 1.00 66.81 333 SER A N 1
ATOM 2647 C CA . SER A 1 333 ? -52.281 -8.063 79.851 1.00 66.81 333 SER A CA 1
ATOM 2648 C C . SER A 1 333 ? -52.136 -8.403 81.332 1.00 66.81 333 SER A C 1
ATOM 2650 O O . SER A 1 333 ? -53.098 -8.260 82.082 1.00 66.81 333 SER A O 1
ATOM 2652 N N . HIS A 1 334 ? -50.942 -8.812 81.761 1.00 68.06 334 HIS A N 1
ATOM 2653 C CA . HIS A 1 334 ? -50.650 -9.059 83.168 1.00 68.06 334 HIS A CA 1
ATOM 2654 C C . HIS A 1 334 ? -50.822 -7.787 84.014 1.00 68.06 334 HIS A C 1
ATOM 2656 O O . HIS A 1 334 ? -51.537 -7.800 85.011 1.00 68.06 334 HIS A O 1
ATOM 2662 N N . ASP A 1 335 ? -50.265 -6.664 83.572 1.00 70.31 335 ASP A N 1
ATOM 2663 C CA . ASP A 1 335 ? -50.326 -5.402 84.311 1.00 70.31 335 ASP A CA 1
ATOM 2664 C C . ASP A 1 335 ? -51.731 -4.769 84.310 1.00 70.31 335 ASP A C 1
ATOM 2666 O O . ASP A 1 335 ? -52.159 -4.213 85.321 1.00 70.31 335 ASP A O 1
ATOM 2670 N N . PHE A 1 336 ? -52.507 -4.912 83.227 1.00 74.50 336 PHE A N 1
ATOM 2671 C CA . PHE A 1 336 ? -53.930 -4.550 83.228 1.00 74.50 336 PHE A CA 1
ATOM 2672 C C . PHE A 1 336 ? -54.717 -5.389 84.228 1.00 74.50 336 PHE A C 1
ATOM 2674 O O . PHE A 1 336 ? -55.530 -4.839 84.969 1.00 74.50 336 PHE A O 1
ATOM 2681 N N . ASN A 1 337 ? -54.472 -6.701 84.276 1.00 69.88 337 ASN A N 1
ATOM 2682 C CA . ASN A 1 337 ? -55.114 -7.568 85.261 1.00 69.88 337 ASN A CA 1
ATOM 2683 C C . ASN A 1 337 ? -54.732 -7.153 86.691 1.00 69.88 337 ASN A C 1
ATOM 2685 O O . ASN A 1 337 ? -55.600 -7.132 87.561 1.00 69.88 337 ASN A O 1
ATOM 2689 N N . ASN A 1 338 ? -53.487 -6.729 86.917 1.00 71.44 338 ASN A N 1
ATOM 2690 C CA . ASN A 1 338 ? -53.030 -6.226 88.216 1.00 71.44 338 ASN A CA 1
ATOM 2691 C C . ASN A 1 338 ? -53.691 -4.908 88.630 1.00 71.44 338 ASN A C 1
ATOM 2693 O O . ASN A 1 338 ? -53.837 -4.663 89.821 1.00 71.44 338 ASN A O 1
ATOM 2697 N N . VAL A 1 339 ? -54.115 -4.070 87.680 1.00 79.06 339 VAL A N 1
ATOM 2698 C CA . VAL A 1 339 ? -54.868 -2.839 87.971 1.00 79.06 339 VAL A CA 1
ATOM 2699 C C . VAL A 1 339 ? -56.366 -3.115 88.136 1.00 79.06 339 VAL A C 1
ATOM 2701 O O . VAL A 1 339 ? -57.015 -2.536 89.004 1.00 79.06 339 VAL A O 1
ATOM 2704 N N . LEU A 1 340 ? -56.931 -4.003 87.316 1.00 76.19 340 LEU A N 1
ATOM 2705 C CA . LEU A 1 340 ? -58.367 -4.280 87.302 1.00 76.19 340 LEU A CA 1
ATOM 2706 C C . LEU A 1 340 ? -58.817 -5.155 88.476 1.00 76.19 340 LEU A C 1
ATOM 2708 O O . LEU A 1 340 ? -59.916 -4.941 88.982 1.00 76.19 340 LEU A O 1
ATOM 2712 N N . MET A 1 341 ? -57.996 -6.106 88.933 1.00 74.19 341 MET A N 1
ATOM 2713 C CA . MET A 1 341 ? -58.372 -6.994 90.041 1.00 74.19 341 MET A CA 1
ATOM 2714 C C . MET A 1 341 ? -58.565 -6.262 91.380 1.00 74.19 341 MET A C 1
ATOM 2716 O O . MET A 1 341 ? -59.585 -6.510 92.019 1.00 74.19 341 MET A O 1
ATOM 2720 N N . PRO A 1 342 ? -57.690 -5.329 91.804 1.00 72.31 342 PRO A N 1
ATOM 2721 C CA . PRO A 1 342 ? -57.935 -4.516 92.993 1.00 72.31 342 PRO A CA 1
ATOM 2722 C C . PRO A 1 342 ? -59.185 -3.646 92.858 1.00 72.31 342 PRO A C 1
ATOM 2724 O O . PRO A 1 342 ? -59.981 -3.584 93.789 1.00 72.31 342 PRO A O 1
ATOM 2727 N N . ILE A 1 343 ? -59.400 -3.017 91.691 1.00 81.06 343 ILE A N 1
ATOM 2728 C CA . ILE A 1 343 ? -60.611 -2.222 91.429 1.00 81.06 343 ILE A CA 1
ATOM 2729 C C . ILE A 1 343 ? -61.857 -3.088 91.613 1.00 81.06 343 ILE A C 1
ATOM 2731 O O . ILE A 1 343 ? -62.764 -2.700 92.342 1.00 81.06 343 ILE A O 1
ATOM 2735 N N . LEU A 1 344 ? -61.892 -4.262 90.977 1.00 76.25 344 LEU A N 1
ATOM 2736 C CA . LEU A 1 344 ? -63.032 -5.169 91.052 1.00 76.25 344 LEU A CA 1
ATOM 2737 C C . LEU A 1 344 ? -63.242 -5.693 92.479 1.00 76.25 344 LEU A C 1
ATOM 2739 O O . LEU A 1 344 ? -64.363 -5.649 92.969 1.00 76.25 344 LEU A O 1
ATOM 2743 N N . GLY A 1 345 ? -62.174 -6.094 93.172 1.00 79.50 345 GLY A N 1
ATOM 2744 C CA . GLY A 1 345 ? -62.250 -6.596 94.544 1.00 79.50 345 GLY A CA 1
ATOM 2745 C C . GLY A 1 345 ? -62.762 -5.553 95.541 1.00 79.50 345 GLY A C 1
ATOM 2746 O O . GLY A 1 345 ? -63.635 -5.852 96.350 1.00 79.50 345 GLY A O 1
ATOM 2747 N N . TYR A 1 346 ? -62.290 -4.304 95.462 1.00 81.19 346 TYR A N 1
ATOM 2748 C CA . TYR A 1 346 ? -62.817 -3.229 96.311 1.00 81.19 346 TYR A CA 1
ATOM 2749 C C . TYR A 1 346 ? -64.254 -2.848 95.942 1.00 81.19 346 TYR A C 1
ATOM 2751 O O . TYR A 1 346 ? -65.038 -2.540 96.835 1.00 81.19 346 TYR A O 1
ATOM 2759 N N . VAL A 1 347 ? -64.632 -2.898 94.660 1.00 81.69 347 VAL A N 1
ATOM 2760 C CA . VAL A 1 347 ? -66.028 -2.690 94.241 1.00 81.69 347 VAL A CA 1
ATOM 2761 C C . VAL A 1 347 ? -66.939 -3.788 94.798 1.00 81.69 347 VAL A C 1
ATOM 2763 O O . VAL A 1 347 ? -68.011 -3.468 95.299 1.00 81.69 347 VAL A O 1
ATOM 2766 N N . GLU A 1 348 ? -66.522 -5.055 94.772 1.00 80.69 348 GLU A N 1
ATOM 2767 C CA . GLU A 1 348 ? -67.275 -6.171 95.364 1.00 80.69 348 GLU A CA 1
ATOM 2768 C C . GLU A 1 348 ? -67.451 -6.007 96.880 1.00 80.69 348 GLU A C 1
ATOM 2770 O O . GLU A 1 348 ? -68.554 -6.203 97.385 1.00 80.69 348 GLU A O 1
ATOM 2775 N N . ILE A 1 349 ? -66.407 -5.564 97.591 1.00 80.31 349 ILE A N 1
ATOM 2776 C CA . ILE A 1 349 ? -66.474 -5.257 99.031 1.00 80.31 349 ILE A CA 1
ATOM 2777 C C . ILE A 1 349 ? -67.455 -4.107 99.310 1.00 80.31 349 ILE A C 1
ATOM 2779 O O . ILE A 1 349 ? -68.229 -4.176 100.259 1.00 80.31 349 ILE A O 1
ATOM 2783 N N . LEU A 1 350 ? -67.448 -3.057 98.483 1.00 79.50 350 LEU A N 1
ATOM 2784 C CA . LEU A 1 350 ? -68.354 -1.911 98.627 1.00 79.50 350 LEU A CA 1
ATOM 2785 C C . LEU A 1 350 ? -69.813 -2.237 98.264 1.00 79.50 350 LEU A C 1
ATOM 2787 O O . LEU A 1 350 ? -70.720 -1.535 98.706 1.00 79.50 350 LEU A O 1
ATOM 2791 N N . LEU A 1 351 ? -70.043 -3.261 97.437 1.00 77.12 351 LEU A N 1
ATOM 2792 C CA . LEU A 1 351 ? -71.377 -3.741 97.066 1.00 77.12 351 LEU A CA 1
ATOM 2793 C C . LEU A 1 351 ? -71.971 -4.716 98.094 1.00 77.12 351 LEU A C 1
ATOM 2795 O O . LEU A 1 351 ? -73.170 -4.997 98.025 1.00 77.12 351 LEU A O 1
ATOM 2799 N N . ASP A 1 352 ? -71.171 -5.221 99.038 1.00 76.38 352 ASP A N 1
ATOM 2800 C CA . ASP A 1 352 ? -71.660 -6.066 100.125 1.00 76.38 352 ASP A CA 1
ATOM 2801 C C . ASP A 1 352 ? -72.501 -5.243 101.117 1.00 76.38 352 ASP A C 1
ATOM 2803 O O . ASP A 1 352 ? -72.082 -4.210 101.644 1.00 76.38 352 ASP A O 1
ATOM 2807 N N . ALA A 1 353 ? -73.717 -5.715 101.394 1.00 57.72 353 ALA A N 1
ATOM 2808 C CA . ALA A 1 353 ? -74.759 -4.978 102.114 1.00 57.72 353 ALA A CA 1
ATOM 2809 C C . ALA A 1 353 ? -74.452 -4.738 103.610 1.00 57.72 353 ALA A C 1
ATOM 2811 O O . ALA A 1 353 ? -75.265 -4.141 104.318 1.00 57.72 353 ALA A O 1
ATOM 2812 N N . ALA A 1 354 ? -73.301 -5.210 104.097 1.00 63.38 354 ALA A N 1
ATOM 2813 C CA . ALA A 1 354 ? -72.847 -5.088 105.478 1.00 63.38 354 ALA A CA 1
ATOM 2814 C C . ALA A 1 354 ? -71.967 -3.848 105.757 1.00 63.38 354 ALA A C 1
ATOM 2816 O O . ALA A 1 354 ? -71.739 -3.543 106.930 1.00 63.38 354 ALA A O 1
ATOM 2817 N N . VAL A 1 355 ? -71.491 -3.120 104.735 1.00 66.50 355 VAL A N 1
ATOM 2818 C CA . VAL A 1 355 ? -70.594 -1.958 104.910 1.00 66.50 355 VAL A CA 1
ATOM 2819 C C . VAL A 1 355 ? -71.381 -0.633 104.858 1.00 66.50 355 VAL A C 1
ATOM 2821 O O . VAL A 1 355 ? -72.017 -0.330 103.847 1.00 66.50 355 VAL A O 1
ATOM 2824 N N . PRO A 1 356 ? -71.366 0.204 105.917 1.00 73.12 356 PRO A N 1
ATOM 2825 C CA . PRO A 1 356 ? -72.043 1.502 105.907 1.00 73.12 356 PRO A CA 1
ATOM 2826 C C . PRO A 1 356 ? -71.420 2.495 104.910 1.00 73.12 356 PRO A C 1
ATOM 2828 O O . PRO A 1 356 ? -70.202 2.657 104.846 1.00 73.12 356 PRO A O 1
ATOM 2831 N N . VAL A 1 357 ? -72.268 3.242 104.195 1.00 70.00 357 VAL A N 1
ATOM 2832 C CA . VAL A 1 357 ? -71.874 4.159 103.101 1.00 70.00 357 VAL A CA 1
ATOM 2833 C C . VAL A 1 357 ? -70.928 5.294 103.542 1.00 70.00 357 VAL A C 1
ATOM 2835 O O . VAL A 1 357 ? -70.186 5.816 102.719 1.00 70.00 357 VAL A O 1
ATOM 2838 N N . ASP A 1 358 ? -70.908 5.657 104.827 1.00 73.81 358 ASP A N 1
ATOM 2839 C CA . ASP A 1 358 ? -70.052 6.726 105.382 1.00 73.81 358 ASP A CA 1
ATOM 2840 C C . ASP A 1 358 ? -68.969 6.189 106.342 1.00 73.81 358 ASP A C 1
ATOM 2842 O O . ASP A 1 358 ? -68.490 6.886 107.236 1.00 73.81 358 ASP A O 1
ATOM 2846 N N . SER A 1 359 ? -68.603 4.907 106.215 1.00 77.19 359 SER A N 1
ATOM 2847 C CA . SER A 1 359 ? -67.532 4.323 107.024 1.00 77.19 359 SER A CA 1
ATOM 2848 C C . SER A 1 359 ? -66.143 4.697 106.491 1.00 77.19 359 SER A C 1
ATOM 2850 O O . SER A 1 359 ? -65.927 4.950 105.301 1.00 77.19 359 SER A O 1
ATOM 2852 N N . GLN A 1 360 ? -65.157 4.687 107.389 1.00 76.06 360 GLN A N 1
ATOM 2853 C CA . GLN A 1 360 ? -63.755 4.881 107.020 1.00 76.06 360 GLN A CA 1
ATOM 2854 C C . GLN A 1 360 ? -63.254 3.791 106.053 1.00 76.06 360 GLN A C 1
ATOM 2856 O O . GLN A 1 360 ? -62.415 4.073 105.200 1.00 76.06 360 GLN A O 1
ATOM 2861 N N . GLU A 1 361 ? -63.814 2.582 106.132 1.00 75.06 361 GLU A N 1
ATOM 2862 C CA . GLU A 1 361 ? -63.520 1.465 105.225 1.00 75.06 361 GLU A CA 1
ATOM 2863 C C . GLU A 1 361 ? -64.021 1.751 103.802 1.00 75.06 361 GLU A C 1
ATOM 2865 O O . GLU A 1 361 ? -63.276 1.559 102.841 1.00 75.06 361 GLU A O 1
ATOM 2870 N N . THR A 1 362 ? -65.228 2.314 103.659 1.00 80.44 362 THR A N 1
ATOM 2871 C CA . THR A 1 362 ? -65.778 2.740 102.360 1.00 80.44 362 THR A CA 1
ATOM 2872 C C . THR A 1 362 ? -64.888 3.793 101.703 1.00 80.44 362 THR A C 1
ATOM 2874 O O . THR A 1 362 ? -64.584 3.716 100.510 1.00 80.44 362 THR A O 1
ATOM 2877 N N . ARG A 1 363 ? -64.403 4.762 102.486 1.00 78.62 363 ARG A N 1
ATOM 2878 C CA . ARG A 1 363 ? -63.506 5.810 101.986 1.00 78.62 363 ARG A CA 1
ATOM 2879 C C . ARG A 1 363 ? -62.156 5.254 101.524 1.00 78.62 363 ARG A C 1
ATOM 2881 O O . ARG A 1 363 ? -61.694 5.629 100.450 1.00 78.62 363 ARG A O 1
ATOM 2888 N N . GLN A 1 364 ? -61.555 4.341 102.287 1.00 78.94 364 GLN A N 1
ATOM 2889 C CA . GLN A 1 364 ? -60.283 3.701 101.928 1.00 78.94 364 GLN A CA 1
ATOM 2890 C C . GLN A 1 364 ? -60.404 2.810 100.684 1.00 78.94 364 GLN A C 1
ATOM 2892 O O . GLN A 1 364 ? -59.501 2.795 99.845 1.00 78.94 364 GLN A O 1
ATOM 2897 N N . ALA A 1 365 ? -61.526 2.104 100.524 1.00 80.50 365 ALA A N 1
ATOM 2898 C CA . ALA A 1 365 ? -61.804 1.310 99.331 1.00 80.50 365 ALA A CA 1
ATOM 2899 C C . ALA A 1 365 ? -61.961 2.198 98.082 1.00 80.50 365 ALA A C 1
ATOM 2901 O O . ALA A 1 365 ? -61.360 1.917 97.046 1.00 80.50 365 ALA A O 1
ATOM 2902 N N . LEU A 1 366 ? -62.693 3.315 98.184 1.00 80.06 366 LEU A N 1
ATOM 2903 C CA . LEU A 1 366 ? -62.839 4.284 97.089 1.00 80.06 366 LEU A CA 1
ATOM 2904 C C . LEU A 1 366 ? -61.513 4.968 96.713 1.00 80.06 366 LEU A C 1
ATOM 2906 O O . LEU A 1 366 ? -61.240 5.156 95.526 1.00 80.06 366 LEU A O 1
ATOM 2910 N N . GLU A 1 367 ? -60.679 5.321 97.695 1.00 80.19 367 GLU A N 1
ATOM 2911 C CA . GLU A 1 367 ? -59.333 5.865 97.457 1.00 80.19 367 GLU A CA 1
ATOM 2912 C C . GLU A 1 367 ? -58.441 4.839 96.738 1.00 80.19 367 GLU A C 1
ATOM 2914 O O . GLU A 1 367 ? -57.801 5.178 95.744 1.00 80.19 367 GLU A O 1
ATOM 2919 N N . SER A 1 368 ? -58.498 3.568 97.145 1.00 78.88 368 SER A N 1
ATOM 2920 C CA . SER A 1 368 ? -57.733 2.478 96.522 1.00 78.88 368 SER A CA 1
ATOM 2921 C C . SER A 1 368 ? -58.184 2.186 95.081 1.00 78.88 368 SER A C 1
ATOM 2923 O O . SER A 1 368 ? -57.350 1.986 94.197 1.00 78.88 368 SER A O 1
ATOM 2925 N N . ILE A 1 369 ? -59.495 2.232 94.805 1.00 83.12 369 ILE A N 1
ATOM 2926 C CA . ILE A 1 369 ? -60.053 2.128 93.442 1.00 83.12 369 ILE A CA 1
ATOM 2927 C C . ILE A 1 369 ? -59.562 3.281 92.565 1.00 83.12 369 ILE A C 1
ATOM 2929 O O . ILE A 1 369 ? -59.147 3.062 91.424 1.00 83.12 369 ILE A O 1
ATOM 2933 N N . ARG A 1 370 ? -59.609 4.515 93.081 1.00 76.56 370 ARG A N 1
ATOM 2934 C CA . ARG A 1 370 ? -59.145 5.704 92.358 1.00 76.56 370 ARG A CA 1
ATOM 2935 C C . ARG A 1 370 ? -57.661 5.588 92.013 1.00 76.56 370 ARG A C 1
ATOM 2937 O O . ARG A 1 370 ? -57.293 5.843 90.869 1.00 76.56 370 ARG A O 1
ATOM 2944 N N . ASP A 1 371 ? -56.828 5.195 92.969 1.00 74.88 371 ASP A N 1
ATOM 2945 C CA . ASP A 1 371 ? -55.378 5.118 92.785 1.00 74.88 371 ASP A CA 1
ATOM 2946 C C . ASP A 1 371 ? -54.989 3.995 91.801 1.00 74.88 371 ASP A C 1
ATOM 2948 O O . ASP A 1 371 ? -54.137 4.195 90.926 1.00 74.88 371 ASP A O 1
ATOM 2952 N N . ALA A 1 372 ? -55.689 2.855 91.838 1.00 76.81 372 ALA A N 1
ATOM 2953 C CA . ALA A 1 372 ? -55.557 1.810 90.823 1.00 76.81 372 ALA A CA 1
ATOM 2954 C C . ALA A 1 372 ? -55.993 2.310 89.429 1.00 76.81 372 ALA A C 1
ATOM 2956 O O . ALA A 1 372 ? -55.261 2.150 88.449 1.00 76.81 372 ALA A O 1
ATOM 2957 N N . ALA A 1 373 ? -57.131 3.005 89.321 1.00 75.75 373 ALA A N 1
ATOM 2958 C CA . ALA A 1 373 ? -57.609 3.557 88.051 1.00 75.75 373 ALA A CA 1
ATOM 2959 C C . ALA A 1 373 ? -56.654 4.619 87.466 1.00 75.75 373 ALA A C 1
ATOM 2961 O O . ALA A 1 373 ? -56.420 4.644 86.254 1.00 75.75 373 ALA A O 1
ATOM 2962 N N . MET A 1 374 ? -56.058 5.463 88.314 1.00 73.25 374 MET A N 1
ATOM 2963 C CA . MET A 1 374 ? -55.029 6.428 87.912 1.00 73.25 374 MET A CA 1
ATOM 2964 C C . MET A 1 374 ? -53.758 5.728 87.412 1.00 73.25 374 MET A C 1
ATOM 2966 O O . MET A 1 374 ? -53.244 6.089 86.351 1.00 73.25 374 MET A O 1
ATOM 2970 N N . THR A 1 375 ? -53.313 4.672 88.100 1.00 72.44 375 THR A N 1
ATOM 2971 C CA . THR A 1 375 ? -52.186 3.829 87.663 1.00 72.44 375 THR A CA 1
ATOM 2972 C C . THR A 1 375 ? -52.434 3.234 86.269 1.00 72.44 375 THR A C 1
ATOM 2974 O O . THR A 1 375 ? -51.555 3.285 85.401 1.00 72.44 375 THR A O 1
ATOM 2977 N N . GLY A 1 376 ? -53.654 2.750 86.007 1.00 73.81 376 GLY A N 1
ATOM 2978 C CA . GLY A 1 376 ? -54.066 2.262 84.687 1.00 73.81 376 GLY A CA 1
ATOM 2979 C C . GLY A 1 376 ? -54.061 3.349 83.604 1.00 73.81 376 GLY A C 1
ATOM 2980 O O . GLY A 1 376 ? -53.559 3.130 82.498 1.00 73.81 376 GLY A O 1
ATOM 2981 N N . ALA A 1 377 ? -54.562 4.548 83.912 1.00 69.75 377 ALA A N 1
ATOM 2982 C CA . ALA A 1 377 ? -54.565 5.675 82.976 1.00 69.75 377 ALA A CA 1
ATOM 2983 C C . ALA A 1 377 ? -53.141 6.119 82.588 1.00 69.75 377 ALA A C 1
ATOM 2985 O O . ALA A 1 377 ? -52.858 6.365 81.408 1.00 69.75 377 ALA A O 1
ATOM 2986 N N . ASP A 1 378 ? -52.223 6.160 83.555 1.00 66.38 378 ASP A N 1
ATOM 2987 C CA . ASP A 1 378 ? -50.817 6.468 83.300 1.00 66.38 378 ASP A CA 1
ATOM 2988 C C . ASP A 1 378 ? -50.128 5.379 82.467 1.00 66.38 378 ASP A C 1
ATOM 2990 O O . ASP A 1 378 ? -49.319 5.692 81.587 1.00 66.38 378 ASP A O 1
ATOM 2994 N N . MET A 1 379 ? -50.483 4.106 82.665 1.00 68.88 379 MET A N 1
ATOM 2995 C CA . MET A 1 379 ? -49.985 3.003 81.840 1.00 68.88 379 MET A CA 1
ATOM 2996 C C . MET A 1 379 ? -50.399 3.155 80.368 1.00 68.88 379 MET A C 1
ATOM 2998 O O . MET A 1 379 ? -49.555 3.060 79.473 1.00 68.88 379 MET A O 1
ATOM 3002 N N . VAL A 1 380 ? -51.665 3.498 80.105 1.00 68.69 380 VAL A N 1
ATOM 3003 C CA . VAL A 1 380 ? -52.171 3.772 78.747 1.00 68.69 380 VAL A CA 1
ATOM 3004 C C . VAL A 1 380 ? -51.460 4.971 78.112 1.00 68.69 380 VAL A C 1
ATOM 3006 O O . VAL A 1 380 ? -51.113 4.942 76.926 1.00 68.69 380 VAL A O 1
ATOM 3009 N N . LYS A 1 381 ? -51.208 6.031 78.888 1.00 61.72 381 LYS A N 1
ATOM 3010 C CA . LYS A 1 381 ? -50.481 7.217 78.417 1.00 61.72 381 LYS A CA 1
ATOM 3011 C C . LYS A 1 381 ? -49.041 6.875 78.022 1.00 61.72 381 LYS A C 1
ATOM 3013 O O . LYS A 1 381 ? -48.605 7.280 76.946 1.00 61.72 381 LYS A O 1
ATOM 3018 N N . ARG A 1 382 ? -48.332 6.086 78.838 1.00 63.34 382 ARG A N 1
ATOM 3019 C CA . ARG A 1 382 ? -46.970 5.603 78.538 1.00 63.34 382 ARG A CA 1
ATOM 3020 C C . ARG A 1 382 ? -46.932 4.746 77.273 1.00 63.34 382 ARG A C 1
ATOM 3022 O O . ARG A 1 382 ? -46.070 4.959 76.424 1.00 63.34 382 ARG A O 1
ATOM 3029 N N . MET A 1 383 ? -47.905 3.850 77.106 1.00 64.19 383 MET A N 1
ATOM 3030 C CA . MET A 1 383 ? -48.036 3.026 75.903 1.00 64.19 383 MET A CA 1
ATOM 3031 C C . MET A 1 383 ? -48.201 3.899 74.648 1.00 64.19 383 MET A C 1
ATOM 3033 O O . MET A 1 383 ? -47.473 3.721 73.674 1.00 64.19 383 MET A O 1
ATOM 3037 N N . LYS A 1 384 ? -49.082 4.910 74.680 1.00 57.06 384 LYS A N 1
ATOM 3038 C CA . LYS A 1 384 ? -49.259 5.847 73.554 1.00 57.06 384 LYS A CA 1
ATOM 3039 C C . LYS A 1 384 ? -47.989 6.633 73.213 1.00 57.06 384 LYS A C 1
ATOM 3041 O O . LYS A 1 384 ? -47.718 6.830 72.030 1.00 57.06 384 LYS A O 1
ATOM 3046 N N . THR A 1 385 ? -47.212 7.070 74.204 1.00 56.62 385 THR A N 1
ATOM 3047 C CA . THR A 1 385 ? -45.945 7.782 73.961 1.00 56.62 385 THR A CA 1
ATOM 3048 C C . THR A 1 385 ? -44.914 6.880 73.279 1.00 56.62 385 THR A C 1
ATOM 3050 O O . THR A 1 385 ? -44.309 7.303 72.298 1.00 56.62 385 THR A O 1
ATOM 3053 N N . PHE A 1 386 ? -44.787 5.618 73.705 1.00 56.47 386 PHE A N 1
ATOM 3054 C CA . PHE A 1 386 ? -43.888 4.643 73.074 1.00 56.47 386 PHE A CA 1
ATOM 3055 C C . PHE A 1 386 ? -44.228 4.398 71.592 1.00 56.47 386 PHE A C 1
ATOM 3057 O O . PHE A 1 386 ? -43.338 4.389 70.745 1.00 56.47 386 PHE A O 1
ATOM 3064 N N . TYR A 1 387 ? -45.519 4.287 71.251 1.00 55.72 387 TYR A N 1
ATOM 3065 C CA . TYR A 1 387 ? -45.953 4.121 69.856 1.00 55.72 387 TYR A CA 1
ATOM 3066 C C . TYR A 1 387 ? -45.782 5.388 68.998 1.00 55.72 387 TYR A C 1
ATOM 3068 O O . TYR A 1 387 ? -45.549 5.283 67.793 1.00 55.72 387 TYR A O 1
ATOM 3076 N N . ARG A 1 388 ? -45.874 6.585 69.594 1.00 51.91 388 ARG A N 1
ATOM 3077 C CA . ARG A 1 388 ? -45.792 7.863 68.862 1.00 51.91 388 ARG A CA 1
ATOM 3078 C C . ARG A 1 388 ? -44.359 8.266 68.498 1.00 51.91 388 ARG A C 1
ATOM 3080 O O . ARG A 1 388 ? -44.158 8.895 67.466 1.00 51.91 388 ARG A O 1
ATOM 3087 N N . VAL A 1 389 ? -43.361 7.872 69.292 1.00 50.81 389 VAL A N 1
ATOM 3088 C CA . VAL A 1 389 ? -41.938 8.182 69.027 1.00 50.81 389 VAL A CA 1
ATOM 3089 C C . VAL A 1 389 ? -41.424 7.519 67.738 1.00 50.81 389 VAL A C 1
ATOM 3091 O O . VAL A 1 389 ? -40.493 8.024 67.124 1.00 50.81 389 VAL A O 1
ATOM 3094 N N . GLN A 1 390 ? -42.064 6.447 67.261 1.00 48.22 390 GLN A N 1
ATOM 3095 C CA . GLN A 1 390 ? -41.664 5.756 66.026 1.00 48.22 390 GLN A CA 1
ATOM 3096 C C . GLN A 1 390 ? -42.351 6.270 64.746 1.00 48.22 390 GLN A C 1
ATOM 3098 O O . GLN A 1 390 ? -42.106 5.715 63.679 1.00 48.22 390 GLN A O 1
ATOM 3103 N N . SER A 1 391 ? -43.231 7.280 64.825 1.00 42.25 391 SER A N 1
ATOM 3104 C CA . SER A 1 391 ? -44.113 7.664 63.705 1.00 42.25 391 SER A CA 1
ATOM 3105 C C . SER A 1 391 ? -44.102 9.148 63.293 1.00 42.25 391 SER A C 1
ATOM 3107 O O . SER A 1 391 ? -44.875 9.525 62.415 1.00 42.25 391 SER A O 1
ATOM 3109 N N . GLU A 1 392 ? -43.213 9.995 63.827 1.00 45.59 392 GLU A N 1
ATOM 3110 C CA . GLU A 1 392 ? -43.025 11.362 63.301 1.00 45.59 392 GLU A CA 1
ATOM 3111 C C . GLU A 1 392 ? -41.850 11.442 62.308 1.00 45.59 392 GLU A C 1
ATOM 3113 O O . GLU A 1 392 ? -40.729 11.800 62.658 1.00 45.59 392 GLU A O 1
ATOM 3118 N N . GLU A 1 393 ? -42.140 11.171 61.031 1.00 45.16 393 GLU A N 1
ATOM 3119 C CA . GLU A 1 393 ? -41.329 11.561 59.864 1.00 45.16 393 GLU A CA 1
ATOM 3120 C C . GLU A 1 393 ? -41.374 13.088 59.657 1.00 45.16 393 GLU A C 1
ATOM 3122 O O . GLU A 1 393 ? -41.933 13.603 58.687 1.00 45.16 393 GLU A O 1
ATOM 3127 N N . ARG A 1 394 ? -40.807 13.865 60.583 1.00 54.38 394 ARG A N 1
ATOM 3128 C CA . ARG A 1 394 ? -40.402 15.246 60.270 1.00 54.38 394 ARG A CA 1
ATOM 3129 C C . ARG A 1 394 ? -38.934 15.237 59.882 1.00 54.38 394 ARG A C 1
ATOM 3131 O O . ARG A 1 394 ? -38.157 14.464 60.427 1.00 54.38 394 ARG A O 1
ATOM 3138 N N . GLN A 1 395 ? -38.528 16.081 58.944 1.00 59.78 395 GLN A N 1
ATOM 3139 C CA . GLN A 1 395 ? -37.102 16.254 58.662 1.00 59.78 395 GLN A CA 1
ATOM 3140 C C . GLN A 1 395 ? -36.430 16.934 59.873 1.00 59.78 395 GLN A C 1
ATOM 3142 O O . GLN A 1 395 ? -37.066 17.790 60.499 1.00 59.78 395 GLN A O 1
ATOM 3147 N N . PRO A 1 396 ? -35.200 16.543 60.251 1.00 68.94 396 PRO A N 1
ATOM 3148 C CA . PRO A 1 396 ? -34.446 17.227 61.298 1.00 68.94 396 PRO A CA 1
ATOM 3149 C C . PRO A 1 396 ? -34.215 18.690 60.898 1.00 68.94 396 PRO A C 1
ATOM 3151 O O . PRO A 1 396 ? -33.897 18.977 59.745 1.00 68.94 396 PRO A O 1
ATOM 3154 N N . ALA A 1 397 ? -34.394 19.613 61.842 1.00 79.12 397 ALA A N 1
ATOM 3155 C CA . ALA A 1 397 ? -34.210 21.049 61.631 1.00 79.12 397 ALA A CA 1
ATOM 3156 C C . ALA A 1 397 ? -33.055 21.567 62.503 1.00 79.12 397 ALA A C 1
ATOM 3158 O O . ALA A 1 397 ? -32.714 20.911 63.489 1.00 79.12 397 ALA A O 1
ATOM 3159 N N . PRO A 1 398 ? -32.449 22.720 62.180 1.00 85.75 398 PRO A N 1
ATOM 3160 C CA . PRO A 1 398 ? -31.484 23.351 63.070 1.00 85.75 398 PRO A CA 1
ATOM 3161 C C . PRO A 1 398 ? -32.128 23.710 64.419 1.00 85.75 398 PRO A C 1
ATOM 3163 O O . PRO A 1 398 ? -33.214 24.292 64.477 1.00 85.75 398 PRO A O 1
ATOM 3166 N N . VAL A 1 399 ? -31.477 23.318 65.514 1.00 86.56 399 VAL A N 1
ATOM 3167 C CA . VAL A 1 399 ? -31.928 23.530 66.892 1.00 86.56 399 VAL A CA 1
ATOM 3168 C C . VAL A 1 399 ? -30.851 24.274 67.672 1.00 86.56 399 VAL A C 1
ATOM 3170 O O . VAL A 1 399 ? -29.747 23.770 67.876 1.00 86.56 399 VAL A O 1
ATOM 3173 N N . ALA A 1 400 ? -31.201 25.450 68.190 1.00 88.75 400 ALA A N 1
ATOM 3174 C CA . ALA A 1 400 ? -30.382 26.172 69.155 1.00 88.75 400 ALA A CA 1
ATOM 3175 C C . ALA A 1 400 ? -30.524 25.539 70.554 1.00 88.75 400 ALA A C 1
ATOM 3177 O O . ALA A 1 400 ? -31.527 25.747 71.247 1.00 88.75 400 ALA A O 1
ATOM 3178 N N . LEU A 1 401 ? -29.517 24.771 70.991 1.00 87.75 401 LEU A N 1
ATOM 3179 C CA . LEU A 1 401 ? -29.552 24.062 72.280 1.00 87.75 401 LEU A CA 1
ATOM 3180 C C . LEU A 1 401 ? -29.695 25.004 73.481 1.00 87.75 401 LEU A C 1
ATOM 3182 O O . LEU A 1 401 ? -30.407 24.679 74.425 1.00 87.75 401 LEU A O 1
ATOM 3186 N N . THR A 1 402 ? -29.114 26.200 73.426 1.00 88.12 402 THR A N 1
ATOM 3187 C CA . THR A 1 402 ? -29.271 27.222 74.473 1.00 88.12 402 THR A CA 1
ATOM 3188 C C . THR A 1 402 ? -30.733 27.636 74.658 1.00 88.12 402 THR A C 1
ATOM 3190 O O . THR A 1 402 ? -31.223 27.679 75.785 1.00 88.12 402 THR A O 1
ATOM 3193 N N . ALA A 1 403 ? -31.473 27.858 73.566 1.00 87.69 403 ALA A N 1
ATOM 3194 C CA . ALA A 1 403 ? -32.901 28.180 73.632 1.00 87.69 403 ALA A CA 1
ATOM 3195 C C . ALA A 1 403 ? -33.736 26.984 74.124 1.00 87.69 403 ALA A C 1
ATOM 3197 O O . ALA A 1 403 ? -34.690 27.146 74.894 1.00 87.69 403 ALA A O 1
ATOM 3198 N N . LEU A 1 404 ? -33.357 25.768 73.717 1.00 89.25 404 LEU A N 1
ATOM 3199 C CA . LEU A 1 404 ? -33.979 24.537 74.195 1.00 89.25 404 LEU A CA 1
ATOM 3200 C C . LEU A 1 404 ? -33.801 24.367 75.711 1.00 89.25 404 LEU A C 1
ATOM 3202 O O . LEU A 1 404 ? -34.779 24.081 76.401 1.00 89.25 404 LEU A O 1
ATOM 3206 N N . VAL A 1 405 ? -32.591 24.571 76.237 1.00 90.81 405 VAL A N 1
ATOM 3207 C CA . VAL A 1 405 ? -32.301 24.447 77.672 1.00 90.81 405 VAL A CA 1
ATOM 3208 C C . VAL A 1 405 ? -33.077 25.484 78.474 1.00 90.81 405 VAL A C 1
ATOM 3210 O O . VAL A 1 405 ? -33.782 25.106 79.408 1.00 90.81 405 VAL A O 1
ATOM 3213 N N . THR A 1 406 ? -33.025 26.759 78.079 1.00 89.19 406 THR A N 1
ATOM 3214 C CA . THR A 1 406 ? -33.741 27.839 78.775 1.00 89.19 406 THR A CA 1
ATOM 3215 C C . THR A 1 406 ? -35.242 27.561 78.844 1.00 89.19 406 THR A C 1
ATOM 3217 O O . THR A 1 406 ? -35.810 27.520 79.934 1.00 89.19 406 THR A O 1
ATOM 3220 N N . SER A 1 407 ? -35.872 27.261 77.702 1.00 88.25 407 SER A N 1
ATOM 3221 C CA . SER A 1 407 ? -37.312 26.965 77.658 1.00 88.25 407 SER A CA 1
ATOM 3222 C C . SER A 1 407 ? -37.692 25.705 78.446 1.00 88.25 407 SER A C 1
ATOM 3224 O O . SER A 1 407 ? -38.764 25.644 79.049 1.00 88.25 407 SER A O 1
ATOM 3226 N N . THR A 1 408 ? -36.817 24.695 78.490 1.00 89.31 408 THR A N 1
ATOM 3227 C CA . THR A 1 408 ? -37.060 23.460 79.251 1.00 89.31 408 THR A CA 1
ATOM 3228 C C . THR A 1 408 ? -36.959 23.690 80.757 1.00 89.31 408 THR A C 1
ATOM 3230 O O . THR A 1 408 ? -37.799 23.190 81.509 1.00 89.31 408 THR A O 1
ATOM 3233 N N . LEU A 1 409 ? -35.971 24.465 81.210 1.00 89.75 409 LEU A N 1
ATOM 3234 C CA . LEU A 1 409 ? -35.824 24.844 82.617 1.00 89.75 409 LEU A CA 1
ATOM 3235 C C . LEU A 1 409 ? -37.012 25.686 83.099 1.00 89.75 409 LEU A C 1
ATOM 3237 O O . LEU A 1 409 ? -37.550 25.415 84.169 1.00 89.75 409 LEU A O 1
ATOM 3241 N N . GLU A 1 410 ? -37.474 26.652 82.301 1.00 88.06 410 GLU A N 1
ATOM 3242 C CA . GLU A 1 410 ? -38.667 27.452 82.612 1.00 88.06 410 GLU A CA 1
ATOM 3243 C C . GLU A 1 410 ? -39.933 26.596 82.707 1.00 88.06 410 GLU A C 1
ATOM 3245 O O . GLU A 1 410 ? -40.695 26.718 83.665 1.00 88.06 410 GLU A O 1
ATOM 3250 N N . MET A 1 411 ? -40.137 25.686 81.750 1.00 82.75 411 MET A N 1
ATOM 3251 C CA . MET A 1 411 ? -41.304 24.802 81.719 1.00 82.75 411 MET A CA 1
ATOM 3252 C C . MET A 1 411 ? -41.325 23.812 82.893 1.00 82.75 411 MET A C 1
ATOM 3254 O O . MET A 1 411 ? -42.393 23.472 83.400 1.00 82.75 411 MET A O 1
ATOM 3258 N N . THR A 1 412 ? -40.161 23.321 83.323 1.00 86.75 412 THR A N 1
ATOM 3259 C CA . THR A 1 412 ? -40.065 22.328 84.406 1.00 86.75 412 THR A CA 1
ATOM 3260 C C . THR A 1 412 ? -40.027 22.954 85.798 1.00 86.75 412 THR A C 1
ATOM 3262 O O . THR A 1 412 ? -40.382 22.271 86.762 1.00 86.75 412 THR A O 1
ATOM 3265 N N . ARG A 1 413 ? -39.684 24.248 85.900 1.00 87.44 413 ARG A N 1
ATOM 3266 C CA . ARG A 1 413 ? -39.568 25.015 87.150 1.00 87.44 413 ARG A CA 1
ATOM 3267 C C . ARG A 1 413 ? -40.706 24.802 88.147 1.00 87.44 413 ARG A C 1
ATOM 3269 O O . ARG A 1 413 ? -40.415 24.415 8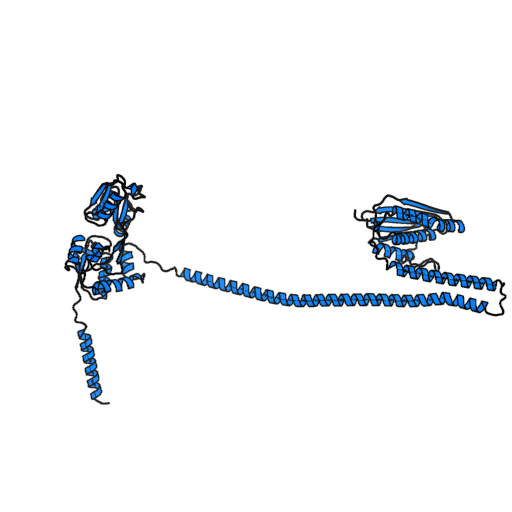9.279 1.00 87.44 413 ARG A O 1
ATOM 3276 N N . PRO A 1 414 ? -41.989 24.972 87.773 1.00 83.00 414 PRO A N 1
ATOM 3277 C CA . PRO A 1 414 ? -43.078 24.880 88.742 1.00 83.00 414 PRO A CA 1
ATOM 3278 C C . PRO A 1 414 ? -43.155 23.510 89.424 1.00 83.00 414 PRO A C 1
ATOM 3280 O O . PRO A 1 414 ? -43.502 23.421 90.597 1.00 83.00 414 PRO A O 1
ATOM 3283 N N . ARG A 1 415 ? -42.813 22.435 88.700 1.00 79.50 415 ARG A N 1
ATOM 3284 C CA . ARG A 1 415 ? -42.916 21.065 89.209 1.00 79.50 415 ARG A CA 1
ATOM 3285 C C . ARG A 1 415 ? -41.885 20.801 90.299 1.00 79.50 415 ARG A C 1
ATOM 3287 O O . ARG A 1 415 ? -42.257 20.348 91.379 1.00 79.50 415 ARG A O 1
ATOM 3294 N N . TRP A 1 416 ? -40.616 21.100 90.033 1.00 82.19 416 TRP A N 1
ATOM 3295 C CA . TRP A 1 416 ? -39.567 20.827 91.010 1.00 82.19 416 TRP A CA 1
ATOM 3296 C C . TRP A 1 416 ? -39.517 21.871 92.132 1.00 82.19 416 TRP A C 1
ATOM 3298 O O . TRP A 1 416 ? -39.139 21.516 93.240 1.00 82.19 416 TRP A O 1
ATOM 3308 N N . GLU A 1 417 ? -39.977 23.115 91.934 1.00 81.31 417 GLU A N 1
ATOM 3309 C CA . GLU A 1 417 ? -40.110 24.084 93.039 1.00 81.31 417 GLU A CA 1
ATOM 3310 C C . GLU A 1 417 ? -41.179 23.655 94.056 1.00 81.31 417 GLU A C 1
ATOM 3312 O O . GLU A 1 417 ? -40.963 23.758 95.266 1.00 81.31 417 GLU A O 1
ATOM 3317 N N . VAL A 1 418 ? -42.320 23.142 93.580 1.00 76.19 418 VAL A N 1
ATOM 3318 C CA . VAL A 1 418 ? -43.369 22.582 94.446 1.00 76.19 418 VAL A CA 1
ATOM 3319 C C . VAL A 1 418 ? -42.856 21.343 95.173 1.00 76.19 418 VAL A C 1
ATOM 3321 O O . VAL A 1 418 ? -43.023 21.232 96.388 1.00 76.19 418 VAL A O 1
ATOM 3324 N N . GLU A 1 419 ? -42.179 20.443 94.462 1.00 74.94 419 GLU A N 1
ATOM 3325 C CA . GLU A 1 419 ? -41.607 19.228 95.041 1.00 74.94 419 GLU A CA 1
ATOM 3326 C C . GLU A 1 419 ? -40.544 19.544 96.107 1.00 74.94 419 GLU A C 1
ATOM 3328 O O . GLU A 1 419 ? -40.621 19.035 97.227 1.00 74.94 419 GLU A O 1
ATOM 3333 N N . SER A 1 420 ? -39.621 20.460 95.805 1.00 78.69 420 SER A N 1
ATOM 3334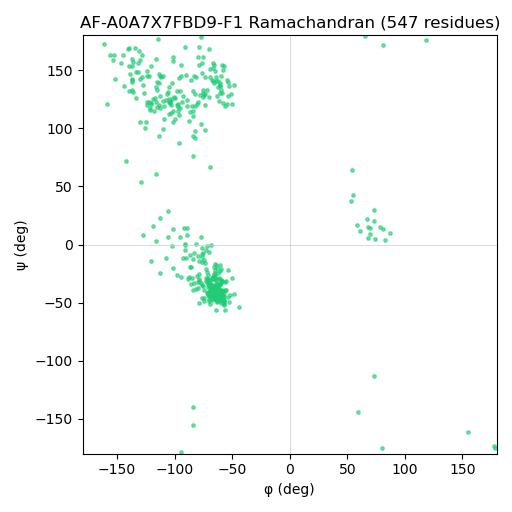 C CA . SER A 1 420 ? -38.568 20.925 96.714 1.00 78.69 420 SER A CA 1
ATOM 3335 C C . SER A 1 420 ? -39.156 21.527 97.992 1.00 78.69 420 SER A C 1
ATOM 3337 O O . SER A 1 420 ? -38.727 21.180 99.091 1.00 78.69 420 SER A O 1
ATOM 3339 N N . ARG A 1 421 ? -40.195 22.370 97.870 1.00 79.19 421 ARG A N 1
ATOM 3340 C CA . ARG A 1 421 ? -40.906 22.947 99.026 1.00 79.19 421 ARG A CA 1
ATOM 3341 C C . ARG A 1 421 ? -41.644 21.890 99.838 1.00 79.19 421 ARG A C 1
ATOM 3343 O O . ARG A 1 421 ? -41.583 21.933 101.061 1.00 79.19 421 ARG A O 1
ATOM 3350 N N . SER A 1 422 ? -42.311 20.941 99.178 1.00 73.75 422 SER A N 1
ATOM 3351 C CA . SER A 1 422 ? -43.045 19.865 99.858 1.00 73.75 422 SER A CA 1
ATOM 3352 C C . SER A 1 422 ? -42.128 18.941 100.665 1.00 73.75 422 SER A C 1
ATOM 3354 O O . SER A 1 422 ? -42.514 18.471 101.731 1.00 73.75 422 SER A O 1
ATOM 3356 N N . LYS A 1 423 ? -40.894 18.733 100.187 1.00 76.38 423 LYS A N 1
ATOM 3357 C CA . LYS A 1 423 ? -39.860 17.917 100.837 1.00 76.38 423 LYS A CA 1
ATOM 3358 C C . LYS A 1 423 ? -38.954 18.720 101.784 1.00 76.38 423 LYS A C 1
ATOM 3360 O O . LYS A 1 423 ? -38.110 18.131 102.449 1.00 76.38 423 LYS A O 1
ATOM 3365 N N . GLY A 1 424 ? -39.107 20.047 101.850 1.00 77.81 424 GLY A N 1
ATOM 3366 C CA . GLY A 1 424 ? -38.277 20.930 102.679 1.00 77.81 424 GLY A CA 1
ATOM 3367 C C . GLY A 1 424 ? -36.809 21.021 102.243 1.00 77.81 424 GLY A C 1
ATOM 3368 O O . GLY A 1 424 ? -35.956 21.361 103.058 1.00 77.81 424 GLY A O 1
ATOM 3369 N N . ILE A 1 425 ? -36.505 20.712 100.981 1.00 83.25 425 ILE A N 1
ATOM 3370 C CA . ILE A 1 425 ? -35.142 20.719 100.433 1.00 83.25 425 ILE A CA 1
ATOM 3371 C C . ILE A 1 425 ? -34.885 21.988 99.611 1.00 83.25 425 ILE A C 1
ATOM 3373 O O . ILE A 1 425 ? -35.822 22.626 99.124 1.00 83.25 425 ILE A O 1
ATOM 3377 N N . HIS A 1 426 ? -33.612 22.356 99.443 1.00 83.81 426 HIS A N 1
ATOM 3378 C CA . HIS A 1 426 ? -33.186 23.451 98.569 1.00 83.81 426 HIS A CA 1
ATOM 3379 C C . HIS A 1 426 ? -32.474 22.892 97.332 1.00 83.81 426 HIS A C 1
ATOM 3381 O O . HIS A 1 426 ? -31.453 22.216 97.459 1.00 83.81 426 HIS A O 1
ATOM 3387 N N . LEU A 1 427 ? -33.021 23.171 96.147 1.00 86.81 427 LEU A N 1
ATOM 3388 C CA . LEU A 1 427 ? -32.428 22.824 94.856 1.00 86.81 427 LEU A CA 1
ATOM 3389 C C . LEU A 1 427 ? -31.951 24.098 94.156 1.00 86.81 427 LEU A C 1
ATOM 3391 O O . LEU A 1 427 ? -32.746 25.009 93.917 1.00 86.81 427 LEU A O 1
ATOM 3395 N N . ASP A 1 428 ? -30.666 24.141 93.809 1.00 87.69 428 ASP A N 1
ATOM 3396 C CA . ASP A 1 428 ? -30.058 25.225 93.035 1.00 87.69 428 ASP A CA 1
ATOM 3397 C C . ASP A 1 428 ? -29.708 24.715 91.631 1.00 87.69 428 ASP A C 1
ATOM 3399 O O . ASP A 1 428 ? -28.793 23.910 91.456 1.00 87.69 428 ASP A O 1
ATOM 3403 N N . ILE A 1 429 ? -30.459 25.160 90.619 1.00 90.62 429 ILE A N 1
ATOM 3404 C CA . ILE A 1 429 ? -30.227 24.777 89.222 1.00 90.62 429 ILE A CA 1
ATOM 3405 C C . ILE A 1 429 ? -29.541 25.929 88.491 1.00 90.62 429 ILE A C 1
ATOM 3407 O O . ILE A 1 429 ? -30.138 26.979 88.245 1.00 90.62 429 ILE A O 1
ATOM 3411 N N . ARG A 1 430 ? -28.286 25.707 88.098 1.00 91.75 430 ARG A N 1
ATOM 3412 C CA . ARG A 1 430 ? -27.427 26.686 87.427 1.00 91.75 430 ARG A CA 1
ATOM 3413 C C . ARG A 1 430 ? -27.282 26.344 85.951 1.00 91.75 430 ARG A C 1
ATOM 3415 O O . ARG A 1 430 ? -26.928 25.218 85.612 1.00 91.75 430 ARG A O 1
ATOM 3422 N N . ALA A 1 431 ? -27.483 27.326 85.077 1.00 89.50 431 ALA A N 1
ATOM 3423 C CA . ALA A 1 431 ? -27.263 27.180 83.641 1.00 89.50 431 ALA A CA 1
ATOM 3424 C C . ALA A 1 431 ? -25.968 27.894 83.217 1.00 89.50 431 ALA A C 1
ATOM 3426 O O . ALA A 1 431 ? -25.803 29.084 83.483 1.00 89.50 431 ALA A O 1
ATOM 3427 N N . ARG A 1 432 ? -25.053 27.174 82.558 1.00 89.88 432 ARG A N 1
ATOM 3428 C CA . ARG A 1 432 ? -23.843 27.722 81.923 1.00 89.88 432 ARG A CA 1
ATOM 3429 C C . ARG A 1 432 ? -23.964 27.545 80.418 1.00 89.88 432 ARG A C 1
ATOM 3431 O O . ARG A 1 432 ? -23.683 26.476 79.888 1.00 89.88 432 ARG A O 1
ATOM 3438 N N . LEU A 1 433 ? -24.475 28.572 79.755 1.00 83.88 433 LEU A N 1
ATOM 3439 C CA . LEU A 1 433 ? -24.830 28.504 78.343 1.00 83.88 433 LEU A CA 1
ATOM 3440 C C . LEU A 1 433 ? -23.853 29.367 77.551 1.00 83.88 433 LEU A C 1
ATOM 3442 O O . LEU A 1 433 ? -23.992 30.589 77.516 1.00 83.88 433 LEU A O 1
ATOM 3446 N N . GLU A 1 434 ? -22.857 28.736 76.939 1.00 76.06 434 GLU A N 1
ATOM 3447 C CA . GLU A 1 434 ? -22.070 29.379 75.886 1.00 76.06 434 GLU A CA 1
ATOM 3448 C C . GLU A 1 434 ? -22.911 29.397 74.597 1.00 76.06 434 GLU A C 1
ATOM 3450 O O . GLU A 1 434 ? -23.743 28.505 74.433 1.00 76.06 434 GLU A O 1
ATOM 3455 N N . PRO A 1 435 ? -22.801 30.408 73.711 1.00 64.06 435 PRO A N 1
ATOM 3456 C CA . PRO A 1 435 ? -23.541 30.441 72.449 1.00 64.06 435 PRO A CA 1
ATOM 3457 C C . PRO A 1 435 ? -22.933 29.420 71.472 1.00 64.06 435 PRO A C 1
ATOM 3459 O O . PRO A 1 435 ? -21.924 29.731 70.838 1.00 64.06 435 PRO A O 1
ATOM 3462 N N . PRO A 1 436 ? -23.506 28.214 71.333 1.00 64.69 436 PRO A N 1
ATOM 3463 C CA . PRO A 1 436 ? -22.917 27.152 70.545 1.00 64.69 436 PRO A CA 1
ATOM 3464 C C . PRO A 1 436 ? -23.435 27.237 69.109 1.00 64.69 436 PRO A C 1
ATOM 3466 O O . PRO A 1 436 ? -24.402 27.946 68.800 1.00 64.69 436 PRO A O 1
ATOM 3469 N N . ARG A 1 437 ? -22.832 26.460 68.215 1.00 72.31 437 ARG A N 1
ATOM 3470 C CA . ARG A 1 437 ? -23.422 26.220 66.893 1.00 72.31 437 ARG A CA 1
ATOM 3471 C C . ARG A 1 437 ? -24.724 25.412 67.022 1.00 72.31 437 ARG A C 1
ATOM 3473 O O . ARG A 1 437 ? -24.917 24.656 67.972 1.00 72.31 437 ARG A O 1
ATOM 3480 N N . GLU A 1 438 ? -25.649 25.594 66.081 1.00 84.50 438 GLU A N 1
ATOM 3481 C CA . GLU A 1 438 ? -26.902 24.825 66.054 1.00 84.50 438 GLU A CA 1
ATOM 3482 C C . GLU A 1 438 ? -26.627 23.335 65.796 1.00 84.50 438 GLU A C 1
ATOM 3484 O O . GLU A 1 438 ? -25.622 22.973 65.181 1.00 84.50 438 GLU A O 1
ATOM 3489 N N . VAL A 1 439 ? -27.531 22.464 66.250 1.00 87.56 439 VAL A N 1
ATOM 3490 C CA . VAL A 1 439 ? -27.488 21.014 65.982 1.00 87.56 439 VAL A CA 1
ATOM 3491 C C . VAL A 1 439 ? -28.673 20.606 65.116 1.00 87.56 439 VAL A C 1
ATOM 3493 O O . VAL A 1 439 ? -29.751 21.184 65.236 1.00 87.56 439 VAL A O 1
ATOM 3496 N N . LEU A 1 440 ? -28.510 19.610 64.247 1.00 84.00 440 LEU A N 1
ATOM 3497 C CA . LEU A 1 440 ? -29.631 19.073 63.470 1.00 84.00 440 LEU A CA 1
ATOM 3498 C C . LEU A 1 440 ? -30.450 18.104 64.326 1.00 84.00 440 LEU A C 1
ATOM 3500 O O . LEU A 1 440 ? -29.920 17.104 64.807 1.00 84.00 440 LEU A O 1
ATOM 3504 N N . GLY A 1 441 ? -31.748 18.365 64.490 1.00 85.06 441 GLY A N 1
ATOM 3505 C CA . GLY A 1 441 ? -32.622 17.440 65.201 1.00 85.06 441 GLY A CA 1
ATOM 3506 C C . GLY A 1 441 ? -34.075 17.851 65.360 1.00 85.06 441 GLY A C 1
ATOM 3507 O O . GLY A 1 441 ? -34.538 18.866 64.839 1.00 85.06 441 GLY A O 1
ATOM 3508 N N . HIS A 1 442 ? -34.821 17.038 66.104 1.00 84.31 442 HIS A N 1
ATOM 3509 C CA . HIS A 1 442 ? -36.208 17.314 66.464 1.00 84.31 442 HIS A CA 1
ATOM 3510 C C . HIS A 1 442 ? -36.288 17.949 67.846 1.00 84.31 442 HIS A C 1
ATOM 3512 O O . HIS A 1 442 ? -36.098 17.284 68.865 1.00 84.31 442 HIS A O 1
ATOM 3518 N N . VAL A 1 443 ? -36.671 19.228 67.888 1.00 84.25 443 VAL A N 1
ATOM 3519 C CA . VAL A 1 443 ? -36.806 20.022 69.126 1.00 84.25 443 VAL A CA 1
ATOM 3520 C C . VAL A 1 443 ? -37.598 19.286 70.213 1.00 84.25 443 VAL A C 1
ATOM 3522 O O . VAL A 1 443 ? -37.199 19.298 71.373 1.00 84.25 443 VAL A O 1
ATOM 3525 N N . ASN A 1 444 ? -38.704 18.624 69.855 1.00 79.38 444 ASN A N 1
ATOM 3526 C CA . ASN A 1 444 ? -39.552 17.921 70.823 1.00 79.38 444 ASN A CA 1
ATOM 3527 C C . ASN A 1 444 ? -38.877 16.675 71.414 1.00 79.38 444 ASN A C 1
ATOM 3529 O O . ASN A 1 444 ? -38.999 16.447 72.614 1.00 79.38 444 ASN A O 1
ATOM 3533 N N . GLN A 1 445 ? -38.148 15.901 70.601 1.00 82.69 445 GLN A N 1
ATOM 3534 C CA . GLN A 1 445 ? -37.449 14.700 71.069 1.00 82.69 445 GLN A CA 1
ATOM 3535 C C . GLN A 1 445 ? -36.260 15.082 71.956 1.00 82.69 445 GLN A C 1
ATOM 3537 O O . GLN A 1 445 ? -36.109 14.546 73.050 1.00 82.69 445 GLN A O 1
ATOM 3542 N N . LEU A 1 446 ? -35.472 16.083 71.549 1.00 87.62 446 LEU A N 1
ATOM 3543 C CA . LEU A 1 446 ? -34.365 16.599 72.360 1.00 87.62 446 LEU A CA 1
ATOM 3544 C C . LEU A 1 446 ? -34.856 17.218 73.680 1.00 87.62 446 LEU A C 1
ATOM 3546 O O . LEU A 1 446 ? -34.228 17.027 74.721 1.00 87.62 446 LEU A O 1
ATOM 3550 N N . ARG A 1 447 ? -36.009 17.905 73.668 1.00 86.94 447 ARG A N 1
ATOM 3551 C CA . ARG A 1 447 ? -36.664 18.405 74.889 1.00 86.94 447 ARG A CA 1
ATOM 3552 C C . ARG A 1 447 ? -37.026 17.271 75.837 1.00 86.94 447 ARG A C 1
ATOM 3554 O O . ARG A 1 447 ? -36.770 17.376 77.029 1.00 86.94 447 ARG A O 1
ATOM 3561 N N . GLU A 1 448 ? -37.628 16.205 75.321 1.00 82.19 448 GLU A N 1
ATOM 3562 C CA . GLU A 1 448 ? -38.034 15.047 76.120 1.00 82.19 448 GLU A CA 1
ATOM 3563 C C . GLU A 1 448 ? -36.828 14.352 76.764 1.00 82.19 448 GLU A C 1
ATOM 3565 O O . GLU A 1 448 ? -36.859 14.037 77.955 1.00 82.19 448 GLU A O 1
ATOM 3570 N N . VAL A 1 449 ? -35.729 14.207 76.018 1.00 88.25 449 VAL A N 1
ATOM 3571 C CA . VAL A 1 449 ? -34.458 13.705 76.556 1.00 88.25 449 VAL A CA 1
ATOM 3572 C C . VAL A 1 449 ? -33.945 14.593 77.686 1.00 88.25 449 VAL A C 1
ATOM 3574 O O . VAL A 1 449 ? -33.647 14.085 78.767 1.00 88.25 449 VAL A O 1
ATOM 3577 N N . LEU A 1 450 ? -33.886 15.911 77.476 1.00 90.19 450 LEU A N 1
ATOM 3578 C CA . LEU A 1 450 ? -33.415 16.849 78.494 1.00 90.19 450 LEU A CA 1
ATOM 3579 C C . LEU A 1 450 ? -34.293 16.820 79.751 1.00 90.19 450 LEU A C 1
ATOM 3581 O O . LEU A 1 450 ? -33.767 16.795 80.860 1.00 90.19 450 LEU A O 1
ATOM 3585 N N . VAL A 1 451 ? -35.618 16.766 79.593 1.00 86.19 451 VAL A N 1
ATOM 3586 C CA . VAL A 1 451 ? -36.565 16.634 80.709 1.00 86.19 451 VAL A CA 1
ATOM 3587 C C . VAL A 1 451 ? -36.288 15.359 81.510 1.00 86.19 451 VAL A C 1
ATOM 3589 O O . VAL A 1 451 ? -36.215 15.415 82.737 1.00 86.19 451 VAL A O 1
ATOM 3592 N N . ASN A 1 452 ? -36.092 14.222 80.840 1.00 84.88 452 ASN A N 1
ATOM 3593 C CA . ASN A 1 452 ? -35.825 12.946 81.506 1.00 84.88 452 ASN A CA 1
ATOM 3594 C C . ASN A 1 452 ? -34.493 12.952 82.264 1.00 84.88 452 ASN A C 1
ATOM 3596 O O . ASN A 1 452 ? -34.427 12.484 83.401 1.00 84.88 452 ASN A O 1
ATOM 3600 N N . VAL A 1 453 ? -33.437 13.496 81.657 1.00 89.81 453 VAL A N 1
ATOM 3601 C CA . VAL A 1 453 ? -32.124 13.612 82.303 1.00 89.81 453 VAL A CA 1
ATOM 3602 C C . VAL A 1 453 ? -32.188 14.573 83.495 1.00 89.81 453 VAL A C 1
ATOM 3604 O O . VAL A 1 453 ? -31.669 14.251 84.561 1.00 89.81 453 VAL A O 1
ATOM 3607 N N . LEU A 1 454 ? -32.883 15.705 83.357 1.00 89.75 454 LEU A N 1
ATOM 3608 C CA . LEU A 1 454 ? -33.054 16.690 84.425 1.00 89.75 454 LEU A CA 1
ATOM 3609 C C . LEU A 1 454 ? -33.811 16.115 85.630 1.00 89.75 454 LEU A C 1
ATOM 3611 O O . LEU A 1 454 ? -33.374 16.295 86.762 1.00 89.75 454 LEU A O 1
ATOM 3615 N N . PHE A 1 455 ? -34.919 15.398 85.414 1.00 87.06 455 PHE A N 1
ATOM 3616 C CA . PHE A 1 455 ? -35.653 14.777 86.522 1.00 87.06 455 PHE A CA 1
ATOM 3617 C C . PHE A 1 455 ? -34.878 13.621 87.162 1.00 87.06 455 PHE A C 1
ATOM 3619 O O . PHE A 1 455 ? -34.947 13.454 88.375 1.00 87.06 455 PHE A O 1
ATOM 3626 N N . ASN A 1 456 ? -34.067 12.883 86.397 1.00 87.19 456 ASN A N 1
ATOM 3627 C CA . ASN A 1 456 ? -33.156 11.904 86.988 1.00 87.19 456 ASN A CA 1
ATOM 3628 C C . ASN A 1 456 ? -32.120 12.558 87.916 1.00 87.19 456 ASN A C 1
ATOM 3630 O O . ASN A 1 456 ? -31.856 12.003 88.980 1.00 87.19 456 ASN A O 1
ATOM 3634 N N . ALA A 1 457 ? -31.589 13.727 87.544 1.00 89.25 457 ALA A N 1
ATOM 3635 C CA . ALA A 1 457 ? -30.668 14.504 88.376 1.00 89.25 457 ALA A CA 1
ATOM 3636 C C . ALA A 1 457 ? -31.348 15.056 89.645 1.00 89.25 457 ALA A C 1
ATOM 3638 O O . ALA A 1 457 ? -30.775 14.999 90.728 1.00 89.25 457 ALA A O 1
ATOM 3639 N N . ILE A 1 458 ? -32.593 15.536 89.540 1.00 87.69 458 ILE A N 1
ATOM 3640 C CA . ILE A 1 458 ? -33.385 16.002 90.695 1.00 87.69 458 ILE A CA 1
ATOM 3641 C C . ILE A 1 458 ? -33.664 14.854 91.670 1.00 87.69 458 ILE A C 1
ATOM 3643 O O . ILE A 1 458 ? -33.475 15.001 92.875 1.00 87.69 458 ILE A O 1
ATOM 3647 N N . ASP A 1 459 ? -34.072 13.696 91.154 1.00 83.56 459 ASP A N 1
ATOM 3648 C CA . ASP A 1 459 ? -34.366 12.526 91.980 1.00 83.56 459 ASP A CA 1
ATOM 3649 C C . ASP A 1 459 ? -33.120 11.982 92.699 1.00 83.56 459 ASP A C 1
ATOM 3651 O O . ASP A 1 459 ? -33.246 11.351 93.747 1.00 83.56 459 ASP A O 1
ATOM 3655 N N . ALA A 1 460 ? -31.921 12.232 92.161 1.00 86.19 460 ALA A N 1
ATOM 3656 C CA . ALA A 1 460 ? -30.646 11.868 92.782 1.00 86.19 460 ALA A CA 1
ATOM 3657 C C . ALA A 1 460 ? -30.242 12.797 93.948 1.00 86.19 460 ALA A C 1
ATOM 3659 O O . ALA A 1 460 ? -29.229 12.545 94.605 1.00 86.19 460 ALA A O 1
ATOM 3660 N N . LEU A 1 461 ? -31.034 13.844 94.228 1.00 88.00 461 LEU A N 1
ATOM 3661 C CA . LEU A 1 461 ? -30.807 14.851 95.272 1.00 88.00 461 LEU A CA 1
ATOM 3662 C C . LEU A 1 461 ? -31.897 14.833 96.363 1.00 88.00 461 LEU A C 1
ATOM 3664 O O . LEU A 1 461 ? -32.552 15.852 96.610 1.00 88.00 461 LEU A O 1
ATOM 3668 N N . PRO A 1 462 ? -32.094 13.720 97.098 1.00 81.19 462 PRO A N 1
ATOM 3669 C CA . PRO A 1 462 ? -33.153 13.622 98.106 1.00 81.19 462 PRO A CA 1
ATOM 3670 C C . PRO A 1 462 ? -32.979 14.587 99.290 1.00 81.19 462 PRO A C 1
ATOM 3672 O O . PRO A 1 462 ? -33.937 14.831 100.019 1.00 81.19 462 PRO A O 1
ATOM 3675 N N . ARG A 1 463 ? -31.774 15.142 99.493 1.00 82.44 463 ARG A N 1
ATOM 3676 C CA . ARG A 1 463 ? -31.453 16.117 100.555 1.00 82.44 463 ARG A CA 1
ATOM 3677 C C . ARG A 1 463 ? -31.287 17.553 100.038 1.00 82.44 463 ARG A C 1
ATOM 3679 O O . ARG A 1 463 ? -30.917 18.433 100.812 1.00 82.44 463 ARG A O 1
ATOM 3686 N N . GLY A 1 464 ? -31.575 17.796 98.759 1.00 83.06 464 GLY A N 1
ATOM 3687 C CA . GLY A 1 464 ? -31.211 19.035 98.072 1.00 83.06 464 GLY A CA 1
ATOM 3688 C C . GLY A 1 464 ? -29.756 19.035 97.591 1.00 83.06 464 GLY A C 1
ATOM 3689 O O . GLY A 1 464 ? -28.995 18.122 97.906 1.00 83.06 464 GLY A O 1
ATOM 3690 N N . GLY A 1 465 ? -29.389 20.052 96.815 1.00 89.31 465 GLY A N 1
ATOM 3691 C CA . GLY A 1 465 ? -28.065 20.183 96.203 1.00 89.31 465 GLY A CA 1
ATOM 3692 C C . GLY A 1 465 ? -28.081 21.045 94.944 1.00 89.31 465 GLY A C 1
ATOM 3693 O O . GLY A 1 465 ? -29.010 21.835 94.731 1.00 89.31 465 GLY A O 1
ATOM 3694 N N . VAL A 1 466 ? -27.039 20.914 94.126 1.00 91.88 466 VAL A N 1
ATOM 3695 C CA . VAL A 1 466 ? -26.789 21.757 92.956 1.00 91.88 466 VAL A CA 1
ATOM 3696 C C . VAL A 1 466 ? -26.821 20.932 91.673 1.00 91.88 466 VAL A C 1
ATOM 3698 O O . VAL A 1 466 ? -26.050 19.992 91.492 1.00 91.88 466 VAL A O 1
ATOM 3701 N N . ILE A 1 467 ? -27.646 21.361 90.718 1.00 94.62 467 ILE A N 1
ATOM 3702 C CA . ILE A 1 467 ? -27.633 20.836 89.349 1.00 94.62 467 ILE A CA 1
ATOM 3703 C C . ILE A 1 467 ? -27.034 21.896 88.433 1.00 94.62 467 ILE A C 1
ATOM 3705 O O . ILE A 1 467 ? -27.512 23.024 88.364 1.00 94.62 467 ILE A O 1
ATOM 3709 N N . THR A 1 468 ? -25.989 21.544 87.693 1.00 95.00 468 THR A N 1
ATOM 3710 C CA . THR A 1 468 ? -25.426 22.385 86.636 1.00 95.00 468 THR A CA 1
ATOM 3711 C C . THR A 1 468 ? -25.837 21.838 85.274 1.00 95.00 468 THR A C 1
ATOM 3713 O O . THR A 1 468 ? -25.495 20.708 84.940 1.00 95.00 468 THR A O 1
ATOM 3716 N N . VAL A 1 469 ? -26.518 22.653 84.470 1.00 94.88 469 VAL A N 1
ATOM 3717 C CA . VAL A 1 469 ? -26.767 22.379 83.049 1.00 94.88 469 VAL A CA 1
ATOM 3718 C C . VAL A 1 469 ? -25.812 23.232 82.223 1.00 94.88 469 VAL A C 1
ATOM 3720 O O . VAL A 1 469 ? -25.835 24.458 82.349 1.00 94.88 469 VAL A O 1
ATOM 3723 N N . ALA A 1 470 ? -24.964 22.611 81.409 1.00 92.81 470 ALA A N 1
ATOM 3724 C CA . ALA A 1 470 ? -23.989 23.316 80.584 1.00 92.81 470 ALA A CA 1
ATOM 3725 C C . ALA A 1 470 ? -24.141 22.968 79.102 1.00 92.81 470 ALA A C 1
ATOM 3727 O O . ALA A 1 470 ? -24.472 21.834 78.756 1.00 92.81 470 ALA A O 1
ATOM 3728 N N . VAL A 1 471 ? -23.902 23.955 78.239 1.00 91.62 471 VAL A N 1
ATOM 3729 C CA . VAL A 1 471 ? -23.779 23.748 76.792 1.00 91.62 471 VAL A CA 1
ATOM 3730 C C . VAL A 1 471 ? -22.434 24.296 76.346 1.00 91.62 471 VAL A C 1
ATOM 3732 O O . VAL A 1 471 ? -22.149 25.468 76.586 1.00 91.62 471 VAL A O 1
ATOM 3735 N N . GLU A 1 472 ? -21.629 23.435 75.731 1.00 89.50 472 GLU A N 1
ATOM 3736 C CA . GLU A 1 472 ? -20.238 23.695 75.354 1.00 89.50 472 GLU A CA 1
ATOM 3737 C C . GLU A 1 472 ? -19.979 23.156 73.936 1.00 89.50 472 GLU A C 1
ATOM 3739 O O . GLU A 1 472 ? -20.476 22.086 73.566 1.00 89.50 472 GLU A O 1
ATOM 3744 N N . ASP A 1 473 ? -19.175 23.863 73.142 1.00 84.88 473 ASP A N 1
ATOM 3745 C CA . ASP A 1 473 ? -18.687 23.335 71.864 1.00 84.88 473 ASP A CA 1
ATOM 3746 C C . ASP A 1 473 ? -17.578 22.293 72.118 1.00 84.88 473 ASP A C 1
ATOM 3748 O O . ASP A 1 473 ? -16.615 22.534 72.846 1.00 84.88 473 ASP A O 1
ATOM 3752 N N . ALA A 1 474 ? -17.692 21.119 71.496 1.00 84.25 474 ALA A N 1
ATOM 3753 C CA . ALA A 1 474 ? -16.801 19.973 71.684 1.00 84.25 474 ALA A CA 1
ATOM 3754 C C . ALA A 1 474 ? -16.290 19.433 70.332 1.00 84.25 474 ALA A C 1
ATOM 3756 O O . ALA A 1 474 ? -16.418 18.248 70.010 1.00 84.25 474 ALA A O 1
ATOM 3757 N N . GLY A 1 475 ? -15.698 20.316 69.521 1.00 82.88 475 GLY A N 1
ATOM 3758 C CA . GLY A 1 475 ? -15.143 19.970 68.210 1.00 82.88 475 GLY A CA 1
ATOM 3759 C C . GLY A 1 475 ? -16.234 19.718 67.167 1.00 82.88 475 GLY A C 1
ATOM 3760 O O . GLY A 1 475 ? -16.942 20.644 66.791 1.00 82.88 475 GLY A O 1
ATOM 3761 N N . GLU A 1 476 ? -16.362 18.476 66.690 1.00 82.25 476 GLU A N 1
ATOM 3762 C CA . GLU A 1 476 ? -17.410 18.070 65.729 1.00 82.25 476 GLU A CA 1
ATOM 3763 C C . GLU A 1 476 ? -18.797 17.898 66.379 1.00 82.25 476 GLU A C 1
ATOM 3765 O O . GLU A 1 476 ? -19.802 17.721 65.685 1.00 82.25 476 GLU A O 1
ATOM 3770 N N . PHE A 1 477 ? -18.858 17.962 67.711 1.00 87.44 477 PHE A N 1
ATOM 3771 C CA . PHE A 1 477 ? -20.079 17.825 68.494 1.00 87.44 477 PHE A CA 1
ATOM 3772 C C . PHE A 1 477 ? -20.337 19.080 69.329 1.00 87.44 477 PHE A C 1
ATOM 3774 O O . PHE A 1 477 ? -19.409 19.761 69.755 1.00 87.44 477 PHE A O 1
ATOM 3781 N N . VAL A 1 478 ? -21.603 19.334 69.637 1.00 89.75 478 VAL A N 1
ATOM 3782 C CA . VAL A 1 478 ? -22.025 20.229 70.715 1.00 89.75 478 VAL A CA 1
ATOM 3783 C C . VAL A 1 478 ? -22.388 19.358 71.915 1.00 89.75 478 VAL A C 1
ATOM 3785 O O . VAL A 1 478 ? -23.173 18.412 71.792 1.00 89.75 478 VAL A O 1
ATOM 3788 N N . LYS A 1 479 ? -21.787 19.644 73.071 1.00 92.25 479 LYS A N 1
ATOM 3789 C CA . LYS A 1 479 ? -21.991 18.907 74.319 1.00 92.25 479 LYS A CA 1
ATOM 3790 C C . LYS A 1 479 ? -23.025 19.634 75.175 1.00 92.25 479 LYS A C 1
ATOM 3792 O O . LYS A 1 479 ? -22.788 20.748 75.625 1.00 92.25 479 LYS A O 1
ATOM 3797 N N . LEU A 1 480 ? -24.146 18.974 75.455 1.00 93.75 480 LEU A N 1
ATOM 3798 C CA . LEU A 1 480 ? -25.113 19.380 76.478 1.00 93.75 480 LEU A CA 1
ATOM 3799 C C . LEU A 1 480 ? -24.957 18.457 77.687 1.00 93.75 480 LEU A C 1
ATOM 3801 O O . LEU A 1 480 ? -25.256 17.268 77.592 1.00 93.75 480 LEU A O 1
ATOM 3805 N N . SER A 1 481 ? -24.489 18.979 78.819 1.00 94.12 481 SER A N 1
ATOM 3806 C CA . SER A 1 481 ? -24.325 18.204 80.050 1.00 94.12 481 SER A CA 1
ATOM 3807 C C . SER A 1 481 ? -25.290 18.629 81.147 1.00 94.12 481 SER A C 1
ATOM 3809 O O . SER A 1 481 ? -25.615 19.803 81.312 1.00 94.12 481 SER A O 1
ATOM 3811 N N . VAL A 1 482 ? -25.742 17.645 81.920 1.00 95.81 482 VAL A N 1
ATOM 3812 C CA . VAL A 1 482 ? -26.481 17.830 83.169 1.00 95.81 482 VAL A CA 1
ATOM 3813 C C . VAL A 1 482 ? -25.680 17.135 84.257 1.00 95.81 482 VAL A C 1
ATOM 3815 O O . VAL A 1 482 ? -25.459 15.925 84.183 1.00 95.81 482 VAL A O 1
ATOM 3818 N N . LYS A 1 483 ? -25.214 17.909 85.235 1.00 95.88 483 LYS A N 1
ATOM 3819 C CA . LYS A 1 483 ? -24.393 17.434 86.345 1.00 95.88 483 LYS A CA 1
ATOM 3820 C C . LYS A 1 483 ? -25.070 17.716 87.679 1.00 95.88 483 LYS A C 1
ATOM 3822 O O . LYS A 1 483 ? -25.282 18.883 87.994 1.00 95.88 483 LYS A O 1
ATOM 3827 N N . ASP A 1 484 ? -25.341 16.680 88.458 1.00 94.88 484 ASP A N 1
ATOM 3828 C CA . ASP A 1 484 ? -25.749 16.780 89.862 1.00 94.88 484 ASP A CA 1
ATOM 3829 C C . ASP A 1 484 ? -24.582 16.480 90.814 1.00 94.88 484 ASP A C 1
ATOM 3831 O O . ASP A 1 484 ? -23.578 15.880 90.425 1.00 94.88 484 ASP A O 1
ATOM 3835 N N . ASP A 1 485 ? -24.719 16.913 92.066 1.00 91.44 485 ASP A N 1
ATOM 3836 C CA . ASP A 1 485 ? -23.842 16.584 93.195 1.00 91.44 485 ASP A CA 1
ATOM 3837 C C . ASP A 1 485 ? -24.495 15.584 94.170 1.00 91.44 485 ASP A C 1
ATOM 3839 O O . ASP A 1 485 ? -24.212 15.588 95.369 1.00 91.44 485 ASP A O 1
ATOM 3843 N N . GLY A 1 486 ? -25.381 14.727 93.651 1.00 89.50 486 GLY A N 1
ATOM 3844 C CA . GLY A 1 486 ? -26.192 13.809 94.441 1.00 89.50 486 GLY A CA 1
ATOM 3845 C C . GLY A 1 486 ? -25.517 12.495 94.811 1.00 89.50 486 GLY A C 1
ATOM 3846 O O . GLY A 1 486 ? -24.294 12.366 94.885 1.00 89.50 486 GLY A O 1
ATOM 3847 N N . GLU A 1 487 ? -26.338 11.477 95.062 1.00 88.81 487 GLU A N 1
ATOM 3848 C CA . GLU A 1 487 ? -25.878 10.191 95.608 1.00 88.81 487 GLU A CA 1
ATOM 3849 C C . GLU A 1 487 ? -24.962 9.404 94.654 1.00 88.81 487 GLU A C 1
ATOM 3851 O O . GLU A 1 487 ? -24.196 8.547 95.102 1.00 88.81 487 GLU A O 1
ATOM 3856 N N . GLY A 1 488 ? -24.990 9.714 93.354 1.00 87.06 488 GLY A N 1
ATOM 3857 C CA . GLY A 1 488 ? -24.238 8.991 92.329 1.00 87.06 488 GLY A CA 1
ATOM 3858 C C . GLY A 1 488 ? -24.698 7.535 92.152 1.00 87.06 488 GLY A C 1
ATOM 3859 O O . GLY A 1 488 ? -25.622 7.058 92.809 1.00 87.06 488 GLY A O 1
ATOM 3860 N N . MET A 1 489 ? -24.065 6.809 91.230 1.00 89.50 489 MET A N 1
ATOM 3861 C CA . MET A 1 489 ? -24.418 5.429 90.885 1.00 89.50 489 MET A CA 1
ATOM 3862 C C . MET A 1 489 ? -23.291 4.449 91.240 1.00 89.50 489 MET A C 1
ATOM 3864 O O . MET A 1 489 ? -22.142 4.684 90.862 1.00 89.50 489 MET A O 1
ATOM 3868 N N . PRO A 1 490 ? -23.599 3.317 91.901 1.00 87.81 490 PRO A N 1
ATOM 3869 C CA . PRO A 1 490 ? -22.698 2.168 91.980 1.00 87.81 490 PRO A CA 1
ATOM 3870 C C . PRO A 1 490 ? -22.342 1.619 90.592 1.00 87.81 490 PRO A C 1
ATOM 3872 O O . PRO A 1 490 ? -23.131 1.737 89.654 1.00 87.81 490 PRO A O 1
ATOM 3875 N N . GLU A 1 491 ? -21.190 0.958 90.471 1.00 84.19 491 GLU A N 1
ATOM 3876 C CA . GLU A 1 491 ? -20.669 0.430 89.198 1.00 84.19 491 GLU A CA 1
ATOM 3877 C C . GLU A 1 491 ? -21.661 -0.509 88.487 1.00 84.19 491 GLU A C 1
ATOM 3879 O O . GLU A 1 491 ? -21.864 -0.410 87.277 1.00 84.19 491 GLU A O 1
ATOM 3884 N N . GLU A 1 492 ? -22.370 -1.348 89.247 1.00 81.06 492 GLU A N 1
ATOM 3885 C CA . GLU A 1 492 ? -23.415 -2.236 88.726 1.00 81.06 492 GLU A CA 1
ATOM 3886 C C . GLU A 1 492 ? -24.612 -1.464 88.143 1.00 81.06 492 GLU A C 1
ATOM 3888 O O . GLU A 1 492 ? -25.146 -1.822 87.090 1.00 81.06 492 GLU A O 1
ATOM 3893 N N . VAL A 1 493 ? -25.014 -0.365 88.788 1.00 83.88 493 VAL A N 1
ATOM 3894 C CA . VAL A 1 493 ? -26.093 0.506 88.306 1.00 83.88 493 VAL A CA 1
ATOM 3895 C C . VAL A 1 493 ? -25.634 1.267 87.069 1.00 83.88 493 VAL A C 1
ATOM 3897 O O . VAL A 1 493 ? -26.371 1.311 86.089 1.00 83.88 493 VAL A O 1
ATOM 3900 N N . LEU A 1 494 ? -24.410 1.799 87.060 1.00 86.38 494 LEU A N 1
ATOM 3901 C CA . LEU A 1 494 ? -23.844 2.508 85.912 1.00 86.38 494 LEU A CA 1
ATOM 3902 C C . LEU A 1 494 ? -23.740 1.600 84.673 1.00 86.38 494 LEU A C 1
ATOM 3904 O O . LEU A 1 494 ? -24.093 2.027 83.573 1.00 86.38 494 LEU A O 1
ATOM 3908 N N . ALA A 1 495 ? -23.335 0.338 84.846 1.00 83.56 495 ALA A N 1
ATOM 3909 C CA . ALA A 1 495 ? -23.246 -0.640 83.760 1.00 83.56 495 ALA A CA 1
ATOM 3910 C C . ALA A 1 495 ? -24.615 -0.986 83.145 1.00 83.56 495 ALA A C 1
ATOM 3912 O O . ALA A 1 495 ? -24.706 -1.302 81.956 1.00 83.56 495 ALA A O 1
ATOM 3913 N N . ASN A 1 496 ? -25.688 -0.910 83.938 1.00 77.75 496 ASN A N 1
ATOM 3914 C CA . ASN A 1 496 ? -27.030 -1.319 83.526 1.00 77.75 496 ASN A CA 1
ATOM 3915 C C . ASN A 1 496 ? -28.003 -0.153 83.281 1.00 77.75 496 ASN A C 1
ATOM 3917 O O . ASN A 1 496 ? -29.044 -0.372 82.670 1.00 77.75 496 ASN A O 1
ATOM 3921 N N . CYS A 1 497 ? -27.675 1.087 83.662 1.00 79.56 497 CYS A N 1
ATOM 3922 C CA . CYS A 1 497 ? -28.581 2.248 83.595 1.00 79.56 497 CYS A CA 1
ATOM 3923 C C . CYS A 1 497 ? -29.075 2.607 82.183 1.00 79.56 497 CYS A C 1
ATOM 3925 O O . CYS A 1 497 ? -30.061 3.326 82.034 1.00 79.56 497 CYS A O 1
ATOM 3927 N N . ARG A 1 498 ? -28.398 2.108 81.142 1.00 75.56 498 ARG A N 1
ATOM 3928 C CA . ARG A 1 498 ? -28.775 2.285 79.730 1.00 75.56 498 ARG A CA 1
ATOM 3929 C C . ARG A 1 498 ? -29.699 1.183 79.209 1.00 75.56 498 ARG A C 1
ATOM 3931 O O . ARG A 1 498 ? -30.225 1.313 78.108 1.00 75.56 498 ARG A O 1
ATOM 3938 N N . ARG A 1 499 ? -29.881 0.092 79.960 1.00 69.50 499 ARG A N 1
ATOM 3939 C CA . ARG A 1 499 ? -30.753 -1.017 79.563 1.00 69.50 499 ARG A CA 1
ATOM 3940 C C . ARG A 1 499 ? -32.218 -0.608 79.745 1.00 69.50 499 ARG A C 1
ATOM 3942 O O . ARG A 1 499 ? -32.562 -0.090 80.807 1.00 69.50 499 ARG A O 1
ATOM 3949 N N . PRO A 1 500 ? -33.090 -0.857 78.751 1.00 62.78 500 PRO A N 1
ATOM 3950 C CA . PRO A 1 500 ? -34.522 -0.641 78.913 1.00 62.78 500 PRO A CA 1
ATOM 3951 C C . PRO A 1 500 ? -35.060 -1.371 80.150 1.00 62.78 500 PRO A C 1
ATOM 3953 O O . PRO A 1 500 ? -34.671 -2.508 80.410 1.00 62.78 500 PRO A O 1
ATOM 3956 N N . PHE A 1 501 ? -35.965 -0.719 80.884 1.00 58.50 501 PHE A N 1
ATOM 3957 C CA . PHE A 1 501 ? -36.652 -1.243 82.077 1.00 58.50 501 PHE A CA 1
ATOM 3958 C C . PHE A 1 501 ? -35.771 -1.457 83.319 1.00 58.50 501 PHE A C 1
ATOM 3960 O O . PHE A 1 501 ? -36.265 -1.923 84.343 1.00 58.50 501 PHE A O 1
ATOM 3967 N N . TYR A 1 502 ? -34.495 -1.067 83.284 1.00 67.75 502 TYR A N 1
ATOM 3968 C CA . TYR A 1 502 ? -33.639 -1.093 84.467 1.00 67.75 502 TYR A CA 1
ATOM 3969 C C . TYR A 1 502 ? -33.862 0.164 85.326 1.00 67.75 502 TYR A C 1
ATOM 3971 O O . TYR A 1 502 ? -33.651 1.286 84.864 1.00 67.75 502 TYR A O 1
ATOM 3979 N N . SER A 1 503 ? -34.299 -0.003 86.578 1.00 70.56 503 SER A N 1
ATOM 3980 C CA . SER A 1 503 ? -34.627 1.098 87.495 1.00 70.56 503 SER A CA 1
ATOM 3981 C C . SER A 1 503 ? -34.236 0.759 88.931 1.00 70.56 503 SER A C 1
ATOM 3983 O O . SER A 1 503 ? -34.526 -0.329 89.418 1.00 70.56 503 SER A O 1
ATOM 3985 N N . THR A 1 504 ? -33.632 1.715 89.636 1.00 66.44 504 THR A N 1
ATOM 3986 C CA . THR A 1 504 ? -33.330 1.622 91.076 1.00 66.44 504 THR A CA 1
ATOM 3987 C C . THR A 1 504 ? -34.454 2.178 91.959 1.00 66.44 504 THR A C 1
ATOM 3989 O O . THR A 1 504 ? -34.349 2.143 93.180 1.00 66.44 504 THR A O 1
ATOM 3992 N N . LYS A 1 505 ? -35.542 2.684 91.356 1.00 59.31 505 LYS A N 1
ATOM 3993 C CA . LYS A 1 505 ? -36.641 3.403 92.033 1.00 59.31 505 LYS A CA 1
ATOM 3994 C C . LYS A 1 505 ? -37.904 2.551 92.264 1.00 59.31 505 LYS A C 1
ATOM 3996 O O . LYS A 1 505 ? -38.957 3.107 92.565 1.00 59.31 505 LYS A O 1
ATOM 4001 N N . GLY A 1 506 ? -37.825 1.226 92.104 1.00 56.84 506 GLY A N 1
ATOM 4002 C CA . GLY A 1 506 ? -38.971 0.317 92.270 1.00 56.84 506 GLY A CA 1
ATOM 4003 C C . GLY A 1 506 ? -40.138 0.639 91.323 1.00 56.84 506 GLY A C 1
ATOM 4004 O O . GLY A 1 506 ? -39.909 1.080 90.196 1.00 56.84 506 GLY A O 1
ATOM 4005 N N . GLU A 1 507 ? -41.382 0.462 91.785 1.00 43.44 507 GLU A N 1
ATOM 4006 C CA . GLU A 1 507 ? -42.616 0.714 91.005 1.00 43.44 507 GLU A CA 1
ATOM 4007 C C . GLU A 1 507 ? -42.762 2.170 90.518 1.00 43.44 507 GLU A C 1
ATOM 4009 O O . GLU A 1 507 ? -43.444 2.442 89.530 1.00 43.44 507 GLU A O 1
ATOM 4014 N N . SER A 1 508 ? -42.066 3.111 91.159 1.00 46.00 508 SER A N 1
ATOM 4015 C CA . SER A 1 508 ? -42.097 4.543 90.842 1.00 46.00 508 SER A CA 1
ATOM 4016 C C . SER A 1 508 ? -41.237 4.925 89.629 1.00 46.00 508 SER A C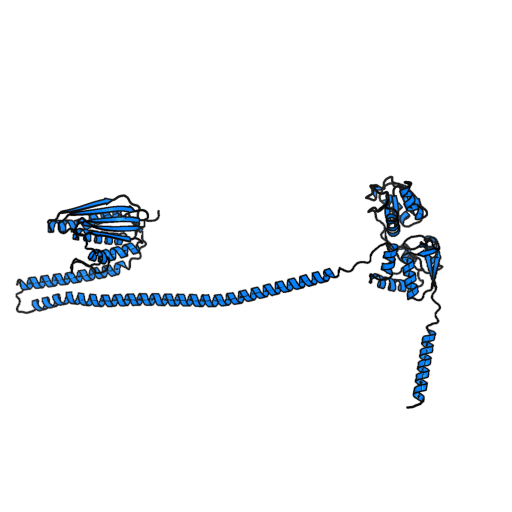 1
ATOM 4018 O O . SER A 1 508 ? -41.350 6.041 89.119 1.00 46.00 508 SER A O 1
ATOM 4020 N N . GLY A 1 509 ? -40.342 4.041 89.170 1.00 56.69 509 GLY A N 1
ATOM 4021 C CA . GLY A 1 509 ? -39.381 4.339 88.106 1.00 56.69 509 GLY A CA 1
ATOM 4022 C C . GLY A 1 509 ? -39.527 3.425 86.898 1.00 56.69 509 GLY A C 1
ATOM 4023 O O . GLY A 1 509 ? -39.345 2.219 86.997 1.00 56.69 509 GLY A O 1
ATOM 4024 N N . THR A 1 510 ? -39.761 4.010 85.724 1.00 57.31 510 THR A N 1
ATOM 4025 C CA . THR A 1 510 ? -40.024 3.264 84.481 1.00 57.31 510 THR A CA 1
ATOM 4026 C C . THR A 1 510 ? -38.795 2.587 83.867 1.00 57.31 510 THR A C 1
ATOM 4028 O O . THR A 1 510 ? -38.944 1.777 82.958 1.00 57.31 510 THR A O 1
ATOM 4031 N N . GLY A 1 511 ? -37.577 2.960 84.279 1.00 64.88 511 GLY A N 1
ATOM 4032 C CA . GLY A 1 511 ? -36.322 2.449 83.704 1.00 64.88 511 GLY A CA 1
ATOM 4033 C C . GLY A 1 511 ? -36.128 2.744 82.209 1.00 64.88 511 GLY A C 1
ATOM 4034 O O . GLY A 1 511 ? -35.255 2.170 81.567 1.00 64.88 511 GLY A O 1
ATOM 4035 N N . MET A 1 512 ? -36.954 3.619 81.622 1.00 67.00 512 MET A N 1
ATOM 4036 C CA . MET A 1 512 ? -36.947 3.901 80.181 1.00 67.00 512 MET A CA 1
ATOM 4037 C C . MET A 1 512 ? -36.239 5.211 79.815 1.00 67.00 512 MET A C 1
ATOM 4039 O O . MET A 1 512 ? -35.833 5.371 78.671 1.00 67.00 512 MET A O 1
ATOM 4043 N N . GLY A 1 513 ? -36.064 6.143 80.759 1.00 72.56 513 GLY A N 1
ATOM 4044 C CA . GLY A 1 513 ? -35.612 7.509 80.457 1.00 72.56 513 GLY A CA 1
ATOM 4045 C C . GLY A 1 513 ? -34.226 7.594 79.805 1.00 72.56 513 GLY A C 1
ATOM 4046 O O . GLY A 1 513 ? -34.070 8.259 78.785 1.00 72.56 513 GLY A O 1
ATOM 4047 N N . LEU A 1 514 ? -33.226 6.893 80.354 1.00 81.12 514 LEU A N 1
ATOM 4048 C CA . LEU A 1 514 ? -31.857 6.897 79.814 1.00 81.12 514 LEU A CA 1
ATOM 4049 C C . LEU A 1 514 ? -31.708 6.019 78.563 1.00 81.12 514 LEU A C 1
ATOM 4051 O O . LEU A 1 514 ? -30.964 6.379 77.654 1.00 81.12 514 LEU A O 1
ATOM 4055 N N . ALA A 1 515 ? -32.450 4.912 78.479 1.00 75.00 515 ALA A N 1
ATOM 4056 C CA . ALA A 1 515 ? -32.501 4.079 77.277 1.00 75.00 515 ALA A CA 1
ATOM 4057 C C . ALA A 1 515 ? -33.134 4.839 76.095 1.00 75.00 515 ALA A C 1
ATOM 4059 O O . ALA A 1 515 ? -32.628 4.804 74.976 1.00 75.00 515 ALA A O 1
ATOM 4060 N N . MET A 1 516 ? -34.203 5.601 76.351 1.00 74.62 516 MET A N 1
ATOM 4061 C CA . MET A 1 516 ? -34.826 6.477 75.358 1.00 74.62 516 MET A CA 1
ATOM 4062 C C . MET A 1 516 ? -33.895 7.625 74.958 1.00 74.62 516 MET A C 1
ATOM 4064 O O . MET A 1 516 ? -33.794 7.930 73.774 1.00 74.62 516 MET A O 1
ATOM 4068 N N . ALA A 1 517 ? -33.181 8.222 75.917 1.00 81.56 517 ALA A N 1
ATOM 4069 C CA . ALA A 1 517 ? -32.170 9.237 75.635 1.00 81.56 517 ALA A CA 1
ATOM 4070 C C . ALA A 1 517 ? -31.070 8.721 74.698 1.00 81.56 517 ALA A C 1
ATOM 4072 O O . ALA A 1 517 ? -30.726 9.407 73.739 1.00 81.56 517 ALA A O 1
ATOM 4073 N N . ALA A 1 518 ? -30.565 7.505 74.933 1.00 79.94 518 ALA A N 1
ATOM 4074 C CA . ALA A 1 518 ? -29.578 6.873 74.061 1.00 79.94 518 ALA A CA 1
ATOM 4075 C C . ALA A 1 518 ? -30.124 6.673 72.638 1.00 79.94 518 ALA A C 1
ATOM 4077 O O . ALA A 1 518 ? -29.491 7.117 71.685 1.00 79.94 518 ALA A O 1
ATOM 4078 N N . ASN A 1 519 ? -31.332 6.116 72.500 1.00 77.31 519 ASN A N 1
ATOM 4079 C CA . ASN A 1 519 ? -31.956 5.879 71.194 1.00 77.31 519 ASN A CA 1
ATOM 4080 C C . ASN A 1 519 ? -32.217 7.176 70.416 1.00 77.31 519 ASN A C 1
ATOM 4082 O O . ASN A 1 519 ? -31.980 7.236 69.212 1.00 77.31 519 ASN A O 1
ATOM 4086 N N . VAL A 1 520 ? -32.706 8.221 71.095 1.00 81.69 520 VAL A N 1
ATOM 4087 C CA . VAL A 1 520 ? -32.926 9.530 70.467 1.00 81.69 520 VAL A CA 1
ATOM 4088 C C . VAL A 1 520 ? -31.594 10.114 70.006 1.00 81.69 520 VAL A C 1
ATOM 4090 O O . VAL A 1 520 ? -31.520 10.586 68.878 1.00 81.69 520 VAL A O 1
ATOM 4093 N N . LEU A 1 521 ? -30.531 10.053 70.816 1.00 84.81 521 LEU A N 1
ATOM 4094 C CA . LEU A 1 521 ? -29.222 10.554 70.389 1.00 84.81 521 LEU A CA 1
ATOM 4095 C C . LEU A 1 521 ? -28.632 9.752 69.228 1.00 84.81 521 LEU A C 1
ATOM 4097 O O . LEU A 1 521 ? -28.153 10.368 68.282 1.00 84.81 521 LEU A O 1
ATOM 4101 N N . GLU A 1 522 ? -28.711 8.421 69.244 1.00 81.00 522 GLU A N 1
ATOM 4102 C CA . GLU A 1 522 ? -28.244 7.582 68.132 1.00 81.00 522 GLU A CA 1
ATOM 4103 C C . GLU A 1 522 ? -28.987 7.900 66.827 1.00 81.00 522 GLU A C 1
ATOM 4105 O O . GLU A 1 522 ? -28.354 8.053 65.782 1.00 81.00 522 GLU A O 1
ATOM 4110 N N . ALA A 1 523 ? -30.309 8.103 66.889 1.00 77.06 523 ALA A N 1
ATOM 4111 C CA . ALA A 1 523 ? -31.111 8.522 65.736 1.00 77.06 523 ALA A CA 1
ATOM 4112 C C . ALA A 1 523 ? -30.697 9.898 65.177 1.00 77.06 523 ALA A C 1
ATOM 4114 O O . ALA A 1 523 ? -30.905 10.175 63.997 1.00 77.06 523 ALA A O 1
ATOM 4115 N N . HIS A 1 524 ? -30.082 10.743 66.009 1.00 82.00 524 HIS A N 1
ATOM 4116 C CA . HIS A 1 524 ? -29.534 12.048 65.637 1.00 82.00 524 HIS A CA 1
ATOM 4117 C C . HIS A 1 524 ? -28.031 12.004 65.296 1.00 82.00 524 HIS A C 1
ATOM 4119 O O . HIS A 1 524 ? -27.418 13.053 65.116 1.00 82.00 524 HIS A O 1
ATOM 4125 N N . GLY A 1 525 ? -27.411 10.818 65.231 1.00 82.19 525 GLY A N 1
ATOM 4126 C CA . GLY A 1 525 ? -25.965 10.667 65.011 1.00 82.19 525 GLY A CA 1
ATOM 4127 C C . GLY A 1 525 ? -25.096 11.126 66.192 1.00 82.19 525 GLY A C 1
ATOM 4128 O O . GLY A 1 525 ? -23.892 11.332 66.037 1.00 82.19 525 GLY A O 1
ATOM 4129 N N . GLY A 1 526 ? -25.705 11.319 67.361 1.00 86.38 526 GLY A N 1
ATOM 4130 C CA . GLY A 1 526 ? -25.072 11.733 68.607 1.00 86.38 526 GLY A CA 1
ATOM 4131 C C . GLY A 1 526 ? -24.683 10.570 69.523 1.00 86.38 526 GLY A C 1
ATOM 4132 O O . GLY A 1 526 ? -24.866 9.397 69.200 1.00 86.38 526 GLY A O 1
ATOM 4133 N N . LYS A 1 527 ? -24.129 10.896 70.695 1.00 89.56 527 LYS A N 1
ATOM 4134 C CA . LYS A 1 527 ? -23.666 9.927 71.702 1.00 89.56 527 LYS A CA 1
ATOM 4135 C C . LYS A 1 527 ? -24.076 10.343 73.111 1.00 89.56 527 LYS A C 1
ATOM 4137 O O . LYS A 1 527 ? -23.969 11.509 73.478 1.00 89.56 527 LYS A O 1
ATOM 4142 N N . LEU A 1 528 ? -24.489 9.364 73.914 1.00 90.88 528 LEU A N 1
ATOM 4143 C CA . LEU A 1 528 ? -24.749 9.530 75.344 1.00 90.88 528 LEU A CA 1
ATOM 4144 C C . LEU A 1 528 ? -23.527 9.079 76.153 1.00 90.88 528 LEU A C 1
ATOM 4146 O O . LEU A 1 528 ? -23.140 7.907 76.109 1.00 90.88 528 LEU A O 1
ATOM 4150 N N . GLU A 1 529 ? -22.955 9.968 76.955 1.00 92.50 529 GLU A N 1
ATOM 4151 C CA . GLU A 1 529 ? -21.910 9.651 77.932 1.00 92.50 529 GLU A CA 1
ATOM 4152 C C . GLU A 1 529 ? -22.433 9.861 79.351 1.00 92.50 529 GLU A C 1
ATOM 4154 O O . GLU A 1 529 ? -23.168 10.805 79.619 1.00 92.50 529 GLU A O 1
ATOM 4159 N N . ILE A 1 530 ? -22.089 8.955 80.268 1.00 93.00 530 ILE A N 1
ATOM 4160 C CA . ILE A 1 530 ? -22.506 9.046 81.671 1.00 93.00 530 ILE A CA 1
ATOM 4161 C C . ILE A 1 530 ? -21.278 8.789 82.531 1.00 93.00 530 ILE A C 1
ATOM 4163 O O . ILE A 1 530 ? -20.613 7.768 82.361 1.00 93.00 530 ILE A O 1
ATOM 4167 N N . ARG A 1 531 ? -20.981 9.712 83.444 1.00 92.00 531 ARG A N 1
ATOM 4168 C CA . ARG A 1 531 ? -19.918 9.586 84.443 1.00 92.00 531 ARG A CA 1
ATOM 4169 C C . ARG A 1 531 ? -20.553 9.727 85.816 1.00 92.00 531 ARG A C 1
ATOM 4171 O O . ARG A 1 531 ? -21.226 10.716 86.076 1.00 92.00 531 ARG A O 1
ATOM 4178 N N . SER A 1 532 ? -20.383 8.733 86.675 1.00 92.44 532 SER A N 1
ATOM 4179 C CA . SER A 1 532 ? -20.979 8.736 88.008 1.00 92.44 532 SER A CA 1
ATOM 4180 C C . SER A 1 532 ? -20.123 7.914 88.956 1.00 92.44 532 SER A C 1
ATOM 4182 O O . SER A 1 532 ? -19.601 6.874 88.554 1.00 92.44 532 SER A O 1
ATOM 4184 N N . SER A 1 533 ? -20.006 8.384 90.193 1.00 89.00 533 SER A N 1
ATOM 4185 C CA . SER A 1 533 ? -19.346 7.670 91.284 1.00 89.00 533 SER A CA 1
ATOM 4186 C C . SER A 1 533 ? -20.192 7.815 92.549 1.00 89.00 533 SER A C 1
ATOM 4188 O O . SER A 1 533 ? -20.710 8.912 92.788 1.00 89.00 533 SER A O 1
ATOM 4190 N N . PRO A 1 534 ? -20.31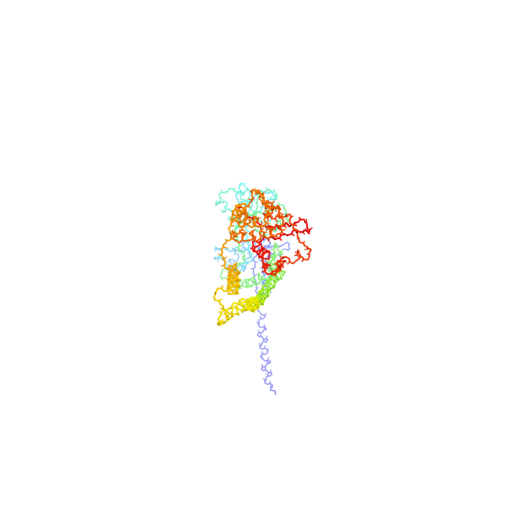7 6.774 93.393 1.00 88.56 534 PRO A N 1
ATOM 4191 C CA . PRO A 1 534 ? -21.077 6.868 94.637 1.00 88.56 534 PRO A CA 1
ATOM 4192 C C . PRO A 1 534 ? -20.612 8.041 95.511 1.00 88.56 534 PRO A C 1
ATOM 4194 O O . PRO A 1 534 ? -19.421 8.187 95.789 1.00 88.56 534 PRO A O 1
ATOM 4197 N N . GLY A 1 535 ? -21.555 8.884 95.929 1.00 84.12 535 GLY A N 1
ATOM 4198 C CA . GLY A 1 535 ? -21.332 10.063 96.769 1.00 84.12 535 GLY A CA 1
ATOM 4199 C C . GLY A 1 535 ? -20.671 11.266 96.083 1.00 84.12 535 GLY A C 1
ATOM 4200 O O . GLY A 1 535 ? -20.352 12.229 96.775 1.00 84.12 535 GLY A O 1
ATOM 4201 N N . GLN A 1 536 ? -20.433 11.226 94.765 1.00 86.75 536 GLN A N 1
ATOM 4202 C CA . GLN A 1 536 ? -19.828 12.334 94.002 1.00 86.75 536 GLN A CA 1
ATOM 4203 C C . GLN A 1 536 ? -20.768 12.940 92.942 1.00 86.75 536 GLN A C 1
ATOM 4205 O O . GLN A 1 536 ? -20.349 13.832 92.201 1.00 86.75 536 GLN A O 1
ATOM 4210 N N . GLY A 1 537 ? -22.014 12.463 92.863 1.00 91.06 537 GLY A N 1
ATOM 4211 C CA . GLY A 1 537 ? -22.999 12.870 91.862 1.00 91.06 537 GLY A CA 1
ATOM 4212 C C . GLY A 1 537 ? -22.833 12.207 90.493 1.00 91.06 537 GLY A C 1
ATOM 4213 O O . GLY A 1 537 ? -22.013 11.302 90.293 1.00 91.06 537 GLY A O 1
ATOM 4214 N N . THR A 1 538 ? -23.653 12.645 89.539 1.00 94.44 538 THR A N 1
ATOM 4215 C CA . THR A 1 538 ? -23.683 12.129 88.164 1.00 94.44 538 THR A CA 1
ATOM 4216 C C . THR A 1 538 ? -23.560 13.257 87.144 1.00 94.44 538 THR A C 1
ATOM 4218 O O . THR A 1 538 ? -24.211 14.287 87.255 1.00 94.44 538 THR A O 1
ATOM 4221 N N . GLU A 1 539 ? -22.754 13.053 86.100 1.00 95.38 539 GLU A N 1
ATOM 4222 C CA . GLU A 1 539 ? -22.738 13.875 84.888 1.00 95.38 539 GLU A CA 1
ATOM 4223 C C . GLU A 1 539 ? -23.241 13.049 83.702 1.00 95.38 539 GLU A C 1
ATOM 4225 O O . GLU A 1 539 ? -22.625 12.057 83.301 1.00 95.38 539 GLU A O 1
ATOM 4230 N N . VAL A 1 540 ? -24.350 13.485 83.109 1.00 95.25 540 VAL A N 1
ATOM 4231 C CA . VAL A 1 540 ? -24.873 12.955 81.848 1.00 95.25 540 VAL A CA 1
ATOM 4232 C C . VAL A 1 540 ? -24.553 13.950 80.743 1.00 95.25 540 VAL A C 1
ATOM 4234 O O . VAL A 1 540 ? -24.942 15.110 80.826 1.00 95.25 540 VAL A O 1
ATOM 4237 N N . SER A 1 541 ? -23.847 13.504 79.708 1.00 94.25 541 SER A N 1
ATOM 4238 C CA . SER A 1 541 ? -23.426 14.317 78.567 1.00 94.25 541 SER A CA 1
ATOM 4239 C C . SER A 1 541 ? -24.073 13.822 77.276 1.00 94.25 541 SER A C 1
ATOM 4241 O O . SER A 1 541 ? -23.912 12.665 76.886 1.00 94.25 541 SER A O 1
ATOM 4243 N N . LEU A 1 542 ? -24.796 14.718 76.614 1.00 93.69 542 LEU A N 1
ATOM 4244 C CA . LEU A 1 542 ? -25.428 14.531 75.315 1.00 93.69 542 LEU A CA 1
ATOM 4245 C C . LEU A 1 542 ? -24.526 15.174 74.255 1.00 93.69 542 LEU A C 1
ATOM 4247 O O . LEU A 1 542 ? -24.414 16.397 74.202 1.00 93.69 542 LEU A O 1
ATOM 4251 N N . LEU A 1 543 ? -23.856 14.363 73.440 1.00 92.06 543 LEU A N 1
ATOM 4252 C CA . LEU A 1 543 ? -23.004 14.824 72.343 1.00 92.06 543 LEU A CA 1
ATOM 4253 C C . LEU A 1 543 ? -23.815 14.779 71.051 1.00 92.06 543 LEU A C 1
ATOM 4255 O O . LEU A 1 543 ? -24.196 13.697 70.614 1.00 92.06 543 LEU A O 1
ATOM 4259 N N . LEU A 1 544 ? -24.086 15.930 70.444 1.00 91.00 544 LEU A N 1
ATOM 4260 C CA . LEU A 1 544 ? -24.871 16.038 69.211 1.00 91.00 544 LEU A CA 1
ATOM 4261 C C . LEU A 1 544 ? -24.000 16.584 68.081 1.00 91.00 544 LEU A C 1
ATOM 4263 O O . LEU A 1 544 ? -23.248 17.524 68.330 1.00 91.00 544 LEU A O 1
ATOM 4267 N N . PRO A 1 545 ? -24.058 16.024 66.861 1.00 88.31 545 PRO A N 1
ATOM 4268 C CA . PRO A 1 545 ? -23.260 16.529 65.757 1.00 88.31 545 PRO A CA 1
ATOM 4269 C C . PRO A 1 545 ? -23.682 17.957 65.414 1.00 88.31 545 PRO A C 1
ATOM 4271 O O . PRO A 1 545 ? -24.870 18.303 65.419 1.00 88.31 545 PRO A O 1
ATOM 4274 N N . GLN A 1 546 ? -22.692 18.789 65.112 1.00 84.00 546 GLN A N 1
ATOM 4275 C CA . GLN A 1 546 ? -22.941 20.159 64.699 1.00 84.00 546 GLN A CA 1
ATOM 4276 C C . GLN A 1 546 ? -23.746 20.191 63.386 1.00 84.00 546 GLN A C 1
ATOM 4278 O O . GLN A 1 546 ? -23.483 19.408 62.471 1.00 84.00 546 GLN A O 1
ATOM 4283 N N . ALA A 1 547 ? -24.704 21.113 63.260 1.00 80.19 547 ALA A N 1
ATOM 4284 C CA . ALA A 1 547 ? -25.347 21.371 61.978 1.00 80.19 547 ALA A CA 1
ATOM 4285 C C . ALA A 1 547 ? -24.298 21.884 60.963 1.00 80.19 547 ALA A C 1
ATOM 4287 O O . ALA A 1 547 ? -23.467 22.731 61.324 1.00 80.19 547 ALA A O 1
ATOM 4288 N N . PRO A 1 548 ? -24.304 21.378 59.712 1.00 71.38 548 PRO A N 1
ATOM 4289 C CA . PRO A 1 548 ? -23.462 21.908 58.647 1.00 71.38 548 PRO A CA 1
ATOM 4290 C C . PRO A 1 548 ? -23.810 23.383 58.401 1.00 71.38 548 PRO A C 1
ATOM 4292 O O . PRO A 1 548 ? -24.981 23.756 58.467 1.00 71.38 548 PRO A O 1
ATOM 4295 N N . ALA A 1 549 ? -22.773 24.199 58.184 1.00 57.69 549 ALA A N 1
ATOM 4296 C CA . ALA A 1 549 ? -22.874 25.652 58.018 1.00 57.69 549 ALA A CA 1
ATOM 4297 C C . ALA A 1 549 ? -23.626 26.078 56.751 1.00 57.69 549 ALA A C 1
ATOM 4299 O O . ALA A 1 549 ? -23.532 25.347 55.735 1.00 57.69 549 ALA A O 1
#

Radius of gyration: 67.16 Å; Cα contacts (8 Å, |Δi|>4): 779; chains: 1; bounding box: 115×95×164 Å

Sequence (549 aa):
MNKTGWIVFISFFLMFRCVLAAQEGEGARIVKVGVYQNPPKCFVDKSGEPAGVFIDLIRAVADKEGWALEFVRGSWMEGLRRVQSGEIDLMPDVAHTPLREDLYAFHAEPVLSDWFQIYVRDGADVKSITDLENRRVAVLENSVQFDTFTRMVKEGGFACEIVPFPNYDLAFAMVEDGSVDAVIVNRFYGRMRSRENPGLEETGIIFHPTRLHFVGTRGGDDALLAAIDRHLRRWKHRPGSIYYRSLLKWTGEKPPTALPKYAWAVALGLVAALALALAFVALLRWRVRTRTAELRVRTEELEKALDDLKSASLKMQQQERLHAMGQMASGISHDFNNVLMPILGYVEILLDAAVPVDSQETRQALESIRDAAMTGADMVKRMKTFYRVQSEERQPAPVALTALVTSTLEMTRPRWEVESRSKGIHLDIRARLEPPREVLGHVNQLREVLVNVLFNAIDALPRGGVITVAVEDAGEFVKLSVKDDGEGMPEEVLANCRRPFYSTKGESGTGMGLAMAANVLEAHGGKLEIRSSPGQGTEVSLLLPQAPA

Mean predicted aligned error: 19.23 Å

pLDDT: mean 84.24, std 12.58, range [41.03, 97.88]

Secondary structure (DSSP, 8-state):
--THHHHHHHHHHHHHHHHHHTTS-SPPPEEEEEE-SBTTTBEE-TTS-EESHHHHHHHHHHHHHTPEEEEEE--HHHHHHHHHHTSSSBEEEEE--HHHHTTEEEPSS-SEEEEEEEEEETT----SGGGGTT-EEEEETTSHHHHHHHHHHHHHT---EEEEESSHHHHHHHHHTTS-SEEEEEHHHHHHHHHH-TTEEEEEEEEEEEEEEEEEETTS-HHHHHHHHHHHHHHHT-TTSHHHHHHHHHH-PPPPPPPPHHHHHHHHHHHHHHHHHHHHHHHHHHHHHHHHHHHHHHHHHHHHHHHHHHHHHHHHHHHHHHHHHHHHHHHHHHHHHHHHHHHHHHHHHHHSTTS-TTSHHHHHHHHHHHHHHHHHHHHHHHHHHHHHTT---PPPEEE-HHHHHHHHHHHHHHHHHHHHHHHT--EEEEEEE--PPPEEE-HHHHHHHHHHHHHHHHHT-TT-EEEEEEEEEETTEEEEEEEE-SS---HHHHHHTTSTT--SSGGG--S-HHHHHHHHHHHTT-EEEEEE-TTS-EEEEEEEEBPP-

Solvent-accessible surface area (backbone atoms only — not comparable to full-atom values): 29739 Å² total; per-residue (Å²): 138,66,74,68,60,56,54,55,51,50,53,51,53,51,51,53,50,52,57,57,60,65,68,76,69,75,75,60,50,74,43,33,31,40,42,30,89,43,59,40,42,32,20,64,45,96,88,70,44,81,35,32,40,56,43,58,49,53,52,55,47,24,72,74,71,54,40,40,80,43,79,45,77,47,52,68,70,54,30,52,52,30,14,58,74,60,79,23,52,30,26,60,80,38,66,79,45,76,79,47,58,77,55,29,34,69,43,85,64,58,77,46,79,47,31,38,32,38,33,32,40,62,91,59,90,53,74,50,82,70,59,42,48,80,32,36,35,34,30,45,53,100,37,73,68,34,62,50,48,56,46,50,37,66,74,67,74,50,58,56,47,78,40,72,37,93,52,76,84,52,50,59,53,35,37,74,76,58,78,21,58,28,27,52,39,45,48,62,40,45,55,53,47,36,73,77,38,78,68,41,37,80,40,82,46,67,46,72,80,36,45,22,24,52,31,29,26,54,93,52,71,61,67,61,37,50,49,52,32,61,50,51,58,59,25,74,78,33,61,87,24,70,56,33,51,39,39,30,74,55,66,66,47,75,51,81,74,74,81,57,75,62,58,57,53,50,52,52,49,52,52,51,51,51,52,52,52,51,52,50,52,52,51,51,54,52,53,50,53,55,51,53,53,54,49,50,54,52,49,54,51,49,53,51,51,49,52,52,51,52,53,51,50,54,51,48,54,51,49,52,52,52,49,54,50,52,55,48,49,55,52,50,54,52,54,50,48,65,32,48,50,57,35,51,53,37,49,53,56,68,68,38,91,85,61,59,90,86,36,73,65,47,53,52,37,53,52,50,34,49,53,31,52,50,53,47,54,52,50,53,52,52,52,53,50,65,62,50,75,79,65,71,90,65,81,66,37,82,35,56,59,60,61,51,50,54,54,48,53,62,70,47,40,66,60,55,54,52,49,27,59,76,70,72,34,58,75,46,80,44,77,48,70,51,93,61,79,37,26,48,34,52,69,68,61,55,48,51,35,50,52,42,54,50,52,52,43,54,69,40,26,88,78,32,47,49,36,41,38,37,37,45,77,55,85,73,23,36,33,41,32,44,31,27,62,22,50,39,36,52,71,72,51,61,75,38,45,58,39,72,63,41,52,95,56,58,96,83,35,73,18,39,58,53,25,49,36,39,53,55,28,50,78,46,70,23,45,72,47,78,50,56,39,67,70,62,5,38,37,42,34,41,33,34,37,52,45,82,131

Nearest PDB structures (foldseek):
  3d36-assembly1_B  TM=7.953E-01  e=1.318E-16  Geobacillus stearothermophilus 10
  4u7o-assembly1_A  TM=7.887E-01  e=4.721E-16  Lactiplantibacillus plantarum JDM1
  4zki-assembly1_A  TM=7.849E-01  e=3.594E-15  Lactiplantibacillus plantarum JDM1
  4zki-assembly1_B  TM=6.780E-01  e=2.689E-15  Lactiplantibacillus plantarum JDM1
  3kbr-assembly1_A  TM=8.453E-01  e=2.833E-12  Pseudomonas aeruginosa